Protein AF-0000000079835915 (afdb_homodimer)

Nearest PDB structures (foldseek):
  8irj-assembly1_A  TM=8.184E-01  e=3.534E-25  Homo sapiens
  8d1b-assembly1_A  TM=7.798E-01  e=4.880E-22  Homo sapiens
  7ewl-assembly1_B  TM=8.636E-01  e=2.100E-20  Homo sapiens
  7ewp-assembly1_A  TM=7.573E-01  e=5.481E-16  Homo sapiens
  3lic-assembly1_A  TM=5.101E-01  e=2.286E-05  Shewanella oneidensis

Organism: NCBI:txid1841481

Sequence (710 aa):
MLLQTGLVLGSNYGYVEWSDNDRDDKNPPVFSTQNINREPPHHPTYYSLPSTERTVVAHKIEEDLPRVVTAFLHTGDSSALRQVNCSRRYELSSLRGGLHVASHYSLHSILDTVAHATNFLNMILQANRSREQTLRRDIHWYHALVQSILEGDPKIHRAVVTFHADAPTPGPHVFLQATRTEKEVVLQDLSSTVHRHLGSRGPESDWFNEFRDGRRPHSHRRVPEARGTKSGSYLLDKNQIKWSAPYLECEHGAFVPYWLLTLSAGFYGLKRNSAPEFGVVRVDVNLQDVDIDQCSSSGWFAGTHRCNLTSMECTPIVGHGFVLDKYKCQCRRGFYHPRRVALNGFKSAHLVSSCMLLQTGLVLGSNYGYVEWSDNDRDDKNPPVFSTQNINREPPHHPTYYSLPSTERTVVAHKIEEDLPRVVTAFLHTGDSSALRQVNCSRRYELSSLRGGLHVASHYSLHSILDTVAHATNFLNMILQANRSREQTLRRDIHWYHALVQSILEGDPKIHRAVVTFHADAPTPGPHVFLQATRTEKEVVLQDLSSTVHRHLGSRGPESDWFNEFRDGRRPHSHRRVPEARGTKSGSYLLDKNQIKWSAPYLECEHGAFVPYWLLTLSAGFYGLKRNSAPEFGVVRVDVNLQDVDIDQCSSSGWFAGTHRCNLTSMECTPIVGHGFVLDKYKCQCRRGFYHPRRVALNGFKSAHLVSSC

Secondary structure (DSSP, 8-state):
--------------------------------------------------HHHHHHHHHHHHHTS-HHHHHHHHH--THHHHT---SS-EE-GGGTT-S-----GGGHHHHHHHHHHHHHHHHHHHH-SS-TTHHHHTHHHHHHHHHHHHHT-TTEEEEEEEEE---SSSS-SEEEEEEE-SS-EEEEE-HHHHTTTTTS-SGGGHHHHHHHHSPPPP-------SSS---------GGG-EEPPPEEEEETTEEEEEEEEEEEEEEE---SSS---EEEEEEEEE-TTSPP-TTSSSSTTTT-----TTTEEEEEPPSS-S-S--EEEEEPTT---SS------SSSS------/--------------------------------------------------HHHHHHHHHHHHHTS-HHHHHHHHH--THHHHT-B-SS-EE-GGGTT-S-----GGGHHHHHHHHHHHHHHHHHHHH-SS-TTHHHHTHHHHHHHHHHHHHT-TTEEEEEEEEE---SSSS-SEEEEEEE-SS-EEEEE-HHHHTTTTTS-SGGGHHHHHHHHSPPPP-------SSS---------GGG-EEPPPEEEEETTEEEEEEEEEEEEEEE---SSS---EEEEEEEEE-TTSPP-TTSSSSTTTT-----TTTEEEEEPPSS-S-S--EEEEEPTT---SS-------SSS------

Structure (mmCIF, N/CA/C/O backbone):
data_AF-0000000079835915-model_v1
#
loop_
_entity.id
_entity.type
_entity.pdbx_description
1 polymer 'GPR158/179 extracellular domain-containing protein'
#
loop_
_atom_site.group_PDB
_atom_site.id
_atom_site.type_symbol
_atom_site.label_atom_id
_atom_site.label_alt_id
_atom_site.label_comp_id
_atom_site.label_asym_id
_atom_site.label_entity_id
_atom_site.label_seq_id
_atom_site.pdbx_PDB_ins_code
_atom_site.Cartn_x
_atom_site.Cartn_y
_atom_site.Cartn_z
_atom_site.occupancy
_atom_site.B_iso_or_equiv
_atom_site.auth_seq_id
_atom_site.auth_comp_id
_atom_site.auth_asym_id
_atom_site.auth_atom_id
_atom_site.pdbx_PDB_model_num
ATOM 1 N N . MET A 1 1 ? 13.766 69.688 29.484 1 23.39 1 MET A N 1
ATOM 2 C CA . MET A 1 1 ? 12.453 69.125 29.234 1 23.39 1 MET A CA 1
ATOM 3 C C . MET A 1 1 ? 12.539 67.562 29.328 1 23.39 1 MET A C 1
ATOM 5 O O . MET A 1 1 ? 13.086 66.938 28.438 1 23.39 1 MET A O 1
ATOM 9 N N . LEU A 1 2 ? 12.539 66.938 30.562 1 24.38 2 LEU A N 1
ATOM 10 C CA . LEU A 1 2 ? 12.961 65.812 31.438 1 24.38 2 LEU A CA 1
ATOM 11 C C . LEU A 1 2 ? 12 64.625 31.328 1 24.38 2 LEU A C 1
ATOM 13 O O . LEU A 1 2 ? 10.844 64.75 31.75 1 24.38 2 LEU A O 1
ATOM 17 N N . LEU A 1 3 ? 12.031 63.844 30.062 1 24.62 3 LEU A N 1
ATOM 18 C CA . LEU A 1 3 ? 11.148 62.844 29.484 1 24.62 3 LEU A CA 1
ATOM 19 C C . LEU A 1 3 ? 11.008 61.656 30.406 1 24.62 3 LEU A C 1
ATOM 21 O O . LEU A 1 3 ? 11.992 60.969 30.703 1 24.62 3 LEU A O 1
ATOM 25 N N . GLN A 1 4 ? 10.016 61.5 31.391 1 21.55 4 GLN A N 1
ATOM 26 C CA . GLN A 1 4 ? 9.766 60.781 32.625 1 21.55 4 GLN A CA 1
ATOM 27 C C . GLN A 1 4 ? 9.438 59.312 32.344 1 21.55 4 GLN A C 1
ATOM 29 O O . GLN A 1 4 ? 8.688 59 31.438 1 21.55 4 GLN A O 1
ATOM 34 N N . THR A 1 5 ? 10.133 58.156 32.938 1 22.08 5 THR A N 1
ATOM 35 C CA . THR A 1 5 ? 10.562 56.75 32.969 1 22.08 5 THR A CA 1
ATOM 36 C C . THR A 1 5 ? 9.453 55.844 33.5 1 22.08 5 THR A C 1
ATOM 38 O O . THR A 1 5 ? 9.703 54.969 34.312 1 22.08 5 THR A O 1
ATOM 41 N N . GLY A 1 6 ? 8.094 55.875 33.031 1 22.17 6 GLY A N 1
ATOM 42 C CA . GLY A 1 6 ? 7.043 55.344 33.906 1 22.17 6 GLY A CA 1
ATOM 43 C C . GLY A 1 6 ? 7.094 53.844 34.062 1 22.17 6 GLY A C 1
ATOM 44 O O . GLY A 1 6 ? 7.367 53.125 33.094 1 22.17 6 GLY A O 1
ATOM 45 N N . LEU A 1 7 ? 7.184 53.125 35.281 1 20.83 7 LEU A N 1
ATOM 46 C CA . LEU A 1 7 ? 7.508 51.906 36 1 20.83 7 LEU A CA 1
ATOM 47 C C . LEU A 1 7 ? 6.387 50.875 35.875 1 20.83 7 LEU A C 1
ATOM 49 O O . LEU A 1 7 ? 5.301 51.062 36.438 1 20.83 7 LEU A O 1
ATOM 53 N N . VAL A 1 8 ? 6.059 50.156 34.656 1 20.22 8 VAL A N 1
ATOM 54 C CA . VAL A 1 8 ? 4.879 49.344 34.438 1 20.22 8 VAL A CA 1
ATOM 55 C C . VAL A 1 8 ? 4.992 48.062 35.25 1 20.22 8 VAL A C 1
ATOM 57 O O . VAL A 1 8 ? 5.941 47.281 35.062 1 20.22 8 VAL A O 1
ATOM 60 N N . LEU A 1 9 ? 4.375 47.688 36.438 1 19.44 9 LEU A N 1
ATOM 61 C CA . LEU A 1 9 ? 4.328 46.719 37.562 1 19.44 9 LEU A CA 1
ATOM 62 C C . LEU A 1 9 ? 3.713 45.406 37.094 1 19.44 9 LEU A C 1
ATOM 64 O O . LEU A 1 9 ? 2.598 45.375 36.562 1 19.44 9 LEU A O 1
ATOM 68 N N . GLY A 1 10 ? 4.477 44.125 36.75 1 20.03 10 GLY A N 1
ATOM 69 C CA . GLY A 1 10 ? 4.477 42.781 36.25 1 20.03 10 GLY A CA 1
ATOM 70 C C . GLY A 1 10 ? 3.807 41.781 37.156 1 20.03 10 GLY A C 1
ATOM 71 O O . GLY A 1 10 ? 4.402 41.344 38.156 1 20.03 10 GLY A O 1
ATOM 72 N N . SER A 1 11 ? 2.488 41.719 37.531 1 18.8 11 SER A N 1
ATOM 73 C CA . SER A 1 11 ? 1.875 41.094 38.688 1 18.8 11 SER A CA 1
ATOM 74 C C . SER A 1 11 ? 1.94 39.562 38.562 1 18.8 11 SER A C 1
ATOM 76 O O . SER A 1 11 ? 2.139 39.031 37.469 1 18.8 11 SER A O 1
ATOM 78 N N . ASN A 1 12 ? 1.434 38.562 39.594 1 18.11 12 ASN A N 1
ATOM 79 C CA . ASN A 1 12 ? 1.701 37.5 40.562 1 18.11 12 ASN A CA 1
ATOM 80 C C . ASN A 1 12 ? 1.075 36.188 40.156 1 18.11 12 ASN A C 1
ATOM 82 O O . ASN A 1 12 ? 0.957 35.25 40.969 1 18.11 12 ASN A O 1
ATOM 86 N N . TYR A 1 13 ? 0.706 35.656 38.938 1 18.62 13 TYR A N 1
ATOM 87 C CA . TYR A 1 13 ? -0.354 34.656 38.844 1 18.62 13 TYR A CA 1
ATOM 88 C C . TYR A 1 13 ? 0.086 33.312 39.469 1 18.62 13 TYR A C 1
ATOM 90 O O . TYR A 1 13 ? 1.25 32.938 39.344 1 18.62 13 TYR A O 1
ATOM 98 N N . GLY A 1 14 ? -0.75 32.469 40.375 1 17.84 14 GLY A N 1
ATOM 99 C CA . GLY A 1 14 ? -0.799 31.547 41.469 1 17.84 14 GLY A CA 1
ATOM 100 C C . GLY A 1 14 ? -0.434 30.125 41.094 1 17.84 14 GLY A C 1
ATOM 101 O O . GLY A 1 14 ? -0.749 29.688 39.969 1 17.84 14 GLY A O 1
ATOM 102 N N . TYR A 1 15 ? 0.631 29.359 41.625 1 19.16 15 TYR A N 1
ATOM 103 C CA . TYR A 1 15 ? 1.459 28.172 41.594 1 19.16 15 TYR A CA 1
ATOM 104 C C . TYR A 1 15 ? 0.707 26.969 42.156 1 19.16 15 TYR A C 1
ATOM 106 O O . TYR A 1 15 ? 0.376 26.953 43.344 1 19.16 15 TYR A O 1
ATOM 114 N N . VAL A 1 16 ? -0.407 26.375 41.5 1 19.86 16 VAL A N 1
ATOM 115 C CA . VAL A 1 16 ? -1.247 25.375 42.125 1 19.86 16 VAL A CA 1
ATOM 116 C C . VAL A 1 16 ? -0.402 24.156 42.5 1 19.86 16 VAL A C 1
ATOM 118 O O . VAL A 1 16 ? 0.3 23.594 41.656 1 19.86 16 VAL A O 1
ATOM 121 N N . GLU A 1 17 ? -0.07 23.828 43.781 1 18.44 17 GLU A N 1
ATOM 122 C CA . GLU A 1 17 ? 0.764 22.906 44.531 1 18.44 17 GLU A CA 1
ATOM 123 C C . GLU A 1 17 ? 0.188 21.5 44.5 1 18.44 17 GLU A C 1
ATOM 125 O O . GLU A 1 17 ? -1.003 21.297 44.75 1 18.44 17 GLU A O 1
ATOM 130 N N . TRP A 1 18 ? 0.779 20.5 43.75 1 19.47 18 TRP A N 1
ATOM 131 C CA . TRP A 1 18 ? 0.555 19.078 43.562 1 19.47 18 TRP A CA 1
ATOM 132 C C . TRP A 1 18 ? 0.689 18.312 44.844 1 19.47 18 TRP A C 1
ATOM 134 O O . TRP A 1 18 ? 1.748 18.328 45.5 1 19.47 18 TRP A O 1
ATOM 144 N N . SER A 1 19 ? -0.382 18.328 45.688 1 17.06 19 SER A N 1
ATOM 145 C CA . SER A 1 19 ? -0.37 17.766 47.031 1 17.06 19 SER A CA 1
ATOM 146 C C . SER A 1 19 ? -0.079 16.266 47 1 17.06 19 SER A C 1
ATOM 148 O O . SER A 1 19 ? -0.471 15.57 46.062 1 17.06 19 SER A O 1
ATOM 150 N N . ASP A 1 20 ? 0.742 15.602 47.938 1 18.66 20 ASP A N 1
ATOM 151 C CA . ASP A 1 20 ? 1.607 14.484 48.312 1 18.66 20 ASP A CA 1
ATOM 152 C C . ASP A 1 20 ? 0.789 13.289 48.781 1 18.66 20 ASP A C 1
ATOM 154 O O . ASP A 1 20 ? 1.305 12.172 48.875 1 18.66 20 ASP A O 1
ATOM 158 N N . ASN A 1 21 ? -0.423 13.414 49.406 1 17.16 21 ASN A N 1
ATOM 159 C CA . ASN A 1 21 ? -0.441 12.734 50.688 1 17.16 21 ASN A CA 1
ATOM 160 C C . ASN A 1 21 ? -0.595 11.227 50.531 1 17.16 21 ASN A C 1
ATOM 162 O O . ASN A 1 21 ? 0.166 10.453 51.125 1 17.16 21 ASN A O 1
ATOM 166 N N . ASP A 1 22 ? -1.885 10.555 50.531 1 18.75 22 ASP A N 1
ATOM 167 C CA . ASP A 1 22 ? -2.395 9.695 51.594 1 18.75 22 ASP A CA 1
ATOM 168 C C . ASP A 1 22 ? -2.07 8.227 51.312 1 18.75 22 ASP A C 1
ATOM 170 O O . ASP A 1 22 ? -2.121 7.777 50.188 1 18.75 22 ASP A O 1
ATOM 174 N N . ARG A 1 23 ? -1.667 7.301 52.312 1 18.73 23 ARG A N 1
ATOM 175 C CA . ARG A 1 23 ? -0.901 6.125 52.719 1 18.73 23 ARG A CA 1
ATOM 176 C C . ARG A 1 23 ? -1.723 4.852 52.531 1 18.73 23 ARG A C 1
ATOM 178 O O . ARG A 1 23 ? -1.178 3.746 52.562 1 18.73 23 ARG A O 1
ATOM 185 N N . ASP A 1 24 ? -3.094 4.922 52.531 1 19.14 24 ASP A N 1
ATOM 186 C CA . ASP A 1 24 ? -3.633 3.859 53.375 1 19.14 24 ASP A CA 1
ATOM 187 C C . ASP A 1 24 ? -3.416 2.49 52.719 1 19.14 24 ASP A C 1
ATOM 189 O O . ASP A 1 24 ? -3.264 2.383 51.5 1 19.14 24 ASP A O 1
ATOM 193 N N . ASP A 1 25 ? -3.488 1.352 53.531 1 20.34 25 ASP A N 1
ATOM 194 C CA . ASP A 1 25 ? -2.949 0.037 53.875 1 20.34 25 ASP A CA 1
ATOM 195 C C . ASP A 1 25 ? -3.668 -1.064 53.094 1 20.34 25 ASP A C 1
ATOM 197 O O . ASP A 1 25 ? -3.213 -2.211 53.062 1 20.34 25 ASP A O 1
ATOM 201 N N . LYS A 1 26 ? -4.93 -0.818 52.562 1 20.22 26 LYS A N 1
ATOM 202 C CA . LYS A 1 26 ? -5.836 -1.909 52.906 1 20.22 26 LYS A CA 1
ATOM 203 C C . LYS A 1 26 ? -5.488 -3.178 52.156 1 20.22 26 LYS A C 1
ATOM 205 O O . LYS A 1 26 ? -4.945 -3.109 51.031 1 20.22 26 LYS A O 1
ATOM 210 N N . ASN A 1 27 ? -5.672 -4.355 52.781 1 23.36 27 ASN A N 1
ATOM 211 C CA . ASN A 1 27 ? -5.305 -5.77 52.75 1 23.36 27 ASN A CA 1
ATOM 212 C C . ASN A 1 27 ? -5.902 -6.488 51.562 1 23.36 27 ASN A C 1
ATOM 214 O O . ASN A 1 27 ? -7.102 -6.383 51.281 1 23.36 27 ASN A O 1
ATOM 218 N N . PRO A 1 28 ? -5.098 -6.723 50.469 1 22.31 28 PRO A N 1
ATOM 219 C CA . PRO A 1 28 ? -5.609 -7.23 49.188 1 22.31 28 PRO A CA 1
ATOM 220 C C . PRO A 1 28 ? -6.203 -8.633 49.312 1 22.31 28 PRO A C 1
ATOM 222 O O . PRO A 1 28 ? -5.52 -9.562 49.75 1 22.31 28 PRO A O 1
ATOM 225 N N . PRO A 1 29 ? -7.562 -8.617 49.688 1 21.88 29 PRO A N 1
ATOM 226 C CA . PRO A 1 29 ? -8.008 -9.977 50 1 21.88 29 PRO A CA 1
ATOM 227 C C . PRO A 1 29 ? -7.703 -10.969 48.875 1 21.88 29 PRO A C 1
ATOM 229 O O . PRO A 1 29 ? -7.48 -10.555 47.75 1 21.88 29 PRO A O 1
ATOM 232 N N . VAL A 1 30 ? -7.602 -12.258 49.219 1 22.97 30 VAL A N 1
ATOM 233 C CA . VAL A 1 30 ? -7.082 -13.547 48.781 1 22.97 30 VAL A CA 1
ATOM 234 C C . VAL A 1 30 ? -7.953 -14.094 47.656 1 22.97 30 VAL A C 1
ATOM 236 O O . VAL A 1 30 ? -9.117 -14.445 47.875 1 22.97 30 VAL A O 1
ATOM 239 N N . PHE A 1 31 ? -8.086 -13.242 46.5 1 19.72 31 PHE A N 1
ATOM 240 C CA . PHE A 1 31 ? -9.094 -13.703 45.562 1 19.72 31 PHE A CA 1
ATOM 241 C C . PHE A 1 31 ? -8.805 -15.125 45.094 1 19.72 31 PHE A C 1
ATOM 243 O O . PHE A 1 31 ? -7.664 -15.469 44.781 1 19.72 31 PHE A O 1
ATOM 250 N N . SER A 1 32 ? -9.688 -15.992 45.531 1 20.95 32 SER A N 1
ATOM 251 C CA . SER A 1 32 ? -9.867 -17.422 45.344 1 20.95 32 SER A CA 1
ATOM 252 C C . SER A 1 32 ? -9.812 -17.797 43.875 1 20.95 32 SER A C 1
ATOM 254 O O . SER A 1 32 ? -10.047 -16.953 43 1 20.95 32 SER A O 1
ATOM 256 N N . THR A 1 33 ? -9.344 -19.031 43.531 1 21.7 33 THR A N 1
ATOM 257 C CA . THR A 1 33 ? -8.789 -19.797 42.406 1 21.7 33 THR A CA 1
ATOM 258 C C . THR A 1 33 ? -9.828 -20 41.312 1 21.7 33 THR A C 1
ATOM 260 O O . THR A 1 33 ? -9.625 -20.812 40.406 1 21.7 33 THR A O 1
ATOM 263 N N . GLN A 1 34 ? -10.898 -19.047 41.25 1 20.83 34 GLN A N 1
ATOM 264 C CA . GLN A 1 34 ? -11.992 -19.688 40.5 1 20.83 34 GLN A CA 1
ATOM 265 C C . GLN A 1 34 ? -11.539 -20.156 39.125 1 20.83 34 GLN A C 1
ATOM 267 O O . GLN A 1 34 ? -10.555 -19.641 38.594 1 20.83 34 GLN A O 1
ATOM 272 N N . ASN A 1 35 ? -12.352 -21.141 38.594 1 22 35 ASN A N 1
ATOM 273 C CA . ASN A 1 35 ? -12.5 -22.094 37.5 1 22 35 ASN A CA 1
ATOM 274 C C . ASN A 1 35 ? -12.5 -21.391 36.125 1 22 35 ASN A C 1
ATOM 276 O O . ASN A 1 35 ? -13.242 -20.438 35.906 1 22 35 ASN A O 1
ATOM 280 N N . ILE A 1 36 ? -11.422 -21.438 35.281 1 25.72 36 ILE A N 1
ATOM 281 C CA . ILE A 1 36 ? -10.883 -20.703 34.156 1 25.72 36 ILE A CA 1
ATOM 282 C C . ILE A 1 36 ? -11.836 -20.828 32.969 1 25.72 36 ILE A C 1
ATOM 284 O O . ILE A 1 36 ? -11.844 -21.859 32.281 1 25.72 36 ILE A O 1
ATOM 288 N N . ASN A 1 37 ? -13.219 -20.672 33.219 1 23.97 37 ASN A N 1
ATOM 289 C CA . ASN A 1 37 ? -14.07 -20.844 32.031 1 23.97 37 ASN A CA 1
ATOM 290 C C . ASN A 1 37 ? -13.602 -19.969 30.875 1 23.97 37 ASN A C 1
ATOM 292 O O . ASN A 1 37 ? -13.367 -18.766 31.062 1 23.97 37 ASN A O 1
ATOM 296 N N . ARG A 1 38 ? -13.039 -20.562 29.859 1 27.27 38 ARG A N 1
ATOM 297 C CA . ARG A 1 38 ? -12.43 -20 28.656 1 27.27 38 ARG A CA 1
ATOM 298 C C . ARG A 1 38 ? -13.344 -18.969 28 1 27.27 38 ARG A C 1
ATOM 300 O O . ARG A 1 38 ? -14.359 -19.328 27.391 1 27.27 38 ARG A O 1
ATOM 307 N N . GLU A 1 39 ? -13.617 -17.844 28.719 1 27.11 39 GLU A N 1
ATOM 308 C CA . GLU A 1 39 ? -14.547 -16.875 28.156 1 27.11 39 GLU A CA 1
ATOM 309 C C . GLU A 1 39 ? -14.094 -16.391 26.781 1 27.11 39 GLU A C 1
ATOM 311 O O . GLU A 1 39 ? -12.898 -16.219 26.547 1 27.11 39 GLU A O 1
ATOM 316 N N . PRO A 1 40 ? -14.961 -16.562 25.75 1 30.88 40 PRO A N 1
ATOM 317 C CA . PRO A 1 40 ? -14.734 -16.203 24.344 1 30.88 40 PRO A CA 1
ATOM 318 C C . PRO A 1 40 ? -14.117 -14.828 24.188 1 30.88 40 PRO A C 1
ATOM 320 O O . PRO A 1 40 ? -14.281 -13.961 25.047 1 30.88 40 PRO A O 1
ATOM 323 N N . PRO A 1 41 ? -12.992 -14.742 23.484 1 30.75 41 PRO A N 1
ATOM 324 C CA . PRO A 1 41 ? -12.25 -13.484 23.391 1 30.75 41 PRO A CA 1
ATOM 325 C C . PRO A 1 41 ? -13.156 -12.273 23.172 1 30.75 41 PRO A C 1
ATOM 327 O O . PRO A 1 41 ? -14.023 -12.305 22.297 1 30.75 41 PRO A O 1
ATOM 330 N N . HIS A 1 42 ? -13.594 -11.625 24.234 1 27.61 42 HIS A N 1
ATOM 331 C CA . HIS A 1 42 ? -14.406 -10.414 24.266 1 27.61 42 HIS A CA 1
ATOM 332 C C . HIS A 1 42 ? -13.852 -9.367 23.297 1 27.61 42 HIS A C 1
ATOM 334 O O . HIS A 1 42 ? -12.672 -9.016 23.359 1 27.61 42 HIS A O 1
ATOM 340 N N . HIS A 1 43 ? -14.258 -9.406 22.031 1 29.12 43 HIS A N 1
ATOM 341 C CA . HIS A 1 43 ? -14.055 -8.242 21.172 1 29.12 43 HIS A CA 1
ATOM 342 C C . HIS A 1 43 ? -14.211 -6.945 21.953 1 29.12 43 HIS A C 1
ATOM 344 O O . HIS A 1 43 ? -15.164 -6.797 22.734 1 29.12 43 HIS A O 1
ATOM 350 N N . PRO A 1 44 ? -13.172 -6.355 22.328 1 31.58 44 PRO A N 1
ATOM 351 C CA . PRO A 1 44 ? -13.422 -5.152 23.125 1 31.58 44 PRO A CA 1
ATOM 352 C C . PRO A 1 44 ? -14.664 -4.391 22.656 1 31.58 44 PRO A C 1
ATOM 354 O O . PRO A 1 44 ? -14.883 -4.238 21.453 1 31.58 44 PRO A O 1
ATOM 357 N N . THR A 1 45 ? -15.781 -4.586 23.328 1 31.48 45 THR A N 1
ATOM 358 C CA . THR A 1 45 ? -16.953 -3.723 23.25 1 31.48 45 THR A CA 1
ATOM 359 C C . THR A 1 45 ? -16.547 -2.254 23.188 1 31.48 45 THR A C 1
ATOM 361 O O . THR A 1 45 ? -16.047 -1.706 24.172 1 31.48 45 THR A O 1
ATOM 364 N N . TYR A 1 46 ? -15.961 -1.883 22.078 1 32.34 46 TYR A N 1
ATOM 365 C CA . TYR A 1 46 ? -15.844 -0.436 21.938 1 32.34 46 TYR A CA 1
ATOM 366 C C . TYR A 1 46 ? -17.109 0.263 22.422 1 32.34 46 TYR A C 1
ATOM 368 O O . TYR A 1 46 ? -18.203 -0.064 21.984 1 32.34 46 TYR A O 1
ATOM 376 N N . TYR A 1 47 ? -17.172 0.544 23.688 1 33.41 47 TYR A N 1
ATOM 377 C CA . TYR A 1 47 ? -18.234 1.382 24.234 1 33.41 47 TYR A CA 1
ATOM 378 C C . TYR A 1 47 ? -18.516 2.578 23.328 1 33.41 47 TYR A C 1
ATOM 380 O O . TYR A 1 47 ? -17.688 3.492 23.234 1 33.41 47 TYR A O 1
ATOM 388 N N . SER A 1 48 ? -19.203 2.34 22.219 1 39.5 48 SER A N 1
ATOM 389 C CA . SER A 1 48 ? -19.75 3.463 21.453 1 39.5 48 SER A CA 1
ATOM 390 C C . SER A 1 48 ? -20.438 4.469 22.375 1 39.5 48 SER A C 1
ATOM 392 O O . SER A 1 48 ? -21.344 4.105 23.125 1 39.5 48 SER A O 1
ATOM 394 N N . LEU A 1 49 ? -19.844 5.473 22.781 1 44.28 49 LEU A N 1
ATOM 395 C CA . LEU A 1 49 ? -20.562 6.516 23.5 1 44.28 49 LEU A CA 1
ATOM 396 C C . LEU A 1 49 ? -21.938 6.773 22.875 1 44.28 49 LEU A C 1
ATOM 398 O O . LEU A 1 49 ? -22.094 6.645 21.656 1 44.28 49 LEU A O 1
ATOM 402 N N . PRO A 1 50 ? -22.984 6.859 23.656 1 46.06 50 PRO A N 1
ATOM 403 C CA . PRO A 1 50 ? -24.328 7.176 23.172 1 46.06 50 PRO A CA 1
ATOM 404 C C . PRO A 1 50 ? -24.344 8.391 22.234 1 46.06 50 PRO A C 1
ATOM 406 O O . PRO A 1 50 ? -23.484 9.258 22.328 1 46.06 50 PRO A O 1
ATOM 409 N N . SER A 1 51 ? -25.141 8.344 21.172 1 47.66 51 SER A N 1
ATOM 410 C CA . SER A 1 51 ? -25.328 9.359 20.156 1 47.66 51 SER A CA 1
ATOM 411 C C . SER A 1 51 ? -25.375 10.758 20.766 1 47.66 51 SER A C 1
ATOM 413 O O . SER A 1 51 ? -24.828 11.703 20.203 1 47.66 51 SER A O 1
ATOM 415 N N . THR A 1 52 ? -26.016 10.828 21.859 1 47.97 52 THR A N 1
ATOM 416 C CA . THR A 1 52 ? -26.172 12.117 22.516 1 47.97 52 THR A CA 1
ATOM 417 C C . THR A 1 52 ? -24.797 12.672 22.938 1 47.97 52 THR A C 1
ATOM 419 O O . THR A 1 52 ? -24.547 13.867 22.797 1 47.97 52 THR A O 1
ATOM 422 N N . GLU A 1 53 ? -24.094 11.844 23.391 1 50.5 53 GLU A N 1
ATOM 423 C CA . GLU A 1 53 ? -22.797 12.289 23.891 1 50.5 53 GLU A CA 1
ATOM 424 C C . GLU A 1 53 ? -21.859 12.641 22.734 1 50.5 53 GLU A C 1
ATOM 426 O O . GLU A 1 53 ? -21.078 13.586 22.828 1 50.5 53 GLU A O 1
ATOM 431 N N . ARG A 1 54 ? -22.031 12.047 21.672 1 52.66 54 ARG A N 1
ATOM 432 C CA . ARG A 1 54 ? -21.156 12.32 20.531 1 52.66 54 ARG A CA 1
ATOM 433 C C . ARG A 1 54 ? -21.531 13.648 19.875 1 52.66 54 ARG A C 1
ATOM 435 O O . ARG A 1 54 ? -20.641 14.375 19.422 1 52.66 54 ARG A O 1
ATOM 442 N N . THR A 1 55 ? -22.859 13.938 19.781 1 51.66 55 THR A N 1
ATOM 443 C CA . THR A 1 55 ? -23.281 15.266 19.328 1 51.66 55 THR A CA 1
ATOM 444 C C . THR A 1 55 ? -22.656 16.359 20.188 1 51.66 55 THR A C 1
ATOM 446 O O . THR A 1 55 ? -22.266 17.406 19.688 1 51.66 55 THR A O 1
ATOM 449 N N . VAL A 1 56 ? -22.547 16.094 21.391 1 51.09 56 VAL A N 1
ATOM 450 C CA . VAL A 1 56 ? -21.922 17.016 22.312 1 51.09 56 VAL A CA 1
ATOM 451 C C . VAL A 1 56 ? -20.438 17.172 21.984 1 51.09 56 VAL A C 1
ATOM 453 O O . VAL A 1 56 ? -19.891 18.281 22.016 1 51.09 56 VAL A O 1
ATOM 456 N N . VAL A 1 57 ? -19.891 16.125 21.516 1 54.22 57 VAL A N 1
ATOM 457 C CA . VAL A 1 57 ? -18.469 16.188 21.172 1 54.22 57 VAL A CA 1
ATOM 458 C C . VAL A 1 57 ? -18.266 17.047 19.938 1 54.22 57 VAL A C 1
ATOM 460 O O . VAL A 1 57 ? -17.344 17.859 19.875 1 54.22 57 VAL A O 1
ATOM 463 N N . ALA A 1 58 ? -19.219 16.922 19 1 58.25 58 ALA A N 1
ATOM 464 C CA . ALA A 1 58 ? -19.109 17.766 17.812 1 58.25 58 ALA A CA 1
ATOM 465 C C . ALA A 1 58 ? -19.234 19.234 18.172 1 58.25 58 ALA A C 1
ATOM 467 O O . ALA A 1 58 ? -18.469 20.078 17.672 1 58.25 58 ALA A O 1
ATOM 468 N N . HIS A 1 59 ? -20.266 19.469 19 1 59.12 59 HIS A N 1
ATOM 469 C CA . HIS A 1 59 ? -20.438 20.844 19.438 1 59.12 59 HIS A CA 1
ATOM 470 C C . HIS A 1 59 ? -19.203 21.344 20.172 1 59.12 59 HIS A C 1
ATOM 472 O O . HIS A 1 59 ? -18.781 22.484 19.984 1 59.12 59 HIS A O 1
ATOM 478 N N . LYS A 1 60 ? -18.672 20.531 20.906 1 58.41 60 LYS A N 1
ATOM 479 C CA . LYS A 1 60 ? -17.484 20.906 21.672 1 58.41 60 LYS A CA 1
ATOM 480 C C . LYS A 1 60 ? -16.297 21.141 20.75 1 58.41 60 LYS A C 1
ATOM 482 O O . LYS A 1 60 ? -15.508 22.062 20.969 1 58.41 60 LYS A O 1
ATOM 487 N N . ILE A 1 61 ? -16.219 20.359 19.734 1 61.75 61 ILE A N 1
ATOM 488 C CA . ILE A 1 61 ? -15.117 20.531 18.797 1 61.75 61 ILE A CA 1
ATOM 489 C C . ILE A 1 61 ? -15.18 21.922 18.172 1 61.75 61 ILE A C 1
ATOM 491 O O . ILE A 1 61 ? -14.164 22.609 18.047 1 61.75 61 ILE A O 1
ATOM 495 N N . GLU A 1 62 ? -16.406 22.297 17.938 1 66.88 62 GLU A N 1
ATOM 496 C CA . GLU A 1 62 ? -16.578 23.547 17.219 1 66.88 62 GLU A CA 1
ATOM 497 C C . GLU A 1 62 ? -16.5 24.75 18.156 1 66.88 62 GLU A C 1
ATOM 499 O O . GLU A 1 62 ? -16.078 25.844 17.734 1 66.88 62 GLU A O 1
ATOM 504 N N . GLU A 1 63 ? -16.938 24.578 19.359 1 64.31 63 GLU A N 1
ATOM 505 C CA . GLU A 1 63 ? -16.969 25.703 20.281 1 64.31 63 GLU A CA 1
ATOM 506 C C . GLU A 1 63 ? -15.57 26.25 20.562 1 64.31 63 GLU A C 1
ATOM 508 O O . GLU A 1 63 ? -15.383 27.453 20.703 1 64.31 63 GLU A O 1
ATOM 513 N N . ASP A 1 64 ? -14.586 25.438 20.484 1 68.31 64 ASP A N 1
ATOM 514 C CA . ASP A 1 64 ? -13.242 25.859 20.859 1 68.31 64 ASP A CA 1
ATOM 515 C C . ASP A 1 64 ? -12.422 26.234 19.625 1 68.31 64 ASP A C 1
ATOM 517 O O . ASP A 1 64 ? -11.273 26.672 19.734 1 68.31 64 ASP A O 1
ATOM 521 N N . LEU A 1 65 ? -13.18 26.312 18.5 1 79.62 65 LEU A N 1
ATOM 522 C CA . LEU A 1 65 ? -12.438 26.594 17.281 1 79.62 65 LEU A CA 1
ATOM 523 C C . LEU A 1 65 ? -12.578 28.047 16.875 1 79.62 65 LEU A C 1
ATOM 525 O O . LEU A 1 65 ? -13.641 28.656 17.047 1 79.62 65 LEU A O 1
ATOM 529 N N . PRO A 1 66 ? -11.406 28.656 16.438 1 84.88 66 PRO A N 1
ATOM 530 C CA . PRO A 1 66 ? -11.562 29.969 15.82 1 84.88 66 PRO A CA 1
ATOM 531 C C . PRO A 1 66 ? -12.617 29.984 14.719 1 84.88 66 PRO A C 1
ATOM 533 O O . PRO A 1 66 ? -12.789 28.984 14.016 1 84.88 66 PRO A O 1
ATOM 536 N N . ARG A 1 67 ? -13.281 31.094 14.609 1 86.62 67 ARG A N 1
ATOM 537 C CA . ARG A 1 67 ? -14.391 31.234 13.68 1 86.62 67 ARG A CA 1
ATOM 538 C C . ARG A 1 67 ? -13.961 30.891 12.25 1 86.62 67 ARG A C 1
ATOM 540 O O . ARG A 1 67 ? -14.703 30.25 11.508 1 86.62 67 ARG A O 1
ATOM 547 N N . VAL A 1 68 ? -12.797 31.359 11.875 1 87.75 68 VAL A N 1
ATOM 548 C CA . VAL A 1 68 ? -12.305 31.156 10.516 1 87.75 68 VAL A CA 1
ATOM 549 C C . VAL A 1 68 ? -12.086 29.672 10.25 1 87.75 68 VAL A C 1
ATOM 551 O O . VAL A 1 68 ? -12.383 29.172 9.164 1 87.75 68 VAL A O 1
ATOM 554 N N . VAL A 1 69 ? -11.625 28.938 11.172 1 89.38 69 VAL A N 1
ATOM 555 C CA . VAL A 1 69 ? -11.367 27.516 11.055 1 89.38 69 VAL A CA 1
ATOM 556 C C . VAL A 1 69 ? -12.688 26.75 10.984 1 89.38 69 VAL A C 1
ATOM 558 O O . VAL A 1 69 ? -12.844 25.828 10.172 1 89.38 69 VAL A O 1
ATOM 561 N N . THR A 1 70 ? -13.609 27.203 11.828 1 89.69 70 THR A N 1
ATOM 562 C CA . THR A 1 70 ? -14.938 26.594 11.828 1 89.69 70 THR A CA 1
ATOM 563 C C . THR A 1 70 ? -15.609 26.766 10.461 1 89.69 70 THR A C 1
ATOM 565 O O . THR A 1 70 ? -16.172 25.828 9.922 1 89.69 70 THR A O 1
ATOM 568 N N . ALA A 1 71 ? -15.492 27.984 9.977 1 91.94 71 ALA A N 1
ATOM 569 C CA . ALA A 1 71 ? -16.078 28.266 8.664 1 91.94 71 ALA A CA 1
ATOM 570 C C . ALA A 1 71 ? -15.469 27.375 7.59 1 91.94 71 ALA A C 1
ATOM 572 O O . ALA A 1 71 ? -16.188 26.812 6.758 1 91.94 71 ALA A O 1
ATOM 573 N N . PHE A 1 72 ? -14.195 27.281 7.617 1 94.62 72 PHE A N 1
ATOM 574 C CA . PHE A 1 72 ? -13.516 26.438 6.629 1 94.62 72 PHE A CA 1
ATOM 575 C C . PHE A 1 72 ? -13.938 24.984 6.773 1 94.62 72 PHE A C 1
ATOM 577 O O . PHE A 1 72 ? -14.133 24.281 5.773 1 94.62 72 PHE A O 1
ATOM 584 N N . LEU A 1 73 ? -14.102 24.484 7.938 1 93.12 73 LEU A N 1
ATOM 585 C CA . LEU A 1 73 ? -14.484 23.109 8.211 1 93.12 73 LEU A CA 1
ATOM 586 C C . LEU A 1 73 ? -15.898 22.828 7.715 1 93.12 73 LEU A C 1
ATOM 588 O O . LEU A 1 73 ? -16.203 21.703 7.285 1 93.12 73 LEU A O 1
ATOM 592 N N . HIS A 1 74 ? -16.766 23.781 7.672 1 92.88 74 HIS A N 1
ATOM 593 C CA . HIS A 1 74 ? -18.156 23.594 7.305 1 92.88 74 HIS A CA 1
ATOM 594 C C . HIS A 1 74 ? -18.375 23.844 5.812 1 92.88 74 HIS A C 1
ATOM 596 O O . HIS A 1 74 ? -19.281 23.266 5.211 1 92.88 74 HIS A O 1
ATOM 602 N N . THR A 1 75 ? -17.531 24.672 5.242 1 93.25 75 THR A N 1
ATOM 603 C CA . THR A 1 75 ? -17.812 25.078 3.871 1 93.25 75 THR A CA 1
ATOM 604 C C . THR A 1 75 ? -16.766 24.516 2.912 1 93.25 75 THR A C 1
ATOM 606 O O . THR A 1 75 ? -17.047 24.312 1.728 1 93.25 75 THR A O 1
ATOM 609 N N . GLY A 1 76 ? -15.586 24.344 3.379 1 94.06 76 GLY A N 1
ATOM 610 C CA . GLY A 1 76 ? -14.484 23.953 2.512 1 94.06 76 GLY A CA 1
ATOM 611 C C . GLY A 1 76 ? -13.992 25.094 1.638 1 94.06 76 GLY A C 1
ATOM 612 O O . GLY A 1 76 ? -13.141 24.891 0.769 1 94.06 76 GLY A O 1
ATOM 613 N N . ASP A 1 77 ? -14.484 26.234 1.878 1 92.69 77 ASP A N 1
ATOM 614 C CA . ASP A 1 77 ? -14.141 27.406 1.08 1 92.69 77 ASP A CA 1
ATOM 615 C C . ASP A 1 77 ? -12.828 28.031 1.559 1 92.69 77 ASP A C 1
ATOM 617 O O . ASP A 1 77 ? -12.766 28.578 2.662 1 92.69 77 ASP A O 1
ATOM 621 N N . SER A 1 78 ? -11.891 28.094 0.675 1 92.69 78 SER A N 1
ATOM 622 C CA . SER A 1 78 ? -10.555 28.578 1.019 1 92.69 78 SER A CA 1
ATOM 623 C C . SER A 1 78 ? -10.57 30.062 1.337 1 92.69 78 SER A C 1
ATOM 625 O O . SER A 1 78 ? -9.672 30.562 2.021 1 92.69 78 SER A O 1
ATOM 627 N N . SER A 1 79 ? -11.492 30.766 0.839 1 92.19 79 SER A N 1
ATOM 628 C CA . SER A 1 79 ? -11.578 32.188 1.087 1 92.19 79 SER A CA 1
ATOM 629 C C . SER A 1 79 ? -11.727 32.5 2.576 1 92.19 79 SER A C 1
ATOM 631 O O . SER A 1 79 ? -11.336 33.562 3.041 1 92.19 79 SER A O 1
ATOM 633 N N . ALA A 1 80 ? -12.289 31.531 3.311 1 89.81 80 ALA A N 1
ATOM 634 C CA . ALA A 1 80 ? -12.453 31.688 4.754 1 89.81 80 ALA A CA 1
ATOM 635 C C . ALA A 1 80 ? -11.102 31.828 5.449 1 89.81 80 ALA A C 1
ATOM 637 O O . ALA A 1 80 ? -10.992 32.5 6.469 1 89.81 80 ALA A O 1
ATOM 638 N N . LEU A 1 81 ? -10.047 31.266 4.875 1 91.81 81 LEU A N 1
ATOM 639 C CA . LEU A 1 81 ? -8.734 31.25 5.508 1 91.81 81 LEU A CA 1
ATOM 640 C C . LEU A 1 81 ? -7.875 32.406 5.016 1 91.81 81 LEU A C 1
ATOM 642 O O . LEU A 1 81 ? -6.914 32.812 5.676 1 91.81 81 LEU A O 1
ATOM 646 N N . ARG A 1 82 ? -8.156 32.938 3.863 1 86.94 82 ARG A N 1
ATOM 647 C CA . ARG A 1 82 ? -7.34 33.969 3.234 1 86.94 82 ARG A CA 1
ATOM 648 C C . ARG A 1 82 ? -7.398 35.25 4.027 1 86.94 82 ARG A C 1
ATOM 650 O O . ARG A 1 82 ? -6.492 36.094 3.934 1 86.94 82 ARG A O 1
ATOM 657 N N . GLN A 1 83 ? -8.391 35.406 4.848 1 79.62 83 GLN A N 1
ATOM 658 C CA . GLN A 1 83 ? -8.617 36.688 5.52 1 79.62 83 GLN A CA 1
ATOM 659 C C . GLN A 1 83 ? -7.895 36.75 6.863 1 79.62 83 GLN A C 1
ATOM 661 O O . GLN A 1 83 ? -7.953 37.75 7.566 1 79.62 83 GLN A O 1
ATOM 666 N N . VAL A 1 84 ? -7.16 35.656 7.184 1 86.44 84 VAL A N 1
ATOM 667 C CA . VAL A 1 84 ? -6.582 35.625 8.523 1 86.44 84 VAL A CA 1
ATOM 668 C C . VAL A 1 84 ? -5.082 35.344 8.43 1 86.44 84 VAL A C 1
ATOM 670 O O . VAL A 1 84 ? -4.633 34.656 7.531 1 86.44 84 VAL A O 1
ATOM 673 N N . ASN A 1 85 ? -4.324 36 9.273 1 88.94 85 ASN A N 1
ATOM 674 C CA . ASN A 1 85 ? -2.895 35.75 9.398 1 88.94 85 ASN A CA 1
ATOM 675 C C . ASN A 1 85 ? -2.621 34.688 10.477 1 88.94 85 ASN A C 1
ATOM 677 O O . ASN A 1 85 ? -3.418 34.531 11.406 1 88.94 85 ASN A O 1
ATOM 681 N N . CYS A 1 86 ? -1.556 33.906 10.227 1 90.69 86 CYS A N 1
ATOM 682 C CA . CYS A 1 86 ? -1.205 32.906 11.203 1 90.69 86 CYS A CA 1
ATOM 683 C C . CYS A 1 86 ? 0.277 32.969 11.555 1 90.69 86 CYS A C 1
ATOM 685 O O . CYS A 1 86 ? 1.073 33.531 10.805 1 90.69 86 CYS A O 1
ATOM 687 N N . SER A 1 87 ? 0.647 32.5 12.805 1 89.12 87 SER A N 1
ATOM 688 C CA . SER A 1 87 ? 2.037 32.438 13.234 1 89.12 87 SER A CA 1
ATOM 689 C C . SER A 1 87 ? 2.482 30.969 13.383 1 89.12 87 SER A C 1
ATOM 691 O O . SER A 1 87 ? 3.682 30.688 13.383 1 89.12 87 SER A O 1
ATOM 693 N N . ARG A 1 88 ? 1.533 30.094 13.57 1 88.88 88 ARG A N 1
ATOM 694 C CA . ARG A 1 88 ? 1.802 28.672 13.703 1 88.88 88 ARG A CA 1
ATOM 695 C C . ARG A 1 88 ? 0.655 27.844 13.133 1 88.88 88 ARG A C 1
ATOM 697 O O . ARG A 1 88 ? -0.404 28.391 12.805 1 88.88 88 ARG A O 1
ATOM 704 N N . ARG A 1 89 ? 0.862 26.625 13.008 1 91.06 89 ARG A N 1
ATOM 705 C CA . ARG A 1 89 ? -0.185 25.75 12.492 1 91.06 89 ARG A CA 1
ATOM 706 C C . ARG A 1 89 ? -1.347 25.656 13.477 1 91.06 89 ARG A C 1
ATOM 708 O O . ARG A 1 89 ? -1.18 25.906 14.672 1 91.06 89 ARG A O 1
ATOM 715 N N . TYR A 1 90 ? -2.477 25.375 12.984 1 91.31 90 TYR A N 1
ATOM 716 C CA . TYR A 1 90 ? -3.645 25.141 13.828 1 91.31 90 TYR A CA 1
ATOM 717 C C . TYR A 1 90 ? -4.055 23.672 13.797 1 91.31 90 TYR A C 1
ATOM 719 O O . TYR A 1 90 ? -4.328 23.109 12.734 1 91.31 90 TYR A O 1
ATOM 727 N N . GLU A 1 91 ? -4.055 23.016 14.938 1 91.44 91 GLU A N 1
ATOM 728 C CA . GLU A 1 91 ? -4.398 21.594 15.039 1 91.44 91 GLU A CA 1
ATOM 729 C C . GLU A 1 91 ? -5.734 21.406 15.75 1 91.44 91 GLU A C 1
ATOM 731 O O . GLU A 1 91 ? -6.031 22.094 16.734 1 91.44 91 GLU A O 1
ATOM 736 N N . LEU A 1 92 ? -6.535 20.531 15.141 1 89.25 92 LEU A N 1
ATOM 737 C CA . LEU A 1 92 ? -7.75 20.125 15.844 1 89.25 92 LEU A CA 1
ATOM 738 C C . LEU A 1 92 ? -7.426 19.188 16.984 1 89.25 92 LEU A C 1
ATOM 740 O O . LEU A 1 92 ? -7.762 18 16.938 1 89.25 92 LEU A O 1
ATOM 744 N N . SER A 1 93 ? -6.953 19.719 18.016 1 85.31 93 SER A N 1
ATOM 745 C CA . SER A 1 93 ? -6.355 18.953 19.109 1 85.31 93 SER A CA 1
ATOM 746 C C . SER A 1 93 ? -7.387 18.078 19.797 1 85.31 93 SER A C 1
ATOM 748 O O . SER A 1 93 ? -7.035 17.047 20.391 1 85.31 93 SER A O 1
ATOM 750 N N . SER A 1 94 ? -8.664 18.438 19.75 1 81.25 94 SER A N 1
ATOM 751 C CA . SER A 1 94 ? -9.719 17.656 20.375 1 81.25 94 SER A CA 1
ATOM 752 C C . SER A 1 94 ? -9.875 16.297 19.703 1 81.25 94 SER A C 1
ATOM 754 O O . SER A 1 94 ? -10.5 15.398 20.266 1 81.25 94 SER A O 1
ATOM 756 N N . LEU A 1 95 ? -9.312 16.234 18.562 1 82.69 95 LEU A N 1
ATOM 757 C CA . LEU A 1 95 ? -9.461 15 17.812 1 82.69 95 LEU A CA 1
ATOM 758 C C . LEU A 1 95 ? -8.266 14.078 18.031 1 82.69 95 LEU A C 1
ATOM 760 O O . LEU A 1 95 ? -8.188 13 17.453 1 82.69 95 LEU A O 1
ATOM 764 N N . ARG A 1 96 ? -7.426 14.539 18.969 1 78.06 96 ARG A N 1
ATOM 765 C CA . ARG A 1 96 ? -6.27 13.688 19.25 1 78.06 96 ARG A CA 1
ATOM 766 C C . ARG A 1 96 ? -6.703 12.375 19.891 1 78.06 96 ARG A C 1
ATOM 768 O O . ARG A 1 96 ? -7.57 12.352 20.766 1 78.06 96 ARG A O 1
ATOM 775 N N . GLY A 1 97 ? -6.066 11.375 19.656 1 66.25 97 GLY A N 1
ATOM 776 C CA . GLY A 1 97 ? -6.352 10.086 20.266 1 66.25 97 GLY A CA 1
ATOM 777 C C . GLY A 1 97 ? -7.637 9.461 19.75 1 66.25 97 GLY A C 1
ATOM 778 O O . GLY A 1 97 ? -8.008 8.367 20.188 1 66.25 97 GLY A O 1
ATOM 779 N N . GLY A 1 98 ? -8.609 10.383 19.422 1 57.16 98 GLY A N 1
ATOM 780 C CA . GLY A 1 98 ? -9.852 9.805 18.938 1 57.16 98 GLY A CA 1
ATOM 781 C C . GLY A 1 98 ? -9.656 8.586 18.062 1 57.16 98 GLY A C 1
ATOM 782 O O . GLY A 1 98 ? -8.555 8.359 17.547 1 57.16 98 GLY A O 1
ATOM 783 N N . LEU A 1 99 ? -10.609 7.586 18.547 1 53.34 99 LEU A N 1
ATOM 784 C CA . LEU A 1 99 ? -10.594 6.277 17.906 1 53.34 99 LEU A CA 1
ATOM 785 C C . LEU A 1 99 ? -10.133 6.395 16.453 1 53.34 99 LEU A C 1
ATOM 787 O O . LEU A 1 99 ? -10.539 7.309 15.742 1 53.34 99 LEU A O 1
ATOM 791 N N . HIS A 1 100 ? -8.938 6.02 16.344 1 50.94 100 HIS A N 1
ATOM 792 C CA . HIS A 1 100 ? -8.219 5.914 15.078 1 50.94 100 HIS A CA 1
ATOM 793 C C . HIS A 1 100 ? -9.18 5.828 13.906 1 50.94 100 HIS A C 1
ATOM 795 O O . HIS A 1 100 ? -10.305 5.348 14.047 1 50.94 100 HIS A O 1
ATOM 801 N N . VAL A 1 101 ? -9.031 6.891 13.086 1 48.81 101 VAL A N 1
ATOM 802 C CA . VAL A 1 101 ? -9.516 7 11.711 1 48.81 101 VAL A CA 1
ATOM 803 C C . VAL A 1 101 ? -9.914 5.621 11.188 1 48.81 101 VAL A C 1
ATOM 805 O O . VAL A 1 101 ? -9.078 4.711 11.125 1 48.81 101 VAL A O 1
ATOM 808 N N . ALA A 1 102 ? -10.93 5.039 11.758 1 47.38 102 ALA A N 1
ATOM 809 C CA . ALA A 1 102 ? -11.5 3.998 10.906 1 47.38 102 ALA A CA 1
ATOM 810 C C . ALA A 1 102 ? -10.906 4.043 9.5 1 47.38 102 ALA A C 1
ATOM 812 O O . ALA A 1 102 ? -10.773 5.117 8.914 1 47.38 102 ALA A O 1
ATOM 813 N N . SER A 1 103 ? -9.867 3.473 9.461 1 52.25 103 SER A N 1
ATOM 814 C CA . SER A 1 103 ? -9.133 3.252 8.219 1 52.25 103 SER A CA 1
ATOM 815 C C . SER A 1 103 ? -10.023 3.479 7.004 1 52.25 103 SER A C 1
ATOM 817 O O . SER A 1 103 ? -10.852 2.629 6.668 1 52.25 103 SER A O 1
ATOM 819 N N . HIS A 1 104 ? -10.547 4.809 6.969 1 60.94 104 HIS A N 1
ATOM 820 C CA . HIS A 1 104 ? -11.141 5.164 5.684 1 60.94 104 HIS A CA 1
ATOM 821 C C . HIS A 1 104 ? -10.406 4.496 4.531 1 60.94 104 HIS A C 1
ATOM 823 O O . HIS A 1 104 ? -9.172 4.496 4.492 1 60.94 104 HIS A O 1
ATOM 829 N N . TYR A 1 105 ? -11.07 3.74 3.914 1 74 105 TYR A N 1
ATOM 830 C CA . TYR A 1 105 ? -10.578 3.049 2.729 1 74 105 TYR A CA 1
ATOM 831 C C . TYR A 1 105 ? -9.656 3.953 1.915 1 74 105 TYR A C 1
ATOM 833 O O . TYR A 1 105 ? -8.695 3.482 1.304 1 74 105 TYR A O 1
ATOM 841 N N . SER A 1 106 ? -9.867 5.344 2.314 1 82.5 106 SER A N 1
ATOM 842 C CA . SER A 1 106 ? -9.141 6.309 1.496 1 82.5 106 SER A CA 1
ATOM 843 C C . SER A 1 106 ? -7.68 6.414 1.928 1 82.5 106 SER A C 1
ATOM 845 O O . SER A 1 106 ? -6.844 6.934 1.187 1 82.5 106 SER A O 1
ATOM 847 N N . LEU A 1 107 ? -7.379 5.957 3.119 1 89.56 107 LEU A N 1
ATOM 848 C CA . LEU A 1 107 ? -6.023 6.129 3.623 1 89.56 107 LEU A CA 1
ATOM 849 C C . LEU A 1 107 ? -5.273 4.801 3.625 1 89.56 107 LEU A C 1
ATOM 851 O O . LEU A 1 107 ? -4.094 4.746 3.984 1 89.56 107 LEU A O 1
ATOM 855 N N . HIS A 1 108 ? -5.898 3.756 3.205 1 87.94 108 HIS A N 1
ATOM 856 C CA . HIS A 1 108 ? -5.305 2.424 3.273 1 87.94 108 HIS A CA 1
ATOM 857 C C . HIS A 1 108 ? -4.004 2.359 2.479 1 87.94 108 HIS A C 1
ATOM 859 O O . HIS A 1 108 ? -3.006 1.817 2.959 1 87.94 108 HIS A O 1
ATOM 865 N N . SER A 1 109 ? -4.07 2.891 1.296 1 90.81 109 SER A N 1
ATOM 866 C CA . SER A 1 109 ? -2.889 2.852 0.44 1 90.81 109 SER A CA 1
ATOM 867 C C . SER A 1 109 ? -1.711 3.568 1.091 1 90.81 109 SER A C 1
ATOM 869 O O . SER A 1 109 ? -0.569 3.115 0.992 1 90.81 109 SER A O 1
ATOM 871 N N . ILE A 1 110 ? -2.006 4.648 1.741 1 94.31 110 ILE A N 1
ATOM 872 C CA . ILE A 1 110 ? -0.969 5.449 2.385 1 94.31 110 ILE A CA 1
ATOM 873 C C . ILE A 1 110 ? -0.407 4.695 3.588 1 94.31 110 ILE A C 1
ATOM 875 O O . ILE A 1 110 ? 0.81 4.645 3.781 1 94.31 110 ILE A O 1
ATOM 879 N N . LEU A 1 111 ? -1.292 4.117 4.371 1 92.81 111 LEU A N 1
ATOM 880 C CA . LEU A 1 111 ? -0.855 3.336 5.523 1 92.81 111 LEU A CA 1
ATOM 881 C C . LEU A 1 111 ? 0.025 2.17 5.09 1 92.81 111 LEU A C 1
ATOM 883 O O . LEU A 1 111 ? 1.038 1.879 5.73 1 92.81 111 LEU A O 1
ATOM 887 N N . ASP A 1 112 ? -0.365 1.562 4.016 1 91.56 112 ASP A N 1
ATOM 888 C CA . ASP A 1 112 ? 0.438 0.472 3.469 1 91.56 112 ASP A CA 1
ATOM 889 C C . ASP A 1 112 ? 1.822 0.965 3.053 1 91.56 112 ASP A C 1
ATOM 891 O O . ASP A 1 112 ? 2.828 0.306 3.32 1 91.56 112 ASP A O 1
ATOM 895 N N . THR A 1 113 ? 1.863 2.082 2.377 1 95.12 113 THR A N 1
ATOM 896 C CA . THR A 1 113 ? 3.123 2.664 1.924 1 95.12 113 THR A CA 1
ATOM 897 C C . THR A 1 113 ? 4.031 2.975 3.109 1 95.12 113 THR A C 1
ATOM 899 O O . THR A 1 113 ? 5.219 2.637 3.094 1 95.12 113 THR A O 1
ATOM 902 N N . VAL A 1 114 ? 3.484 3.584 4.133 1 96.25 114 VAL A N 1
ATOM 903 C CA . VAL A 1 114 ? 4.25 3.938 5.32 1 96.25 114 VAL A CA 1
ATOM 904 C C . VAL A 1 114 ? 4.766 2.672 6 1 96.25 114 VAL A C 1
ATOM 906 O O . VAL A 1 114 ? 5.938 2.598 6.383 1 96.25 114 VAL A O 1
ATOM 909 N N . ALA A 1 115 ? 3.928 1.705 6.141 1 94.56 115 ALA A N 1
ATOM 910 C CA . ALA A 1 115 ? 4.316 0.45 6.777 1 94.56 115 ALA A CA 1
ATOM 911 C C . ALA A 1 115 ? 5.434 -0.237 6 1 94.56 115 ALA A C 1
ATOM 913 O O . ALA A 1 115 ? 6.422 -0.688 6.586 1 94.56 115 ALA A O 1
ATOM 914 N N . HIS A 1 116 ? 5.25 -0.305 4.719 1 95 116 HIS A N 1
ATOM 915 C CA . HIS A 1 116 ? 6.25 -0.951 3.875 1 95 116 HIS A CA 1
ATOM 916 C C . HIS A 1 116 ? 7.594 -0.236 3.965 1 95 116 HIS A C 1
ATOM 918 O O . HIS A 1 116 ? 8.633 -0.875 4.148 1 95 116 HIS A O 1
ATOM 924 N N . ALA A 1 117 ? 7.59 1.038 3.779 1 97.12 117 ALA A N 1
ATOM 925 C CA . ALA A 1 117 ? 8.82 1.818 3.84 1 97.12 117 ALA A CA 1
ATOM 926 C C . ALA A 1 117 ? 9.5 1.663 5.195 1 97.12 117 ALA A C 1
ATOM 928 O O . ALA A 1 117 ? 10.727 1.504 5.27 1 97.12 117 ALA A O 1
ATOM 929 N N . THR A 1 118 ? 8.727 1.725 6.262 1 96.31 118 THR A N 1
ATOM 930 C CA . THR A 1 118 ? 9.273 1.617 7.613 1 96.31 118 THR A CA 1
ATOM 931 C C . THR A 1 118 ? 9.891 0.241 7.836 1 96.31 118 THR A C 1
ATOM 933 O O . THR A 1 118 ? 10.984 0.13 8.391 1 96.31 118 THR A O 1
ATOM 936 N N . ASN A 1 119 ? 9.234 -0.793 7.453 1 93.94 119 ASN A N 1
ATOM 937 C CA . ASN A 1 119 ? 9.758 -2.145 7.625 1 93.94 119 ASN A CA 1
ATOM 938 C C . ASN A 1 119 ? 11 -2.379 6.77 1 93.94 119 ASN A C 1
ATOM 940 O O . ASN A 1 119 ? 11.93 -3.078 7.188 1 93.94 119 ASN A O 1
ATOM 944 N N . PHE A 1 120 ? 10.969 -1.845 5.598 1 95.5 120 PHE A N 1
ATOM 945 C CA . PHE A 1 120 ? 12.18 -1.868 4.777 1 95.5 120 PHE A CA 1
ATOM 946 C C . PHE A 1 120 ? 13.359 -1.272 5.531 1 95.5 120 PHE A C 1
ATOM 948 O O . PHE A 1 120 ? 14.43 -1.876 5.594 1 95.5 120 PHE A O 1
ATOM 955 N N . LEU A 1 121 ? 13.156 -0.101 6.07 1 94.12 121 LEU A N 1
ATOM 956 C CA . LEU A 1 121 ? 14.211 0.588 6.805 1 94.12 121 LEU A CA 1
ATOM 957 C C . LEU A 1 121 ? 14.586 -0.18 8.07 1 94.12 121 LEU A C 1
ATOM 959 O O . LEU A 1 121 ? 15.75 -0.183 8.477 1 94.12 121 LEU A O 1
ATOM 963 N N . ASN A 1 122 ? 13.602 -0.79 8.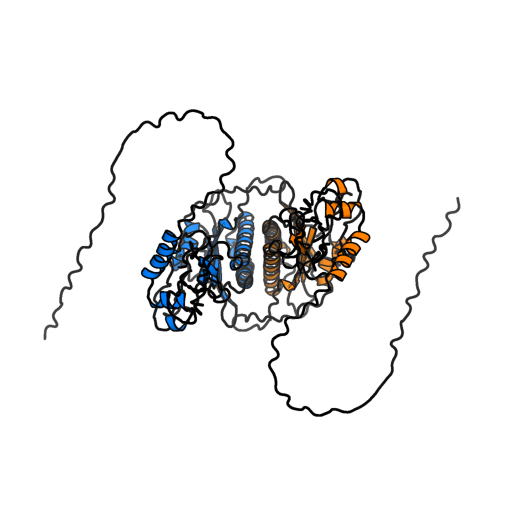75 1 91.38 122 ASN A N 1
ATOM 964 C CA . ASN A 1 122 ? 13.898 -1.666 9.875 1 91.38 122 ASN A CA 1
ATOM 965 C C . ASN A 1 122 ? 14.883 -2.764 9.484 1 91.38 122 ASN A C 1
ATOM 967 O O . ASN A 1 122 ? 15.867 -3.008 10.195 1 91.38 122 ASN A O 1
ATOM 971 N N . MET A 1 123 ? 14.617 -3.354 8.422 1 88.62 123 MET A N 1
ATOM 972 C CA . MET A 1 123 ? 15.461 -4.453 7.961 1 88.62 123 MET A CA 1
ATOM 973 C C . MET A 1 123 ? 16.875 -3.965 7.645 1 88.62 123 MET A C 1
ATOM 975 O O . MET A 1 123 ? 17.844 -4.645 7.949 1 88.62 123 MET A O 1
ATOM 979 N N . ILE A 1 124 ? 16.953 -2.807 7.008 1 88.88 124 ILE A N 1
ATOM 980 C CA . ILE A 1 124 ? 18.25 -2.229 6.66 1 88.88 124 ILE A CA 1
ATOM 981 C C . ILE A 1 124 ? 19.031 -1.912 7.934 1 88.88 124 ILE A C 1
ATOM 983 O O . ILE A 1 124 ? 20.219 -2.262 8.047 1 88.88 124 ILE A O 1
ATOM 987 N N . LEU A 1 125 ? 18.359 -1.256 8.812 1 85.5 125 LEU A N 1
ATOM 988 C CA . LEU A 1 125 ? 19.031 -0.794 10.023 1 85.5 125 LEU A CA 1
ATOM 989 C C . LEU A 1 125 ? 19.391 -1.969 10.922 1 85.5 125 LEU A C 1
ATOM 991 O O . LEU A 1 125 ? 20.422 -1.936 11.617 1 85.5 125 LEU A O 1
ATOM 995 N N . GLN A 1 126 ? 18.641 -2.939 10.914 1 83.56 126 GLN A N 1
ATOM 996 C CA . GLN A 1 126 ? 18.875 -4.078 11.797 1 83.56 126 GLN A CA 1
ATOM 997 C C . GLN A 1 126 ? 19.906 -5.035 11.211 1 83.56 126 GLN A C 1
ATOM 999 O O . GLN A 1 126 ? 20.516 -5.812 11.938 1 83.56 126 GLN A O 1
ATOM 1004 N N . ALA A 1 127 ? 19.969 -5.094 9.891 1 75.88 127 ALA A N 1
ATOM 1005 C CA . ALA A 1 127 ? 20.969 -5.93 9.25 1 75.88 127 ALA A CA 1
ATOM 1006 C C . ALA A 1 127 ? 22.375 -5.328 9.414 1 75.88 127 ALA A C 1
ATOM 1008 O O . ALA A 1 127 ? 23.375 -6.047 9.391 1 75.88 127 ALA A O 1
ATOM 1009 N N . ASN A 1 128 ? 22.547 -3.908 9.227 1 62.75 128 ASN A N 1
ATOM 1010 C CA . ASN A 1 128 ? 23.828 -3.24 9.148 1 62.75 128 ASN A CA 1
ATOM 1011 C C . ASN A 1 128 ? 24.469 -3.09 10.523 1 62.75 128 ASN A C 1
ATOM 1013 O O . ASN A 1 128 ? 23.875 -2.512 11.43 1 62.75 128 ASN A O 1
ATOM 1017 N N . ARG A 1 129 ? 25.391 -3.871 10.867 1 55.34 129 ARG A N 1
ATOM 1018 C CA . ARG A 1 129 ? 26.188 -3.738 12.078 1 55.34 129 ARG A CA 1
ATOM 1019 C C . ARG A 1 129 ? 26.906 -2.393 12.109 1 55.34 129 ARG A C 1
ATOM 1021 O O . ARG A 1 129 ? 27 -1.755 13.164 1 55.34 129 ARG A O 1
ATOM 1028 N N . SER A 1 130 ? 27.891 -1.854 11.25 1 50.22 130 SER A N 1
ATOM 1029 C CA . SER A 1 130 ? 28.812 -0.74 11.445 1 50.22 130 SER A CA 1
ATOM 1030 C C . SER A 1 130 ? 28.344 0.497 10.68 1 50.22 130 SER A C 1
ATOM 1032 O O . SER A 1 130 ? 28.625 0.641 9.492 1 50.22 130 SER A O 1
ATOM 1034 N N . ARG A 1 131 ? 27.328 1.311 11.023 1 50.53 131 ARG A N 1
ATOM 1035 C CA . ARG A 1 131 ? 26.484 2.158 10.188 1 50.53 131 ARG A CA 1
ATOM 1036 C C . ARG A 1 131 ? 27.094 3.547 10.031 1 50.53 131 ARG A C 1
ATOM 1038 O O . ARG A 1 131 ? 26.609 4.344 9.219 1 50.53 131 ARG A O 1
ATOM 1045 N N . GLU A 1 132 ? 27.766 4.227 10.922 1 50.47 132 GLU A N 1
ATOM 1046 C CA . GLU A 1 132 ? 28.047 5.645 10.719 1 50.47 132 GLU A CA 1
ATOM 1047 C C . GLU A 1 132 ? 28.547 5.906 9.305 1 50.47 132 GLU A C 1
ATOM 1049 O O . GLU A 1 132 ? 28.125 6.859 8.648 1 50.47 132 GLU A O 1
ATOM 1054 N N . GLN A 1 133 ? 29.562 5.242 8.844 1 52.25 133 GLN A N 1
ATOM 1055 C CA . GLN A 1 133 ? 30.25 5.484 7.574 1 52.25 133 GLN A CA 1
ATOM 1056 C C . GLN A 1 133 ? 29.328 5.188 6.391 1 52.25 133 GLN A C 1
ATOM 1058 O O . GLN A 1 133 ? 29.484 5.766 5.312 1 52.25 133 GLN A O 1
ATOM 1063 N N . THR A 1 134 ? 28 4.75 6.645 1 62.28 134 THR A N 1
ATOM 1064 C CA . THR A 1 134 ? 27.234 4.145 5.555 1 62.28 134 THR A CA 1
ATOM 1065 C C . THR A 1 134 ? 26.094 5.055 5.129 1 62.28 134 THR A C 1
ATOM 1067 O O . THR A 1 134 ? 25.688 5.047 3.965 1 62.28 134 THR A O 1
ATOM 1070 N N . LEU A 1 135 ? 25.844 6.203 5.891 1 72.75 135 LEU A N 1
ATOM 1071 C CA . LEU A 1 135 ? 24.672 6.992 5.531 1 72.75 135 LEU A CA 1
ATOM 1072 C C . LEU A 1 135 ? 24.953 7.875 4.324 1 72.75 135 LEU A C 1
ATOM 1074 O O . LEU A 1 135 ? 24.125 8 3.426 1 72.75 135 LEU A O 1
ATOM 1078 N N . ARG A 1 136 ? 26.125 8.469 4.332 1 73.19 136 ARG A N 1
ATOM 1079 C CA . ARG A 1 136 ? 26.469 9.328 3.205 1 73.19 136 ARG A CA 1
ATOM 1080 C C . ARG A 1 136 ? 26.594 8.523 1.916 1 73.19 136 ARG A C 1
ATOM 1082 O O . ARG A 1 136 ? 26.172 8.977 0.853 1 73.19 136 ARG A O 1
ATOM 1089 N N . ARG A 1 137 ? 27.109 7.41 2.15 1 76.75 137 ARG A N 1
ATOM 1090 C CA . ARG A 1 137 ? 27.297 6.555 0.983 1 76.75 137 ARG A CA 1
ATOM 1091 C C . ARG A 1 137 ? 25.953 6.094 0.421 1 76.75 137 ARG A C 1
ATOM 1093 O O . ARG A 1 137 ? 25.797 5.973 -0.794 1 76.75 137 ARG A O 1
ATOM 1100 N N . ASP A 1 138 ? 25.047 6.012 1.354 1 83.5 138 ASP A N 1
ATOM 1101 C CA . ASP A 1 138 ? 23.781 5.41 0.95 1 83.5 138 ASP A CA 1
ATOM 1102 C C . ASP A 1 138 ? 22.672 6.469 0.828 1 83.5 138 ASP A C 1
ATOM 1104 O O . ASP A 1 138 ? 21.484 6.141 0.79 1 83.5 138 ASP A O 1
ATOM 1108 N N . ILE A 1 139 ? 23.047 7.727 0.698 1 84.88 139 ILE A N 1
ATOM 1109 C CA . ILE A 1 139 ? 22.078 8.828 0.751 1 84.88 139 ILE A CA 1
ATOM 1110 C C . ILE A 1 139 ? 21.156 8.758 -0.457 1 84.88 139 ILE A C 1
ATOM 1112 O O . ILE A 1 139 ? 19.984 9.148 -0.372 1 84.88 139 ILE A O 1
ATOM 1116 N N . HIS A 1 140 ? 21.641 8.281 -1.6 1 85.94 140 HIS A N 1
ATOM 1117 C CA . HIS A 1 140 ? 20.828 8.219 -2.803 1 85.94 140 HIS A CA 1
ATOM 1118 C C . HIS A 1 140 ? 19.672 7.227 -2.635 1 85.94 140 HIS A C 1
ATOM 1120 O O . HIS A 1 140 ? 18.594 7.422 -3.201 1 85.94 140 HIS A O 1
ATOM 1126 N N . TRP A 1 141 ? 19.922 6.102 -1.852 1 90.5 141 TRP A N 1
ATOM 1127 C CA . TRP A 1 141 ? 18.859 5.145 -1.552 1 90.5 141 TRP A CA 1
ATOM 1128 C C . TRP A 1 141 ? 17.734 5.797 -0.742 1 90.5 141 TRP A C 1
ATOM 1130 O O . TRP A 1 141 ? 16.562 5.598 -1.025 1 90.5 141 TRP A O 1
ATOM 1140 N N . TYR A 1 142 ? 18.141 6.625 0.189 1 92.56 142 TYR A N 1
ATOM 1141 C CA . TYR A 1 142 ? 17.172 7.277 1.053 1 92.56 142 TYR A CA 1
ATOM 1142 C C . TYR A 1 142 ? 16.391 8.344 0.292 1 92.56 142 TYR A C 1
ATOM 1144 O O . TYR A 1 142 ? 15.195 8.531 0.509 1 92.56 142 TYR A O 1
ATOM 1152 N N . HIS A 1 143 ? 17.062 9.055 -0.598 1 92 143 HIS A N 1
ATOM 1153 C CA . HIS A 1 143 ? 16.375 10.023 -1.455 1 92 143 HIS A CA 1
ATOM 1154 C C . HIS A 1 143 ? 15.32 9.336 -2.318 1 92 143 HIS A C 1
ATOM 1156 O O . HIS A 1 143 ? 14.188 9.82 -2.416 1 92 143 HIS A O 1
ATOM 1162 N N . ALA A 1 144 ? 15.688 8.227 -2.912 1 93 144 ALA A N 1
ATOM 1163 C CA . ALA A 1 144 ? 14.75 7.477 -3.738 1 93 144 ALA A CA 1
ATOM 1164 C C . ALA A 1 144 ? 13.562 6.984 -2.908 1 93 144 ALA A C 1
ATOM 1166 O O . ALA A 1 144 ? 12.422 6.984 -3.379 1 93 144 ALA A O 1
ATOM 1167 N N . LEU A 1 145 ? 13.891 6.566 -1.701 1 95.75 145 LEU A N 1
ATOM 1168 C CA . LEU A 1 145 ? 12.836 6.059 -0.832 1 95.75 145 LEU A CA 1
ATOM 1169 C C . LEU A 1 145 ? 11.836 7.156 -0.493 1 95.75 145 LEU A C 1
ATOM 1171 O O . LEU A 1 145 ? 10.625 6.953 -0.612 1 95.75 145 LEU A O 1
ATOM 1175 N N . VAL A 1 146 ? 12.289 8.297 -0.093 1 96.94 146 VAL A N 1
ATOM 1176 C CA . VAL A 1 146 ? 11.398 9.391 0.292 1 96.94 146 VAL A CA 1
ATOM 1177 C C . VAL A 1 146 ? 10.562 9.82 -0.908 1 96.94 146 VAL A C 1
ATOM 1179 O O . VAL A 1 146 ? 9.359 10.07 -0.775 1 96.94 146 VAL A O 1
ATOM 1182 N N . GLN A 1 147 ? 11.164 9.898 -2.012 1 94.88 147 GLN A N 1
ATOM 1183 C CA . GLN A 1 147 ? 10.438 10.258 -3.225 1 94.88 147 GLN A CA 1
ATOM 1184 C C . GLN A 1 147 ? 9.391 9.203 -3.568 1 94.88 147 GLN A C 1
ATOM 1186 O O . GLN A 1 147 ? 8.266 9.539 -3.959 1 94.88 147 GLN A O 1
ATOM 1191 N N . SER A 1 148 ? 9.766 7.957 -3.461 1 95 148 SER A N 1
ATOM 1192 C CA . SER A 1 148 ? 8.828 6.883 -3.781 1 95 148 SER A CA 1
ATOM 1193 C C . SER A 1 148 ? 7.637 6.883 -2.832 1 95 148 SER A C 1
ATOM 1195 O O . SER A 1 148 ? 6.516 6.566 -3.232 1 95 148 SER A O 1
ATOM 1197 N N . ILE A 1 149 ? 7.895 7.172 -1.56 1 97.25 149 ILE A N 1
ATOM 1198 C CA . ILE A 1 149 ? 6.801 7.285 -0.602 1 97.25 149 ILE A CA 1
ATOM 1199 C C . ILE A 1 149 ? 5.82 8.359 -1.061 1 97.25 149 ILE A C 1
ATOM 1201 O O . ILE A 1 149 ? 4.609 8.133 -1.109 1 97.25 149 ILE A O 1
ATOM 1205 N N . LEU A 1 150 ? 6.348 9.5 -1.455 1 96.94 150 LEU A N 1
ATOM 1206 C CA . LEU A 1 150 ? 5.516 10.625 -1.87 1 96.94 150 LEU A CA 1
ATOM 1207 C C . LEU A 1 150 ? 4.695 10.266 -3.104 1 96.94 150 LEU A C 1
ATOM 1209 O O . LEU A 1 150 ? 3.506 10.586 -3.178 1 96.94 150 LEU A O 1
ATOM 1213 N N . GLU A 1 151 ? 5.262 9.594 -3.965 1 92.94 151 GLU A N 1
ATOM 1214 C CA . GLU A 1 151 ? 4.613 9.258 -5.23 1 92.94 151 GLU A CA 1
ATOM 1215 C C . GLU A 1 151 ? 3.643 8.094 -5.066 1 92.94 151 GLU A C 1
ATOM 1217 O O . GLU A 1 151 ? 2.893 7.766 -5.988 1 92.94 151 GLU A O 1
ATOM 1222 N N . GLY A 1 152 ? 3.668 7.445 -3.912 1 91.25 152 GLY A N 1
ATOM 1223 C CA . GLY A 1 152 ? 2.855 6.266 -3.668 1 91.25 152 GLY A CA 1
ATOM 1224 C C . GLY A 1 152 ? 1.367 6.555 -3.664 1 91.25 152 GLY A C 1
ATOM 1225 O O . GLY A 1 152 ? 0.555 5.66 -3.922 1 91.25 152 GLY A O 1
ATOM 1226 N N . ASP A 1 153 ? 1.018 7.707 -3.34 1 92.94 153 ASP A N 1
ATOM 1227 C CA . ASP A 1 153 ? -0.372 8.148 -3.297 1 92.94 153 ASP A CA 1
ATOM 1228 C C . ASP A 1 153 ? -0.477 9.656 -3.541 1 92.94 153 ASP A C 1
ATOM 1230 O O . ASP A 1 153 ? 0.26 10.438 -2.941 1 92.94 153 ASP A O 1
ATOM 1234 N N . PRO A 1 154 ? -1.38 10.039 -4.375 1 92.5 154 PRO A N 1
ATOM 1235 C CA . PRO A 1 154 ? -1.49 11.461 -4.699 1 92.5 154 PRO A CA 1
ATOM 1236 C C . PRO A 1 154 ? -1.898 12.312 -3.498 1 92.5 154 PRO A C 1
ATOM 1238 O O . PRO A 1 154 ? -1.709 13.531 -3.508 1 92.5 154 PRO A O 1
ATOM 1241 N N . LYS A 1 155 ? -2.422 11.719 -2.473 1 95 155 LYS A N 1
ATOM 1242 C CA . LYS A 1 155 ? -2.848 12.469 -1.295 1 95 155 LYS A CA 1
ATOM 1243 C C . LYS A 1 155 ? -1.658 12.812 -0.4 1 95 155 LYS A C 1
ATOM 1245 O O . LYS A 1 155 ? -1.774 13.633 0.512 1 95 155 LYS A O 1
ATOM 1250 N N . ILE A 1 156 ? -0.559 12.188 -0.604 1 96.94 156 ILE A N 1
ATOM 1251 C CA . ILE A 1 156 ? 0.606 12.492 0.219 1 96.94 156 ILE A CA 1
ATOM 1252 C C . ILE A 1 156 ? 1.205 13.836 -0.212 1 96.94 156 ILE A C 1
ATOM 1254 O O . ILE A 1 156 ? 1.682 13.969 -1.341 1 96.94 156 ILE A O 1
ATOM 1258 N N . HIS A 1 157 ? 1.137 14.734 0.653 1 97.56 157 HIS A N 1
ATOM 1259 C CA . HIS A 1 157 ? 1.641 16.078 0.399 1 97.56 157 HIS A CA 1
ATOM 1260 C C . HIS A 1 157 ? 3.133 16.172 0.699 1 97.56 157 HIS A C 1
ATOM 1262 O O . HIS A 1 157 ? 3.861 16.906 0.019 1 97.56 157 HIS A O 1
ATOM 1268 N N . ARG A 1 158 ? 3.561 15.508 1.688 1 98.06 158 ARG A N 1
ATOM 1269 C CA . ARG A 1 158 ? 4.945 15.562 2.145 1 98.06 158 ARG A CA 1
ATOM 1270 C C . ARG A 1 158 ? 5.387 14.211 2.711 1 98.06 158 ARG A C 1
ATOM 1272 O O . ARG A 1 158 ? 4.605 13.531 3.375 1 98.06 158 ARG A O 1
ATOM 1279 N N . ALA A 1 159 ? 6.539 13.805 2.408 1 98.5 159 ALA A N 1
ATOM 1280 C CA . ALA A 1 159 ? 7.164 12.609 2.961 1 98.5 159 ALA A CA 1
ATOM 1281 C C . ALA A 1 159 ? 8.531 12.93 3.568 1 98.5 159 ALA A C 1
ATOM 1283 O O . ALA A 1 159 ? 9.305 13.688 2.99 1 98.5 159 ALA A O 1
ATOM 1284 N N . VAL A 1 160 ? 8.805 12.391 4.762 1 97.38 160 VAL A N 1
ATOM 1285 C CA . VAL A 1 160 ? 10.039 12.664 5.477 1 97.38 160 VAL A CA 1
ATOM 1286 C C . VAL A 1 160 ? 10.641 11.359 5.996 1 97.38 160 VAL A C 1
ATOM 1288 O O . VAL A 1 160 ? 9.922 10.484 6.477 1 97.38 160 VAL A O 1
ATOM 1291 N N . VAL A 1 161 ? 11.922 11.188 5.852 1 96.12 161 VAL A N 1
ATOM 1292 C CA . VAL A 1 161 ? 12.688 10.141 6.52 1 96.12 161 VAL A CA 1
ATOM 1293 C C . VAL A 1 161 ? 13.805 10.758 7.348 1 96.12 161 VAL A C 1
ATOM 1295 O O . VAL A 1 161 ? 14.586 11.57 6.836 1 96.12 161 VAL A O 1
ATOM 1298 N N . THR A 1 162 ? 13.844 10.43 8.617 1 93 162 THR A N 1
ATOM 1299 C CA . THR A 1 162 ? 14.875 10.977 9.492 1 93 162 THR A CA 1
ATOM 1300 C C . THR A 1 162 ? 15.625 9.852 10.219 1 93 162 THR A C 1
ATOM 1302 O O . THR A 1 162 ? 15.047 8.797 10.492 1 93 162 THR A O 1
ATOM 1305 N N . PHE A 1 163 ? 16.875 10.094 10.5 1 88.75 163 PHE A N 1
ATOM 1306 C CA . PHE A 1 163 ? 17.719 9.195 11.266 1 88.75 163 PHE A CA 1
ATOM 1307 C C . PHE A 1 163 ? 18.281 9.898 12.5 1 88.75 163 PHE A C 1
ATOM 1309 O O . PHE A 1 163 ? 18.688 11.062 12.43 1 88.75 163 PHE A O 1
ATOM 1316 N N . HIS A 1 164 ? 18.219 9.156 13.555 1 81.62 164 HIS A N 1
ATOM 1317 C CA . HIS A 1 164 ? 18.797 9.68 14.789 1 81.62 164 HIS A CA 1
ATOM 1318 C C . HIS A 1 164 ? 19.797 8.695 15.391 1 81.62 164 HIS A C 1
ATOM 1320 O O . HIS A 1 164 ? 19.453 7.539 15.641 1 81.62 164 HIS A O 1
ATOM 1326 N N . ALA A 1 165 ? 21.078 9.102 15.352 1 69.31 165 ALA A N 1
ATOM 1327 C CA . ALA A 1 165 ? 22.125 8.312 16 1 69.31 165 ALA A CA 1
ATOM 1328 C C . ALA A 1 165 ? 22.516 8.93 17.344 1 69.31 165 ALA A C 1
ATOM 1330 O O . ALA A 1 165 ? 22.359 10.141 17.547 1 69.31 165 ALA A O 1
ATOM 1331 N N . ASP A 1 166 ? 22.531 8.25 18.438 1 60.56 166 ASP A N 1
ATOM 1332 C CA . ASP A 1 166 ? 22.859 8.719 19.797 1 60.56 166 ASP A CA 1
ATOM 1333 C C . ASP A 1 166 ? 24.078 9.625 19.781 1 60.56 166 ASP A C 1
ATOM 1335 O O . ASP A 1 166 ? 25.203 9.156 19.969 1 60.56 166 ASP A O 1
ATOM 1339 N N . ALA A 1 167 ? 24.156 10.516 18.812 1 54.88 167 ALA A N 1
ATOM 1340 C CA . ALA A 1 167 ? 25.25 11.453 19.062 1 54.88 167 ALA A CA 1
ATOM 1341 C C . ALA A 1 167 ? 24.812 12.578 19.984 1 54.88 167 ALA A C 1
ATOM 1343 O O . ALA A 1 167 ? 23.609 12.828 20.141 1 54.88 167 ALA A O 1
ATOM 1344 N N . PRO A 1 168 ? 25.75 13.062 20.891 1 52.62 168 PRO A N 1
ATOM 1345 C CA . PRO A 1 168 ? 25.484 14.109 21.875 1 52.62 168 PRO A CA 1
ATOM 1346 C C . PRO A 1 168 ? 24.578 15.211 21.344 1 52.62 168 PRO A C 1
ATOM 1348 O O . PRO A 1 168 ? 24.156 16.094 22.094 1 52.62 168 PRO A O 1
ATOM 1351 N N . THR A 1 169 ? 24.484 15.414 20.078 1 51 169 THR A N 1
ATOM 1352 C CA . THR A 1 169 ? 23.688 16.531 19.594 1 51 169 THR A CA 1
ATOM 1353 C C . THR A 1 169 ? 22.203 16.156 19.516 1 51 169 THR A C 1
ATOM 1355 O O . THR A 1 169 ? 21.859 15.062 19.047 1 51 169 THR A O 1
ATOM 1358 N N . PRO A 1 170 ? 21.469 17.078 20.125 1 51.22 170 PRO A N 1
ATOM 1359 C CA . PRO A 1 170 ? 20.016 16.938 20.141 1 51.22 170 PRO A CA 1
ATOM 1360 C C . PRO A 1 170 ? 19.391 17.078 18.75 1 51.22 170 PRO A C 1
ATOM 1362 O O . PRO A 1 170 ? 19.656 18.062 18.047 1 51.22 170 PRO A O 1
ATOM 1365 N N . GLY A 1 171 ? 19.047 15.977 17.953 1 52.66 171 GLY A N 1
ATOM 1366 C CA . GLY A 1 171 ? 18.359 16.016 16.672 1 52.66 171 GLY A CA 1
ATOM 1367 C C . GLY A 1 171 ? 18.812 14.922 15.719 1 52.66 171 GLY A C 1
ATOM 1368 O O . GLY A 1 171 ? 19.844 14.273 15.953 1 52.66 171 GLY A O 1
ATOM 1369 N N . PRO A 1 172 ? 17.922 14.797 14.625 1 55.34 172 PRO A N 1
ATOM 1370 C CA . PRO A 1 172 ? 18.266 13.766 13.648 1 55.34 172 PRO A CA 1
ATOM 1371 C C . PRO A 1 172 ? 19.531 14.086 12.867 1 55.34 172 PRO A C 1
ATOM 1373 O O . PRO A 1 172 ? 19.797 15.25 12.57 1 55.34 172 PRO A O 1
ATOM 1376 N N . HIS A 1 173 ? 20.328 13.242 12.617 1 73.38 173 HIS A N 1
ATOM 1377 C CA . HIS A 1 173 ? 21.547 13.375 11.812 1 73.38 173 HIS A CA 1
ATOM 1378 C C . HIS A 1 173 ? 21.219 13.5 10.336 1 73.38 173 HIS A C 1
ATOM 1380 O O . HIS A 1 173 ? 21.891 14.234 9.602 1 73.38 173 HIS A O 1
ATOM 1386 N N . VAL A 1 174 ? 20 13.008 10.023 1 86.12 174 VAL A N 1
ATOM 1387 C CA . VAL A 1 174 ? 19.562 13.078 8.633 1 86.12 174 VAL A CA 1
ATOM 1388 C C . VAL A 1 174 ? 18.078 13.414 8.578 1 86.12 174 VAL A C 1
ATOM 1390 O O . VAL A 1 174 ? 17.281 12.844 9.328 1 86.12 174 VAL A O 1
ATOM 1393 N N . PHE A 1 175 ? 17.75 14.422 7.828 1 92.62 175 PHE A N 1
ATOM 1394 C CA . PHE A 1 175 ? 16.359 14.82 7.594 1 92.62 175 PHE A CA 1
ATOM 1395 C C . PHE A 1 175 ? 16.109 15.047 6.105 1 92.62 175 PHE A C 1
ATOM 1397 O O . PHE A 1 175 ? 16.422 16.109 5.574 1 92.62 175 PHE A O 1
ATOM 1404 N N . LEU A 1 176 ? 15.562 14.031 5.48 1 95.06 176 LEU A N 1
ATOM 1405 C CA . LEU A 1 176 ? 15.227 14.117 4.062 1 95.06 176 LEU A CA 1
ATOM 1406 C C . LEU A 1 176 ? 13.727 14.312 3.869 1 95.06 176 LEU A C 1
ATOM 1408 O O . LEU A 1 176 ? 12.922 13.641 4.512 1 95.06 176 LEU A O 1
ATOM 1412 N N . GLN A 1 177 ? 13.414 15.266 2.975 1 96.56 177 GLN A N 1
ATOM 1413 C CA . GLN A 1 177 ? 12.008 15.617 2.795 1 96.56 177 GLN A CA 1
ATOM 1414 C C . GLN A 1 177 ? 11.656 15.75 1.315 1 96.56 177 GLN A C 1
ATOM 1416 O O . GLN A 1 177 ? 12.43 16.328 0.538 1 96.56 177 GLN A O 1
ATOM 1421 N N . ALA A 1 178 ? 10.602 15.133 0.928 1 97.12 178 ALA A N 1
ATOM 1422 C CA . ALA A 1 178 ? 9.984 15.352 -0.375 1 97.12 178 ALA A CA 1
ATOM 1423 C C . ALA A 1 178 ? 8.633 16.047 -0.225 1 97.12 178 ALA A C 1
ATOM 1425 O O . ALA A 1 178 ? 7.812 15.648 0.607 1 97.12 178 ALA A O 1
ATOM 1426 N N . THR A 1 179 ? 8.344 17.094 -0.999 1 96.44 179 THR A N 1
ATOM 1427 C CA . THR A 1 179 ? 7.098 17.844 -0.937 1 96.44 179 THR A CA 1
ATOM 1428 C C . THR A 1 179 ? 6.465 17.953 -2.32 1 96.44 179 THR A C 1
ATOM 1430 O O . THR A 1 179 ? 7.16 18.203 -3.309 1 96.44 179 THR A O 1
ATOM 1433 N N . ARG A 1 180 ? 5.23 17.719 -2.275 1 95.06 180 ARG A N 1
ATOM 1434 C CA . ARG A 1 180 ? 4.473 17.844 -3.514 1 95.06 180 ARG A CA 1
ATOM 1435 C C . ARG A 1 180 ? 4.027 19.297 -3.729 1 95.06 180 ARG A C 1
ATOM 1437 O O . ARG A 1 180 ? 3.316 19.859 -2.896 1 95.06 180 ARG A O 1
ATOM 1444 N N . THR A 1 181 ? 4.441 19.891 -4.773 1 89.81 181 THR A N 1
ATOM 1445 C CA . THR A 1 181 ? 3.99 21.203 -5.18 1 89.81 181 THR A CA 1
ATOM 1446 C C . THR A 1 181 ? 3.092 21.125 -6.41 1 89.81 181 THR A C 1
ATOM 1448 O O . THR A 1 181 ? 2.828 20.031 -6.918 1 89.81 181 THR A O 1
ATOM 1451 N N . GLU A 1 182 ? 2.471 22.25 -6.789 1 83.69 182 GLU A N 1
ATOM 1452 C CA . GLU A 1 182 ? 1.599 22.266 -7.961 1 83.69 182 GLU A CA 1
ATOM 1453 C C . GLU A 1 182 ? 2.355 21.859 -9.227 1 83.69 182 GLU A C 1
ATOM 1455 O O . GLU A 1 182 ? 1.791 21.219 -10.109 1 83.69 182 GLU A O 1
ATOM 1460 N N . LYS A 1 183 ? 3.578 22.078 -9.211 1 79.75 183 LYS A N 1
ATOM 1461 C CA . LYS A 1 183 ? 4.336 21.906 -10.445 1 79.75 183 LYS A CA 1
ATOM 1462 C C . LYS A 1 183 ? 5.148 20.625 -10.422 1 79.75 183 LYS A C 1
ATOM 1464 O O . LYS A 1 183 ? 5.242 19.922 -11.438 1 79.75 183 LYS A O 1
ATOM 1469 N N . GLU A 1 184 ? 5.773 20.328 -9.242 1 86.19 184 GLU A N 1
ATOM 1470 C CA . GLU A 1 184 ? 6.699 19.203 -9.195 1 86.19 184 GLU A CA 1
ATOM 1471 C C . GLU A 1 184 ? 6.898 18.719 -7.762 1 86.19 184 GLU A C 1
ATOM 1473 O O . GLU A 1 184 ? 6.34 19.281 -6.82 1 86.19 184 GLU A O 1
ATOM 1478 N N . VAL A 1 185 ? 7.566 17.594 -7.719 1 89.81 185 VAL A N 1
ATOM 1479 C CA . VAL A 1 185 ? 8.016 17.094 -6.426 1 89.81 185 VAL A CA 1
ATOM 1480 C C . VAL A 1 185 ? 9.383 17.688 -6.09 1 89.81 185 VAL A C 1
ATOM 1482 O O . VAL A 1 185 ? 10.305 17.641 -6.914 1 89.81 185 VAL A O 1
ATOM 1485 N N . VAL A 1 186 ? 9.531 18.266 -4.926 1 93.44 186 VAL A N 1
ATOM 1486 C CA . VAL A 1 186 ? 10.773 18.891 -4.492 1 93.44 186 VAL A CA 1
ATOM 1487 C C . VAL A 1 186 ? 11.43 18.031 -3.402 1 93.44 186 VAL A C 1
ATOM 1489 O O . VAL A 1 186 ? 10.812 17.781 -2.363 1 93.44 186 VAL A O 1
ATOM 1492 N N . LEU A 1 187 ? 12.617 17.594 -3.727 1 93.06 187 LEU A N 1
ATOM 1493 C CA . LEU A 1 187 ? 13.398 16.828 -2.75 1 93.06 187 LEU A CA 1
ATOM 1494 C C . LEU A 1 187 ? 14.398 17.734 -2.035 1 93.06 187 LEU A C 1
ATOM 1496 O O . LEU A 1 187 ? 15.156 18.469 -2.682 1 93.06 187 LEU A O 1
ATOM 1500 N N . GLN A 1 188 ? 14.414 17.703 -0.68 1 93.75 188 GLN A N 1
ATOM 1501 C CA . GLN A 1 188 ? 15.289 18.562 0.112 1 93.75 188 GLN A CA 1
ATOM 1502 C C . GLN A 1 188 ? 15.992 17.781 1.214 1 93.75 188 GLN A C 1
ATOM 1504 O O . GLN A 1 188 ? 15.398 16.875 1.819 1 93.75 188 GLN A O 1
ATOM 1509 N N . ASP A 1 189 ? 17.219 18.062 1.403 1 90.81 189 ASP A N 1
ATOM 1510 C CA . ASP A 1 189 ? 17.969 17.609 2.58 1 90.81 189 ASP A CA 1
ATOM 1511 C C . ASP A 1 189 ? 18 18.703 3.646 1 90.81 189 ASP A C 1
ATOM 1513 O O . ASP A 1 189 ? 18.75 19.672 3.516 1 90.81 189 ASP A O 1
ATOM 1517 N N . LEU A 1 190 ? 17.25 18.531 4.652 1 91.44 190 LEU A N 1
ATOM 1518 C CA . LEU A 1 190 ? 17.109 19.562 5.676 1 91.44 190 LEU A CA 1
ATOM 1519 C C . LEU A 1 190 ? 17.875 19.188 6.941 1 91.44 190 LEU A C 1
ATOM 1521 O O . LEU A 1 190 ? 17.547 19.656 8.031 1 91.44 190 LEU A O 1
ATOM 1525 N N . SER A 1 191 ? 18.828 18.375 6.887 1 85.94 191 SER A N 1
ATOM 1526 C CA . SER A 1 191 ? 19.594 17.859 8.023 1 85.94 191 SER A CA 1
ATOM 1527 C C . SER A 1 191 ? 20.25 18.984 8.812 1 85.94 191 SER A C 1
ATOM 1529 O O . SER A 1 191 ? 20.266 18.969 10.047 1 85.94 191 SER A O 1
ATOM 1531 N N . SER A 1 192 ? 20.703 19.984 8.164 1 82.56 192 SER A N 1
ATOM 1532 C CA . SER A 1 192 ? 21.422 21.078 8.828 1 82.56 192 SER A CA 1
ATOM 1533 C C . SER A 1 192 ? 20.453 22.094 9.43 1 82.56 192 SER A C 1
ATOM 1535 O O . SER A 1 192 ? 20.781 22.75 10.422 1 82.56 192 SER A O 1
ATOM 1537 N N . THR A 1 193 ? 19.281 22.172 8.922 1 80.56 193 THR A N 1
ATOM 1538 C CA . THR A 1 193 ? 18.328 23.219 9.328 1 80.56 193 THR A CA 1
ATOM 1539 C C . THR A 1 193 ? 17.469 22.734 10.484 1 80.56 193 THR A C 1
ATOM 1541 O O . THR A 1 193 ? 17.078 23.531 11.359 1 80.56 193 THR A O 1
ATOM 1544 N N . VAL A 1 194 ? 17.203 21.5 10.5 1 77.38 194 VAL A N 1
ATOM 1545 C CA . VAL A 1 194 ? 16.156 21 11.398 1 77.38 194 VAL A CA 1
ATOM 1546 C C . VAL A 1 194 ? 16.766 20.641 12.75 1 77.38 194 VAL A C 1
ATOM 1548 O O . VAL A 1 194 ? 16.047 20.484 13.742 1 77.38 194 VAL A O 1
ATOM 1551 N N . HIS A 1 195 ? 17.984 20.516 12.867 1 64.06 195 HIS A N 1
ATOM 1552 C CA . HIS A 1 195 ? 18.609 20.109 14.117 1 64.06 195 HIS A CA 1
ATOM 1553 C C . HIS A 1 195 ? 18.125 20.953 15.281 1 64.06 195 HIS A C 1
ATOM 1555 O O . HIS A 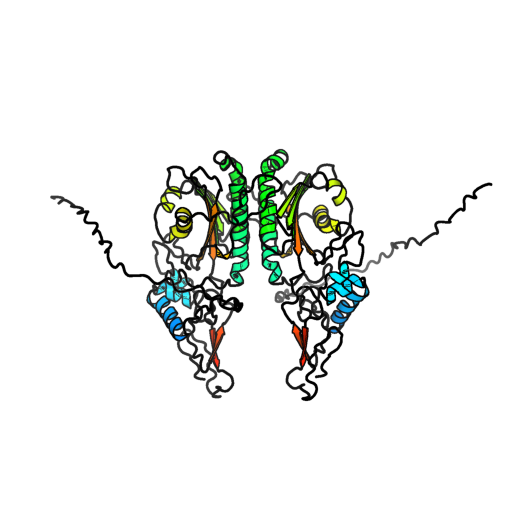1 195 ? 17.875 20.438 16.375 1 64.06 195 HIS A O 1
ATOM 1561 N N . ARG A 1 196 ? 17.859 22.156 15.102 1 60.62 196 ARG A N 1
ATOM 1562 C CA . ARG A 1 196 ? 17.484 23.031 16.203 1 60.62 196 ARG A CA 1
ATOM 1563 C C . ARG A 1 196 ? 15.992 22.953 16.5 1 60.62 196 ARG A C 1
ATOM 1565 O O . ARG A 1 196 ? 15.57 23.109 17.641 1 60.62 196 ARG A O 1
ATOM 1572 N N . HIS A 1 197 ? 15.195 22.547 15.57 1 64.44 197 HIS A N 1
ATOM 1573 C CA . HIS A 1 197 ? 13.75 22.641 15.695 1 64.44 197 HIS A CA 1
ATOM 1574 C C . HIS A 1 197 ? 13.164 21.406 16.359 1 64.44 197 HIS A C 1
ATOM 1576 O O . HIS A 1 197 ? 12.219 21.5 17.141 1 64.44 197 HIS A O 1
ATOM 1582 N N . LEU A 1 198 ? 13.734 20.266 16.156 1 67.94 198 LEU A N 1
ATOM 1583 C CA . LEU A 1 198 ? 13.156 19.031 16.672 1 67.94 198 LEU A CA 1
ATOM 1584 C C . LEU A 1 198 ? 13.539 18.828 18.141 1 67.94 198 LEU A C 1
ATOM 1586 O O . LEU A 1 198 ? 13 17.953 18.812 1 67.94 198 LEU A O 1
ATOM 1590 N N . GLY A 1 199 ? 14.367 19.781 18.594 1 64.31 199 GLY A N 1
ATOM 1591 C CA . GLY A 1 199 ? 14.719 19.75 20 1 64.31 199 GLY A CA 1
ATOM 1592 C C . GLY A 1 199 ? 13.664 20.391 20.891 1 64.31 199 GLY A C 1
ATOM 1593 O O . GLY A 1 199 ? 13.578 20.078 22.078 1 64.31 199 GLY A O 1
ATOM 1594 N N . SER A 1 200 ? 12.781 21.219 20.266 1 68.81 200 SER A N 1
ATOM 1595 C CA . SER A 1 200 ? 11.734 21.875 21.047 1 68.81 200 SER A CA 1
ATOM 1596 C C . SER A 1 200 ? 10.477 21.016 21.109 1 68.81 200 SER A C 1
ATOM 1598 O O . SER A 1 200 ? 10.086 20.406 20.109 1 68.81 200 SER A O 1
ATOM 1600 N N . ARG A 1 201 ? 10 20.797 22.328 1 75.69 201 ARG A N 1
ATOM 1601 C CA . ARG A 1 201 ? 8.82 19.953 22.516 1 75.69 201 ARG A CA 1
ATOM 1602 C C . ARG A 1 201 ? 7.539 20.719 22.219 1 75.69 201 ARG A C 1
ATOM 1604 O O . ARG A 1 201 ? 7.375 21.859 22.672 1 75.69 201 ARG A O 1
ATOM 1611 N N . GLY A 1 202 ? 6.734 20.281 21.281 1 77.69 202 GLY A N 1
ATOM 1612 C CA . GLY A 1 202 ? 5.434 20.797 20.875 1 77.69 202 GLY A CA 1
ATOM 1613 C C . GLY A 1 202 ? 4.668 19.859 19.969 1 77.69 202 GLY A C 1
ATOM 1614 O O . GLY A 1 202 ? 5.176 18.797 19.594 1 77.69 202 GLY A O 1
ATOM 1615 N N . PRO A 1 203 ? 3.471 20.172 19.734 1 78.5 203 PRO A N 1
ATOM 1616 C CA . PRO A 1 203 ? 2.652 19.312 18.875 1 78.5 203 PRO A CA 1
ATOM 1617 C C . PRO A 1 203 ? 3.283 19.078 17.5 1 78.5 203 PRO A C 1
ATOM 1619 O O . PRO A 1 203 ? 3.076 18.016 16.891 1 78.5 203 PRO A O 1
ATOM 1622 N N . GLU A 1 204 ? 4.105 20.047 17.141 1 84.69 204 GLU A N 1
ATOM 1623 C CA . GLU A 1 204 ? 4.715 19.953 15.82 1 84.69 204 GLU A CA 1
ATOM 1624 C C . GLU A 1 204 ? 5.867 18.953 15.805 1 84.69 204 GLU A C 1
ATOM 1626 O O . GLU A 1 204 ? 6.297 18.516 14.734 1 84.69 204 GLU A O 1
ATOM 1631 N N . SER A 1 205 ? 6.371 18.625 16.969 1 87.31 205 SER A N 1
ATOM 1632 C CA . SER A 1 205 ? 7.516 17.719 17.031 1 87.31 205 SER A CA 1
ATOM 1633 C C . SER A 1 205 ? 7.121 16.375 17.641 1 87.31 205 SER A C 1
ATOM 1635 O O . SER A 1 205 ? 7.961 15.492 17.797 1 87.31 205 SER A O 1
ATOM 1637 N N . ASP A 1 206 ? 5.848 16.234 17.906 1 88.62 206 ASP A N 1
ATOM 1638 C CA . ASP A 1 206 ? 5.367 15.016 18.562 1 88.62 206 ASP A CA 1
ATOM 1639 C C . ASP A 1 206 ? 5.617 13.781 17.703 1 88.62 206 ASP A C 1
ATOM 1641 O O . ASP A 1 206 ? 5.891 12.703 18.219 1 88.62 206 ASP A O 1
ATOM 1645 N N . TRP A 1 207 ? 5.5 14.016 16.484 1 91.94 207 TRP A N 1
ATOM 1646 C CA . TRP A 1 207 ? 5.68 12.906 15.547 1 91.94 207 TRP A CA 1
ATOM 1647 C C . TRP A 1 207 ? 7.062 12.281 15.711 1 91.94 207 TRP A C 1
ATOM 1649 O O . TRP A 1 207 ? 7.25 11.094 15.414 1 91.94 207 TRP A O 1
ATOM 1659 N N . PHE A 1 208 ? 8.016 12.992 16.156 1 90.12 208 PHE A N 1
ATOM 1660 C CA . PHE A 1 208 ? 9.391 12.539 16.328 1 90.12 208 PHE A CA 1
ATOM 1661 C C . PHE A 1 208 ? 9.664 12.172 17.781 1 90.12 208 PHE A C 1
ATOM 1663 O O . PHE A 1 208 ? 10.195 11.094 18.062 1 90.12 208 PHE A O 1
ATOM 1670 N N . ASN A 1 209 ? 9.242 12.969 18.656 1 87.06 209 ASN A N 1
ATOM 1671 C CA . ASN A 1 209 ? 9.555 12.828 20.078 1 87.06 209 ASN A CA 1
ATOM 1672 C C . ASN A 1 209 ? 8.906 11.578 20.672 1 87.06 209 ASN A C 1
ATOM 1674 O O . ASN A 1 209 ? 9.445 10.984 21.609 1 87.06 209 ASN A O 1
ATOM 1678 N N . GLU A 1 210 ? 7.789 11.297 20.141 1 86 210 GLU A N 1
ATOM 1679 C CA . GLU A 1 210 ? 7.117 10.102 20.641 1 86 210 GLU A CA 1
ATOM 1680 C C . GLU A 1 210 ? 7.996 8.859 20.484 1 86 210 GLU A C 1
ATOM 1682 O O . GLU A 1 210 ? 7.98 7.969 21.328 1 86 210 GLU A O 1
ATOM 1687 N N . PHE A 1 211 ? 8.758 8.812 19.453 1 87.44 211 PHE A N 1
ATOM 1688 C CA . PHE A 1 211 ? 9.609 7.66 19.188 1 87.44 211 PHE A CA 1
ATOM 1689 C C . PHE A 1 211 ? 10.961 7.816 19.875 1 87.44 211 PHE A C 1
ATOM 1691 O O . PHE A 1 211 ? 11.586 6.824 20.266 1 87.44 211 PHE A O 1
ATOM 1698 N N . ARG A 1 212 ? 11.383 8.984 19.984 1 82.75 212 ARG A N 1
ATOM 1699 C CA . ARG A 1 212 ? 12.641 9.258 20.672 1 82.75 212 ARG A CA 1
ATOM 1700 C C . ARG A 1 212 ? 12.539 8.883 22.156 1 82.75 212 ARG A C 1
ATOM 1702 O O . ARG A 1 212 ? 13.461 8.273 22.703 1 82.75 212 ARG A O 1
ATOM 1709 N N . ASP A 1 213 ? 11.422 9.219 22.688 1 80.25 213 ASP A N 1
ATOM 1710 C CA . ASP A 1 213 ? 11.258 9.047 24.125 1 80.25 213 ASP A CA 1
ATOM 1711 C C . ASP A 1 213 ? 10.633 7.691 24.453 1 80.25 213 ASP A C 1
ATOM 1713 O O . ASP A 1 213 ? 10.656 7.258 25.609 1 80.25 213 ASP A O 1
ATOM 1717 N N . GLY A 1 214 ? 9.977 7.117 23.484 1 75.38 214 GLY A N 1
ATOM 1718 C CA . GLY A 1 214 ? 9.266 5.879 23.734 1 75.38 214 GLY A CA 1
ATOM 1719 C C . GLY A 1 214 ? 10.18 4.684 23.906 1 75.38 214 GLY A C 1
ATOM 1720 O O . GLY A 1 214 ? 11.352 4.738 23.531 1 75.38 214 GLY A O 1
ATOM 1721 N N . ARG A 1 215 ? 9.508 3.658 24.656 1 62.53 215 ARG A N 1
ATOM 1722 C CA . ARG A 1 215 ? 10.227 2.396 24.812 1 62.53 215 ARG A CA 1
ATOM 1723 C C . ARG A 1 215 ? 10.406 1.693 23.469 1 62.53 215 ARG A C 1
ATOM 1725 O O . ARG A 1 215 ? 9.5 1.69 22.641 1 62.53 215 ARG A O 1
ATOM 1732 N N . ARG A 1 216 ? 11.516 1.271 23.219 1 64.5 216 ARG A N 1
ATOM 1733 C CA . ARG A 1 216 ? 11.82 0.53 22 1 64.5 216 ARG A CA 1
ATOM 1734 C C . ARG A 1 216 ? 11.055 -0.787 21.953 1 64.5 216 ARG A C 1
ATOM 1736 O O . ARG A 1 216 ? 10.875 -1.446 22.969 1 64.5 216 ARG A O 1
ATOM 1743 N N . PRO A 1 217 ? 10.32 -0.893 20.797 1 61.84 217 PRO A N 1
ATOM 1744 C CA . PRO A 1 217 ? 9.578 -2.154 20.703 1 61.84 217 PRO A CA 1
ATOM 1745 C C . PRO A 1 217 ? 10.469 -3.377 20.922 1 61.84 217 PRO A C 1
ATOM 1747 O O . PRO A 1 217 ? 11.648 -3.354 20.578 1 61.84 217 PRO A O 1
ATOM 1750 N N . HIS A 1 218 ? 10.141 -4.156 21.953 1 54.22 218 HIS A N 1
ATOM 1751 C CA . HIS A 1 218 ? 10.805 -5.438 22.156 1 54.22 218 HIS A CA 1
ATOM 1752 C C . HIS A 1 218 ? 10.664 -6.328 20.938 1 54.22 218 HIS A C 1
ATOM 1754 O O . HIS A 1 218 ? 9.672 -6.246 20.203 1 54.22 218 HIS A O 1
ATOM 1760 N N . SER A 1 219 ? 11.719 -6.766 20.391 1 52.69 219 SER A N 1
ATOM 1761 C CA . SER A 1 219 ? 11.945 -7.676 19.281 1 52.69 219 SER A CA 1
ATOM 1762 C C . SER A 1 219 ? 10.945 -8.828 19.297 1 52.69 219 SER A C 1
ATOM 1764 O O . SER A 1 219 ? 10.898 -9.602 20.25 1 52.69 219 SER A O 1
ATOM 1766 N N . HIS A 1 220 ? 9.688 -8.75 19.297 1 45 220 HIS A N 1
ATOM 1767 C CA . HIS A 1 220 ? 8.984 -10.023 19.422 1 45 220 HIS A CA 1
ATOM 1768 C C . HIS A 1 220 ? 9.094 -10.828 18.125 1 45 220 HIS A C 1
ATOM 1770 O O . HIS A 1 220 ? 8.875 -12.047 18.125 1 45 220 HIS A O 1
ATOM 1776 N N . ARG A 1 221 ? 8.664 -10.297 16.953 1 48.97 221 ARG A N 1
ATOM 1777 C CA . ARG A 1 221 ? 8.383 -11.273 15.906 1 48.97 221 ARG A CA 1
ATOM 1778 C C . ARG A 1 221 ? 9.68 -11.883 15.367 1 48.97 221 ARG A C 1
ATOM 1780 O O . ARG A 1 221 ? 10.539 -11.164 14.852 1 48.97 221 ARG A O 1
ATOM 1787 N N . ARG A 1 222 ? 9.945 -13.086 15.758 1 42.88 222 ARG A N 1
ATOM 1788 C CA . ARG A 1 222 ? 11.039 -13.969 15.344 1 42.88 222 ARG A CA 1
ATOM 1789 C C . ARG A 1 222 ? 10.992 -14.227 13.844 1 42.88 222 ARG A C 1
ATOM 1791 O O . ARG A 1 222 ? 10.07 -14.875 13.344 1 42.88 222 ARG A O 1
ATOM 1798 N N . VAL A 1 223 ? 11.281 -13.43 12.969 1 43 223 VAL A N 1
ATOM 1799 C CA . VAL A 1 223 ? 11.562 -14.039 11.672 1 43 223 VAL A CA 1
ATOM 1800 C C . VAL A 1 223 ? 12.672 -15.078 11.82 1 43 223 VAL A C 1
ATOM 1802 O O . VAL A 1 223 ? 13.781 -14.742 12.25 1 43 223 VAL A O 1
ATOM 1805 N N . PRO A 1 224 ? 12.375 -16.312 11.922 1 36.19 224 PRO A N 1
ATOM 1806 C CA . PRO A 1 224 ? 13.43 -17.312 12.07 1 36.19 224 PRO A CA 1
ATOM 1807 C C . PRO A 1 224 ? 14.539 -17.156 11.039 1 36.19 224 PRO A C 1
ATOM 1809 O O . PRO A 1 224 ? 14.273 -17.094 9.836 1 36.19 224 PRO A O 1
ATOM 1812 N N . GLU A 1 225 ? 15.547 -16.422 11.188 1 38.94 225 GLU A N 1
ATOM 1813 C CA . GLU A 1 225 ? 16.719 -16.5 10.312 1 38.94 225 GLU A CA 1
ATOM 1814 C C . GLU A 1 225 ? 16.953 -17.922 9.852 1 38.94 225 GLU A C 1
ATOM 1816 O O . GLU A 1 225 ? 16.562 -18.875 10.523 1 38.94 225 GLU A O 1
ATOM 1821 N N . ALA A 1 226 ? 17.641 -18.203 8.641 1 36.12 226 ALA A N 1
ATOM 1822 C CA . ALA A 1 226 ? 18.375 -19.453 8.453 1 36.12 226 ALA A CA 1
ATOM 1823 C C . ALA A 1 226 ? 18.984 -19.938 9.766 1 36.12 226 ALA A C 1
ATOM 1825 O O . ALA A 1 226 ? 19.062 -19.172 10.734 1 36.12 226 ALA A O 1
ATOM 1826 N N . ARG A 1 227 ? 20.078 -20.828 9.867 1 36.47 227 ARG A N 1
ATOM 1827 C CA . ARG A 1 227 ? 20.688 -21.562 10.977 1 36.47 227 ARG A CA 1
ATOM 1828 C C . ARG A 1 227 ? 20.859 -20.656 12.195 1 36.47 227 ARG A C 1
ATOM 1830 O O . ARG A 1 227 ? 20.562 -21.062 13.32 1 36.47 227 ARG A O 1
ATOM 1837 N N . GLY A 1 228 ? 22.016 -19.859 12.406 1 34.47 228 GLY A N 1
ATOM 1838 C CA . GLY A 1 228 ? 22.609 -19.438 13.664 1 34.47 228 GLY A CA 1
ATOM 1839 C C . GLY A 1 228 ? 21.875 -18.297 14.32 1 34.47 228 GLY A C 1
ATOM 1840 O O . GLY A 1 228 ? 21.688 -18.281 15.539 1 34.47 228 GLY A O 1
ATOM 1841 N N . THR A 1 229 ? 22.062 -16.922 13.922 1 36.56 229 THR A N 1
ATOM 1842 C CA . THR A 1 229 ? 21.812 -15.859 14.891 1 36.56 229 THR A CA 1
ATOM 1843 C C . THR A 1 229 ? 20.312 -15.633 15.062 1 36.56 229 THR A C 1
ATOM 1845 O O . THR A 1 229 ? 19.609 -15.359 14.094 1 36.56 229 THR A O 1
ATOM 1848 N N . LYS A 1 230 ? 19.609 -16.016 16.109 1 40.41 230 LYS A N 1
ATOM 1849 C CA . LYS A 1 230 ? 18.391 -15.844 16.906 1 40.41 230 LYS A CA 1
ATOM 1850 C C . LYS A 1 230 ? 17.844 -14.43 16.781 1 40.41 230 LYS A C 1
ATOM 1852 O O . LYS A 1 230 ? 17.031 -13.992 17.594 1 40.41 230 LYS A O 1
ATOM 1857 N N . SER A 1 231 ? 18.5 -13.297 16.312 1 46.97 231 SER A N 1
ATOM 1858 C CA . SER A 1 231 ? 18.062 -11.969 16.75 1 46.97 231 SER A CA 1
ATOM 1859 C C . SER A 1 231 ? 16.719 -11.602 16.125 1 46.97 231 SER A C 1
ATOM 1861 O O . SER A 1 231 ? 16.562 -11.664 14.898 1 46.97 231 SER A O 1
ATOM 1863 N N . GLY A 1 232 ? 15.633 -11.727 16.781 1 57.06 232 GLY A N 1
ATOM 1864 C CA . GLY A 1 232 ? 14.25 -11.344 16.531 1 57.06 232 GLY A CA 1
ATOM 1865 C C . GLY A 1 232 ? 14.117 -10 15.852 1 57.06 232 GLY A C 1
ATOM 1866 O O . GLY A 1 232 ? 14.766 -9.031 16.234 1 57.06 232 GLY A O 1
ATOM 1867 N N . SER A 1 233 ? 13.914 -9.938 14.477 1 72 233 SER A N 1
ATOM 1868 C CA . SER A 1 233 ? 13.742 -8.672 13.766 1 72 233 SER A CA 1
ATOM 1869 C C . SER A 1 233 ? 12.398 -8.039 14.086 1 72 233 SER A C 1
ATOM 1871 O O . SER A 1 233 ? 11.422 -8.734 14.359 1 72 233 SER A O 1
ATOM 1873 N N . TYR A 1 234 ? 12.438 -6.801 14.508 1 81.75 234 TYR A N 1
ATOM 1874 C CA . TYR A 1 234 ? 11.234 -6.004 14.719 1 81.75 234 TYR A CA 1
ATOM 1875 C C . TYR A 1 234 ? 10.641 -5.555 13.383 1 81.75 234 TYR A C 1
ATOM 1877 O O . TYR A 1 234 ? 11.352 -5.039 12.523 1 81.75 234 TYR A O 1
ATOM 1885 N N . LEU A 1 235 ? 9.359 -5.914 13.18 1 88.44 235 LEU A N 1
ATOM 1886 C CA . LEU A 1 235 ? 8.602 -5.375 12.055 1 88.44 235 LEU A CA 1
ATOM 1887 C C . LEU A 1 235 ? 7.383 -4.602 12.539 1 88.44 235 LEU A C 1
ATOM 1889 O O . LEU A 1 235 ? 6.684 -5.043 13.453 1 88.44 235 LEU A O 1
ATOM 1893 N N . LEU A 1 236 ? 7.195 -3.484 12 1 91.12 236 LEU A N 1
ATOM 1894 C CA . LEU A 1 236 ? 6.082 -2.604 12.336 1 91.12 236 LEU A CA 1
ATOM 1895 C C . LEU A 1 236 ? 4.758 -3.189 11.852 1 91.12 236 LEU A C 1
ATOM 1897 O O . LEU A 1 236 ? 4.672 -3.693 10.734 1 91.12 236 LEU A O 1
ATOM 1901 N N . ASP A 1 237 ? 3.791 -3.115 12.766 1 88.31 237 ASP A N 1
ATOM 1902 C CA . ASP A 1 237 ? 2.404 -3.322 12.367 1 88.31 237 ASP A CA 1
ATOM 1903 C C . ASP A 1 237 ? 1.716 -1.993 12.062 1 88.31 237 ASP A C 1
ATOM 1905 O O . ASP A 1 237 ? 1.989 -0.983 12.711 1 88.31 237 ASP A O 1
ATOM 1909 N N . LYS A 1 238 ? 0.784 -2.053 11.133 1 87.69 238 LYS A N 1
ATOM 1910 C CA . LYS A 1 238 ? 0.109 -0.839 10.68 1 87.69 238 LYS A CA 1
ATOM 1911 C C . LYS A 1 238 ? -0.557 -0.115 11.844 1 87.69 238 LYS A C 1
ATOM 1913 O O . LYS A 1 238 ? -0.653 1.114 11.844 1 87.69 238 LYS A O 1
ATOM 1918 N N . ASN A 1 239 ? -1.011 -0.888 12.891 1 85.12 239 ASN A N 1
ATOM 1919 C CA . ASN A 1 239 ? -1.693 -0.284 14.023 1 85.12 239 ASN A CA 1
ATOM 1920 C C . ASN A 1 239 ? -0.729 0.517 14.898 1 85.12 239 ASN A C 1
ATOM 1922 O O . ASN A 1 239 ? -1.158 1.275 15.766 1 85.12 239 ASN A O 1
ATOM 1926 N N . GLN A 1 240 ? 0.559 0.38 14.648 1 89.44 240 GLN A N 1
ATOM 1927 C CA . GLN A 1 240 ? 1.567 1.09 15.43 1 89.44 240 GLN A CA 1
ATOM 1928 C C . GLN A 1 240 ? 1.9 2.439 14.797 1 89.44 240 GLN A C 1
ATOM 1930 O O . GLN A 1 240 ? 2.668 3.221 15.359 1 89.44 240 GLN A O 1
ATOM 1935 N N . ILE A 1 241 ? 1.38 2.662 13.617 1 92.44 241 ILE A N 1
ATOM 1936 C CA . ILE A 1 241 ? 1.57 3.965 12.992 1 92.44 241 ILE A CA 1
ATOM 1937 C C . ILE A 1 241 ? 0.86 5.039 13.812 1 92.44 241 ILE A C 1
ATOM 1939 O O . ILE A 1 241 ? -0.309 4.883 14.172 1 92.44 241 ILE A O 1
ATOM 1943 N N . LYS A 1 242 ? 1.518 6.078 14.117 1 92 242 LYS A N 1
ATOM 1944 C CA . LYS A 1 242 ? 0.956 7.16 14.922 1 92 242 LYS A CA 1
ATOM 1945 C C . LYS A 1 242 ? 0.264 8.195 14.039 1 92 242 LYS A C 1
ATOM 1947 O O . LYS A 1 242 ? 0.761 8.531 12.961 1 92 242 LYS A O 1
ATOM 1952 N N . TRP A 1 243 ? -0.811 8.68 14.555 1 90.88 243 TRP A N 1
ATOM 1953 C CA . TRP A 1 243 ? -1.621 9.664 13.844 1 90.88 243 TRP A CA 1
ATOM 1954 C C . TRP A 1 243 ? -1.662 10.984 14.594 1 90.88 243 TRP A C 1
ATOM 1956 O O . TRP A 1 243 ? -1.907 11.008 15.805 1 90.88 243 TRP A O 1
ATOM 1966 N N . SER A 1 244 ? -1.449 12.031 13.93 1 91.88 244 SER A N 1
ATOM 1967 C CA . SER A 1 244 ? -1.739 13.344 14.508 1 91.88 244 SER A CA 1
ATOM 1968 C C . SER A 1 244 ? -3.217 13.695 14.367 1 91.88 244 SER A C 1
ATOM 1970 O O . SER A 1 244 ? -3.977 12.961 13.727 1 91.88 244 SER A O 1
ATOM 1972 N N . ALA A 1 245 ? -3.572 14.742 14.992 1 90.19 245 ALA A N 1
ATOM 1973 C CA . ALA A 1 245 ? -4.855 15.359 14.656 1 90.19 245 ALA A CA 1
ATOM 1974 C C . ALA A 1 245 ? -4.762 16.141 13.352 1 90.19 245 ALA A C 1
ATOM 1976 O O . ALA A 1 245 ? -3.676 16.562 12.945 1 90.19 245 ALA A O 1
ATOM 1977 N N . PRO A 1 246 ? -5.945 16.25 12.688 1 92.06 246 PRO A N 1
ATOM 1978 C CA . PRO A 1 246 ? -5.906 17.109 11.508 1 92.06 246 PRO A CA 1
ATOM 1979 C C . PRO A 1 246 ? -5.449 18.531 11.828 1 92.06 246 PRO A C 1
ATOM 1981 O O . PRO A 1 246 ? -5.762 19.062 12.898 1 92.06 246 PRO A O 1
ATOM 1984 N N . TYR A 1 247 ? -4.734 19.156 10.93 1 94.31 247 TYR A N 1
ATOM 1985 C CA . TYR A 1 247 ? -4.215 20.5 11.203 1 94.31 247 TYR A CA 1
ATOM 1986 C C . TYR A 1 247 ? -4.133 21.328 9.93 1 94.31 247 TYR A C 1
ATOM 1988 O O . TYR A 1 247 ? -4.148 20.781 8.828 1 94.31 247 TYR A O 1
ATOM 1996 N N . LEU A 1 248 ? -4.137 22.625 10.078 1 95.31 248 LEU A N 1
ATOM 1997 C CA . LEU A 1 248 ? -3.854 23.594 9.031 1 95.31 248 LEU A CA 1
ATOM 1998 C C . LEU A 1 248 ? -2.43 24.125 9.148 1 95.31 248 LEU A C 1
ATOM 2000 O O . LEU A 1 248 ? -2.039 24.641 10.203 1 95.31 248 LEU A O 1
ATOM 2004 N N . GLU A 1 249 ? -1.716 23.938 8.062 1 94.81 249 GLU A N 1
ATOM 2005 C CA . GLU A 1 249 ? -0.337 24.422 8.07 1 94.81 249 GLU A CA 1
ATOM 2006 C C . GLU A 1 249 ? -0.279 25.938 7.867 1 94.81 249 GLU A C 1
ATOM 2008 O O . GLU A 1 249 ? -1.104 26.5 7.148 1 94.81 249 GLU A O 1
ATOM 2013 N N . CYS A 1 250 ? 0.67 26.578 8.539 1 92.81 250 CYS A N 1
ATOM 2014 C CA . CYS A 1 250 ? 0.923 28 8.375 1 92.81 250 CYS A CA 1
ATOM 2015 C C . CYS A 1 250 ? 2.207 28.234 7.59 1 92.81 250 CYS A C 1
ATOM 2017 O O . CYS A 1 250 ? 3.285 27.828 8.016 1 92.81 250 CYS A O 1
ATOM 2019 N N . GLU A 1 251 ? 2.143 28.797 6.438 1 90.38 251 GLU A N 1
ATOM 2020 C CA . GLU A 1 251 ? 3.289 29.141 5.598 1 90.38 251 GLU A CA 1
ATOM 2021 C C . GLU A 1 251 ? 3.303 30.625 5.25 1 90.38 251 GLU A C 1
ATOM 2023 O O . GLU A 1 251 ? 2.33 31.141 4.703 1 90.38 251 GLU A O 1
ATOM 2028 N N . HIS A 1 252 ? 4.387 31.25 5.574 1 91.25 252 HIS A N 1
ATOM 2029 C CA . HIS A 1 252 ? 4.582 32.656 5.277 1 91.25 252 HIS A CA 1
ATOM 2030 C C . HIS A 1 252 ? 3.432 33.5 5.828 1 91.25 252 HIS A C 1
ATOM 2032 O O . HIS A 1 252 ? 2.906 34.375 5.129 1 91.25 252 HIS A O 1
ATOM 2038 N N . GLY A 1 253 ? 2.898 33.094 6.918 1 91.31 253 GLY A N 1
ATOM 2039 C CA . GLY A 1 253 ? 1.915 33.906 7.637 1 91.31 253 GLY A CA 1
ATOM 2040 C C . GLY A 1 253 ? 0.488 33.594 7.215 1 91.31 253 GLY A C 1
ATOM 2041 O O . GLY A 1 253 ? -0.449 34.25 7.672 1 91.31 253 GLY A O 1
ATOM 2042 N N . ALA A 1 254 ? 0.376 32.656 6.309 1 91.75 254 ALA A N 1
ATOM 2043 C CA . ALA A 1 254 ? -0.963 32.312 5.84 1 91.75 254 ALA A CA 1
ATOM 2044 C C . ALA A 1 254 ? -1.214 30.812 5.953 1 91.75 254 ALA A C 1
ATOM 2046 O O . ALA A 1 254 ? -0.292 30.016 5.793 1 91.75 254 ALA A O 1
ATOM 2047 N N . PHE A 1 255 ? -2.473 30.516 6.258 1 93.69 255 PHE A N 1
ATOM 2048 C CA . PHE A 1 255 ? -2.826 29.094 6.309 1 93.69 255 PHE A CA 1
ATOM 2049 C C . PHE A 1 255 ? -2.895 28.516 4.906 1 93.69 255 PHE A C 1
ATOM 2051 O O . PHE A 1 255 ? -3.396 29.156 3.98 1 93.69 255 PHE A O 1
ATOM 2058 N N . VAL A 1 256 ? -2.332 27.344 4.793 1 93.19 256 VAL A N 1
ATOM 2059 C CA . VAL A 1 256 ? -2.516 26.594 3.559 1 93.19 256 VAL A CA 1
ATOM 2060 C C . VAL A 1 256 ? -3.928 26.016 3.51 1 93.19 256 VAL A C 1
ATOM 2062 O O . VAL A 1 256 ? -4.387 25.406 4.477 1 93.19 256 VAL A O 1
ATOM 2065 N N . PRO A 1 257 ? -4.664 26.219 2.406 1 93.62 257 PRO A N 1
ATOM 2066 C CA . PRO A 1 257 ? -6.105 25.969 2.379 1 93.62 257 PRO A CA 1
ATOM 2067 C C . PRO A 1 257 ? -6.449 24.484 2.201 1 93.62 257 PRO A C 1
ATOM 2069 O O . PRO A 1 257 ? -7.262 24.141 1.345 1 93.62 257 PRO A O 1
ATOM 2072 N N . TYR A 1 258 ? -5.891 23.625 2.936 1 95.44 258 TYR A N 1
ATOM 2073 C CA . TYR A 1 258 ? -6.312 22.234 3.041 1 95.44 258 TYR A CA 1
ATOM 2074 C C . TYR A 1 258 ? -5.883 21.641 4.375 1 95.44 258 TYR A C 1
ATOM 2076 O O . TYR A 1 258 ? -4.891 22.062 4.969 1 95.44 258 TYR A O 1
ATOM 2084 N N . TRP A 1 259 ? -6.695 20.703 4.848 1 95.06 259 TRP A N 1
ATOM 2085 C CA . TRP A 1 259 ? -6.402 20.016 6.098 1 95.06 259 TRP A CA 1
ATOM 2086 C C . TRP A 1 259 ? -5.332 18.938 5.887 1 95.06 259 TRP A C 1
ATOM 2088 O O . TRP A 1 259 ? -5.359 18.219 4.891 1 95.06 259 TRP A O 1
ATOM 2098 N N . LEU A 1 260 ? -4.395 18.859 6.801 1 96.25 260 LEU A N 1
ATOM 2099 C CA . LEU A 1 260 ? -3.328 17.875 6.734 1 96.25 260 LEU A CA 1
ATOM 2100 C C . LEU A 1 260 ? -3.391 16.922 7.93 1 96.25 260 LEU A C 1
ATOM 2102 O O . LEU A 1 260 ? -3.906 17.297 8.984 1 96.25 260 LEU A O 1
ATOM 2106 N N . LEU A 1 261 ? -2.973 15.766 7.727 1 94.44 261 LEU A N 1
ATOM 2107 C CA . LEU A 1 261 ? -2.785 14.734 8.742 1 94.44 261 LEU A CA 1
ATOM 2108 C C . LEU A 1 261 ? -1.368 14.18 8.688 1 94.44 261 LEU A C 1
ATOM 2110 O O . LEU A 1 261 ? -0.867 13.836 7.617 1 94.44 261 LEU A O 1
ATOM 2114 N N . THR A 1 262 ? -0.726 14.125 9.797 1 95.62 262 THR A N 1
ATOM 2115 C CA . THR A 1 262 ? 0.604 13.531 9.852 1 95.62 262 THR A CA 1
ATOM 2116 C C . THR A 1 262 ? 0.531 12.086 10.344 1 95.62 262 THR A C 1
ATOM 2118 O O . THR A 1 262 ? -0.108 11.805 11.359 1 95.62 262 THR A O 1
ATOM 2121 N N . LEU A 1 263 ? 1.081 11.219 9.602 1 94.75 263 LEU A N 1
ATOM 2122 C CA . LEU A 1 263 ? 1.33 9.836 10.008 1 94.75 263 LEU A CA 1
ATOM 2123 C C . LEU A 1 263 ? 2.82 9.602 10.227 1 94.75 263 LEU A C 1
ATOM 2125 O O . LEU A 1 263 ? 3.65 10.07 9.445 1 94.75 263 LEU A O 1
ATOM 2129 N N . SER A 1 264 ? 3.17 8.945 11.312 1 96.19 264 SER A N 1
ATOM 2130 C CA . SER A 1 264 ? 4.582 8.695 11.586 1 96.19 264 SER A CA 1
ATOM 2131 C C . SER A 1 264 ? 4.797 7.297 12.148 1 96.19 264 SER A C 1
ATOM 2133 O O . SER A 1 264 ? 3.928 6.762 12.844 1 96.19 264 SER A O 1
ATOM 2135 N N . ALA A 1 265 ? 5.867 6.695 11.82 1 95.81 265 ALA A N 1
ATOM 2136 C CA . ALA A 1 265 ? 6.258 5.359 12.273 1 95.81 265 ALA A CA 1
ATOM 2137 C C . ALA A 1 265 ? 7.762 5.289 12.531 1 95.81 265 ALA A C 1
ATOM 2139 O O . ALA A 1 265 ? 8.555 5.832 11.766 1 95.81 265 ALA A O 1
ATOM 2140 N N . GLY A 1 266 ? 8.062 4.59 13.656 1 93.31 266 GLY A N 1
ATOM 2141 C CA . GLY A 1 266 ? 9.469 4.48 14.031 1 93.31 266 GLY A CA 1
ATOM 2142 C C . GLY A 1 266 ? 10.117 3.201 13.531 1 93.31 266 GLY A C 1
ATOM 2143 O O . GLY A 1 266 ? 9.453 2.17 13.406 1 93.31 266 GLY A O 1
ATOM 2144 N N . PHE A 1 267 ? 11.398 3.25 13.164 1 92.12 267 PHE A N 1
ATOM 2145 C CA . PHE A 1 267 ? 12.227 2.084 12.875 1 92.12 267 PHE A CA 1
ATOM 2146 C C . PHE A 1 267 ? 13.508 2.115 13.688 1 92.12 267 PHE A C 1
ATOM 2148 O O . PHE A 1 267 ? 13.992 3.188 14.055 1 92.12 267 PHE A O 1
ATOM 2155 N N . TYR A 1 268 ? 14.008 0.908 13.992 1 86.12 268 TYR A N 1
ATOM 2156 C CA . TYR A 1 268 ? 15.016 0.817 15.039 1 86.12 268 TYR A CA 1
ATOM 2157 C C . TYR A 1 268 ? 16.141 -0.144 14.641 1 86.12 268 TYR A C 1
ATOM 2159 O O . TYR A 1 268 ? 15.891 -1.144 13.961 1 86.12 268 TYR A O 1
ATOM 2167 N N . GLY A 1 269 ? 17.375 0.211 15.07 1 80.5 269 GLY A N 1
ATOM 2168 C CA . GLY A 1 269 ? 18.469 -0.737 15.008 1 80.5 269 GLY A CA 1
ATOM 2169 C C . GLY A 1 269 ? 18.547 -1.644 16.219 1 80.5 269 GLY A C 1
ATOM 2170 O O . GLY A 1 269 ? 17.969 -1.35 17.266 1 80.5 269 GLY A O 1
ATOM 2171 N N . LEU A 1 270 ? 19.062 -2.975 16.125 1 62.62 270 LEU A N 1
ATOM 2172 C CA . LEU A 1 270 ? 19.078 -3.934 17.219 1 62.62 270 LEU A CA 1
ATOM 2173 C C . LEU A 1 270 ? 20.375 -3.822 18.016 1 62.62 270 LEU A C 1
ATOM 2175 O O . LEU A 1 270 ? 20.594 -4.59 18.953 1 62.62 270 LEU A O 1
ATOM 2179 N N . LYS A 1 271 ? 21.188 -2.801 17.797 1 59.72 271 LYS A N 1
ATOM 2180 C CA . LYS A 1 271 ? 22.438 -2.898 18.547 1 59.72 271 LYS A CA 1
ATOM 2181 C C . LYS A 1 271 ? 22.203 -2.836 20.047 1 59.72 271 LYS A C 1
ATOM 2183 O O . LYS A 1 271 ? 21.516 -1.927 20.531 1 59.72 271 LYS A O 1
ATOM 2188 N N . ARG A 1 272 ? 22.359 -3.979 20.719 1 52.38 272 ARG A N 1
ATOM 2189 C CA . ARG A 1 272 ? 22.156 -4.219 22.141 1 52.38 272 ARG A CA 1
ATOM 2190 C C . ARG A 1 272 ? 22.906 -3.186 22.984 1 52.38 272 ARG A C 1
ATOM 2192 O O . ARG A 1 272 ? 22.438 -2.773 24.031 1 52.38 272 ARG A O 1
ATOM 2199 N N . ASN A 1 273 ? 24.188 -2.902 22.641 1 49.78 273 ASN A N 1
ATOM 2200 C CA . ASN A 1 273 ? 25.031 -2.242 23.625 1 49.78 273 ASN A CA 1
ATOM 2201 C C . ASN A 1 273 ? 25.141 -0.743 23.359 1 49.78 273 ASN A C 1
ATOM 2203 O O . ASN A 1 273 ? 25.906 -0.043 24.031 1 49.78 273 ASN A O 1
ATOM 2207 N N . SER A 1 274 ? 24.641 -0.244 22.375 1 52.06 274 SER A N 1
ATOM 2208 C CA . SER A 1 274 ? 24.875 1.171 22.109 1 52.06 274 SER A CA 1
ATOM 2209 C C . SER A 1 274 ? 23.547 1.931 21.969 1 52.06 274 SER A C 1
ATOM 2211 O O . SER A 1 274 ? 22.484 1.321 21.891 1 52.06 274 SER A O 1
ATOM 2213 N N . ALA A 1 275 ? 23.75 3.244 22.203 1 54.88 275 ALA A N 1
ATOM 2214 C CA . ALA A 1 275 ? 22.594 4.129 22.078 1 54.88 275 ALA A CA 1
ATOM 2215 C C . ALA A 1 275 ? 21.75 3.766 20.859 1 54.88 275 ALA A C 1
ATOM 2217 O O . ALA A 1 275 ? 22.297 3.6 19.75 1 54.88 275 ALA A O 1
ATOM 2218 N N . PRO A 1 276 ? 20.516 3.371 21.031 1 61.5 276 PRO A N 1
ATOM 2219 C CA . PRO A 1 276 ? 19.656 2.758 20.016 1 61.5 276 PRO A CA 1
ATOM 2220 C C . PRO A 1 276 ? 19.453 3.656 18.797 1 61.5 276 PRO A C 1
ATOM 2222 O O . PRO A 1 276 ? 19.172 4.848 18.938 1 61.5 276 PRO A O 1
ATOM 2225 N N . GLU A 1 277 ? 20.062 3.42 17.672 1 77.81 277 GLU A N 1
ATOM 2226 C CA . GLU A 1 277 ? 19.781 4.078 16.406 1 77.81 277 GLU A CA 1
ATOM 2227 C C . GLU A 1 277 ? 18.328 3.889 15.992 1 77.81 277 GLU A C 1
ATOM 2229 O O . GLU A 1 277 ? 17.812 2.771 16.016 1 77.81 277 GLU A O 1
ATOM 2234 N N . PHE A 1 278 ? 17.672 5.102 16 1 86.06 278 PHE A N 1
ATOM 2235 C CA . PHE A 1 278 ? 16.328 4.98 15.484 1 86.06 278 PHE A CA 1
ATOM 2236 C C . PHE A 1 278 ? 16.047 6.031 14.414 1 86.06 278 PHE A C 1
ATOM 2238 O O . PHE A 1 278 ? 16.875 6.926 14.195 1 86.06 278 PHE A O 1
ATOM 2245 N N . GLY A 1 279 ? 15.086 5.859 13.68 1 91.81 279 GLY A N 1
ATOM 2246 C CA . GLY A 1 279 ? 14.57 6.816 12.711 1 91.81 279 GLY A CA 1
ATOM 2247 C C . GLY A 1 279 ? 13.055 6.832 12.633 1 91.81 279 GLY A C 1
ATOM 2248 O O . GLY A 1 279 ? 12.391 6.051 13.312 1 91.81 279 GLY A O 1
ATOM 2249 N N . VAL A 1 280 ? 12.602 7.844 11.93 1 95 280 VAL A N 1
ATOM 2250 C CA . VAL A 1 280 ? 11.156 7.988 11.812 1 95 280 VAL A CA 1
ATOM 2251 C C . VAL A 1 280 ? 10.781 8.242 10.359 1 95 280 VAL A C 1
ATOM 2253 O O . VAL A 1 280 ? 11.438 9.023 9.664 1 95 280 VAL A O 1
ATOM 2256 N N . VAL A 1 281 ? 9.805 7.5 9.891 1 97.75 281 VAL A N 1
ATOM 2257 C CA . VAL A 1 281 ? 9.125 7.828 8.641 1 97.75 281 VAL A CA 1
ATOM 2258 C C . VAL A 1 281 ? 7.891 8.68 8.93 1 97.75 281 VAL A C 1
ATOM 2260 O O . VAL A 1 281 ? 7.066 8.32 9.773 1 97.75 281 VAL A O 1
ATOM 2263 N N . ARG A 1 282 ? 7.777 9.812 8.266 1 97.81 282 ARG A N 1
ATOM 2264 C CA . ARG A 1 282 ? 6.641 10.711 8.43 1 97.81 282 ARG A CA 1
ATOM 2265 C C . ARG A 1 282 ? 6.004 11.039 7.082 1 97.81 282 ARG A C 1
ATOM 2267 O O . ARG A 1 282 ? 6.707 11.305 6.105 1 97.81 282 ARG A O 1
ATOM 2274 N N . VAL A 1 283 ? 4.695 10.977 7.031 1 98.19 283 VAL A N 1
ATOM 2275 C CA . VAL A 1 283 ? 3.969 11.445 5.855 1 98.19 283 VAL A CA 1
ATOM 2276 C C . VAL A 1 283 ? 2.863 12.406 6.273 1 98.19 283 VAL A C 1
ATOM 2278 O O . VAL A 1 283 ? 2.178 12.18 7.273 1 98.19 283 VAL A O 1
ATOM 2281 N N . ASP A 1 284 ? 2.766 13.484 5.559 1 97.5 284 ASP A N 1
ATOM 2282 C CA . ASP A 1 284 ? 1.63 14.391 5.695 1 97.5 284 ASP A CA 1
ATOM 2283 C C . ASP A 1 284 ? 0.612 14.172 4.578 1 97.5 284 ASP A C 1
ATOM 2285 O O . ASP A 1 284 ? 0.948 14.266 3.398 1 97.5 284 ASP A O 1
ATOM 2289 N N . VAL A 1 285 ? -0.537 13.93 4.996 1 96.5 285 VAL A N 1
ATOM 2290 C CA . VAL A 1 285 ? -1.594 13.562 4.062 1 96.5 285 VAL A CA 1
ATOM 2291 C C . VAL A 1 285 ? -2.562 14.727 3.887 1 96.5 285 VAL A C 1
ATOM 2293 O O . VAL A 1 285 ? -3.025 15.312 4.867 1 96.5 285 VAL A O 1
ATOM 2296 N N . ASN A 1 286 ? -2.859 15.078 2.645 1 96.38 286 ASN A N 1
ATOM 2297 C CA . ASN A 1 286 ? -3.893 16.062 2.33 1 96.38 286 ASN A CA 1
ATOM 2298 C C . ASN A 1 286 ? -5.289 15.461 2.453 1 96.38 286 ASN A C 1
ATOM 2300 O O . ASN A 1 286 ? -5.68 14.609 1.651 1 96.38 286 ASN A O 1
ATOM 2304 N N . LEU A 1 287 ? -6.059 15.93 3.395 1 94.25 287 LEU A N 1
ATOM 2305 C CA . LEU A 1 287 ? -7.367 15.359 3.709 1 94.25 287 LEU A CA 1
ATOM 2306 C C . LEU A 1 287 ? -8.477 16.109 2.967 1 94.25 287 LEU A C 1
ATOM 2308 O O . LEU A 1 287 ? -9.641 15.719 3.039 1 94.25 287 LEU A O 1
ATOM 2312 N N . GLN A 1 288 ? -8.148 17.047 2.225 1 94 288 GLN A N 1
ATOM 2313 C CA . GLN A 1 288 ? -9.18 17.969 1.763 1 94 288 GLN A CA 1
ATOM 2314 C C . GLN A 1 288 ? -10.219 17.234 0.905 1 94 288 GLN A C 1
ATOM 2316 O O . GLN A 1 288 ? -11.398 17.594 0.918 1 94 288 GLN A O 1
ATOM 2321 N N . ASP A 1 289 ? -9.836 16.281 0.196 1 91.94 289 ASP A N 1
ATOM 2322 C CA . ASP A 1 289 ? -10.766 15.57 -0.67 1 91.94 289 ASP A CA 1
ATOM 2323 C C . ASP A 1 289 ? -11.234 14.273 -0.017 1 91.94 289 ASP A C 1
ATOM 2325 O O . ASP A 1 289 ? -11.867 13.438 -0.668 1 91.94 289 ASP A O 1
ATOM 2329 N N . VAL A 1 290 ? -10.93 14.062 1.204 1 91.88 290 VAL A N 1
ATOM 2330 C CA . VAL A 1 290 ? -11.398 12.914 1.961 1 91.88 290 VAL A CA 1
ATOM 2331 C C . VAL A 1 290 ? -12.688 13.266 2.695 1 91.88 290 VAL A C 1
ATOM 2333 O O . VAL A 1 290 ? -12.688 14.109 3.596 1 91.88 290 VAL A O 1
ATOM 2336 N N . ASP A 1 291 ? -13.719 12.578 2.393 1 91.5 291 ASP A N 1
ATOM 2337 C CA . ASP A 1 291 ? -15.031 12.898 2.941 1 91.5 291 ASP A CA 1
ATOM 2338 C C . ASP A 1 291 ? -15.07 12.656 4.449 1 91.5 291 ASP A C 1
ATOM 2340 O O . ASP A 1 291 ? -14.531 11.664 4.938 1 91.5 291 ASP A O 1
ATOM 2344 N N . ILE A 1 292 ? -15.719 13.547 5.102 1 89.69 292 ILE A N 1
ATOM 2345 C CA . ILE A 1 292 ? -16.094 13.32 6.496 1 89.69 292 ILE A CA 1
ATOM 2346 C C . ILE A 1 292 ? -17.438 12.602 6.559 1 89.69 292 ILE A C 1
ATOM 2348 O O . ILE A 1 292 ? -18.406 13.031 5.93 1 89.69 292 ILE A O 1
ATOM 2352 N N . ASP A 1 293 ? -17.469 11.523 7.246 1 89.12 293 ASP A N 1
ATOM 2353 C CA . ASP A 1 293 ? -18.734 10.812 7.441 1 89.12 293 ASP A CA 1
ATOM 2354 C C . ASP A 1 293 ? -19.219 10.945 8.883 1 89.12 293 ASP A C 1
ATOM 2356 O O . ASP A 1 293 ? -18.812 10.18 9.758 1 89.12 293 ASP A O 1
ATOM 2360 N N . GLN A 1 294 ? -20.078 11.797 9.047 1 90.31 294 GLN A N 1
ATOM 2361 C CA . GLN A 1 294 ? -20.594 12.055 10.383 1 90.31 294 GLN A CA 1
ATOM 2362 C C . GLN A 1 294 ? -21.625 10.992 10.781 1 90.31 294 GLN A C 1
ATOM 2364 O O . GLN A 1 294 ? -22.016 10.906 11.953 1 90.31 294 GLN A O 1
ATOM 2369 N N . CYS A 1 295 ? -22.031 10.164 9.844 1 91.19 295 CYS A N 1
ATOM 2370 C CA . CYS A 1 295 ? -23.031 9.141 10.109 1 91.19 295 CYS A CA 1
ATOM 2371 C C . CYS A 1 295 ? -22.391 7.824 10.516 1 91.19 295 CYS A C 1
ATOM 2373 O O . CYS A 1 295 ? -23.078 6.887 10.914 1 91.19 295 CYS A O 1
ATOM 2375 N N . SER A 1 296 ? -21.125 7.789 10.359 1 86.19 296 SER A N 1
ATOM 2376 C CA . SER A 1 296 ? -20.406 6.562 10.672 1 86.19 296 SER A CA 1
ATOM 2377 C C . SER A 1 296 ? -20.297 6.344 12.172 1 86.19 296 SER A C 1
ATOM 2379 O O . SER A 1 296 ? -20.594 7.242 12.961 1 86.19 296 SER A O 1
ATOM 2381 N N . SER A 1 297 ? -19.906 5.047 12.523 1 81.5 297 SER A N 1
ATOM 2382 C CA . SER A 1 297 ? -19.703 4.715 13.93 1 81.5 297 SER A CA 1
ATOM 2383 C C . SER A 1 297 ? -18.219 4.793 14.297 1 81.5 297 SER A C 1
ATOM 2385 O O . SER A 1 297 ? -17.859 4.66 15.461 1 81.5 297 SER A O 1
ATOM 2387 N N . SER A 1 298 ? -17.422 5.09 13.328 1 77.69 298 SER A N 1
ATOM 2388 C CA . SER A 1 298 ? -15.992 5.16 13.586 1 77.69 298 SER A CA 1
ATOM 2389 C C . SER A 1 298 ? -15.367 6.363 12.891 1 77.69 298 SER A C 1
ATOM 2391 O O . SER A 1 298 ? -15.945 6.91 11.945 1 77.69 298 SER A O 1
ATOM 2393 N N . GLY A 1 299 ? -14.258 6.789 13.523 1 79 299 GLY A N 1
ATOM 2394 C CA . GLY A 1 299 ? -13.555 7.926 12.953 1 79 299 GLY A CA 1
ATOM 2395 C C . GLY A 1 299 ? -13.633 9.172 13.82 1 79 299 GLY A C 1
ATOM 2396 O O . GLY A 1 299 ? -14.367 9.195 14.805 1 79 299 GLY A O 1
ATOM 2397 N N . TRP A 1 300 ? -13.031 10.266 13.375 1 80.12 300 TRP A N 1
ATOM 2398 C CA . TRP A 1 300 ? -12.883 11.492 14.156 1 80.12 300 TRP A CA 1
ATOM 2399 C C . TRP A 1 300 ? -14.227 12.164 14.383 1 80.12 300 TRP A C 1
ATOM 2401 O O . TRP A 1 300 ? -14.492 12.688 15.469 1 80.12 300 TRP A O 1
ATOM 2411 N N . PHE A 1 301 ? -15.109 12.102 13.359 1 84.56 301 PHE A N 1
ATOM 2412 C CA . PHE A 1 301 ? -16.359 12.852 13.43 1 84.56 301 PHE A CA 1
ATOM 2413 C C . PHE A 1 301 ? -17.562 11.914 13.492 1 84.56 301 PHE A C 1
ATOM 2415 O O . PHE A 1 301 ? -18.688 12.312 13.195 1 84.56 301 PHE A O 1
ATOM 2422 N N . ALA A 1 302 ? -17.234 10.711 13.875 1 84.5 302 ALA A N 1
ATOM 2423 C CA . ALA A 1 302 ? -18.281 9.703 13.914 1 84.5 302 ALA A CA 1
ATOM 2424 C C . ALA A 1 302 ? -19.391 10.102 14.883 1 84.5 302 ALA A C 1
ATOM 2426 O O . ALA A 1 302 ? -19.125 10.492 16.016 1 84.5 302 ALA A O 1
ATOM 2427 N N . GLY A 1 303 ? -20.625 10.031 14.359 1 84.56 303 GLY A N 1
ATOM 2428 C CA . GLY A 1 303 ? -21.781 10.227 15.219 1 84.56 303 GLY A CA 1
ATOM 2429 C C . GLY A 1 303 ? -22.031 11.68 15.562 1 84.56 303 GLY A C 1
ATOM 2430 O O . GLY A 1 303 ? -22.766 11.992 16.5 1 84.56 303 GLY A O 1
ATOM 2431 N N . THR A 1 304 ? -21.438 12.578 14.898 1 87.19 304 THR A N 1
ATOM 2432 C CA . THR A 1 304 ? -21.594 13.992 15.242 1 87.19 304 THR A CA 1
ATOM 2433 C C . THR A 1 304 ? -22.75 14.617 14.469 1 87.19 304 THR A C 1
ATOM 2435 O O . THR A 1 304 ? -22.969 15.828 14.547 1 87.19 304 THR A O 1
ATOM 2438 N N . HIS A 1 305 ? -23.406 13.773 13.711 1 89.62 305 HIS A N 1
ATOM 2439 C CA . HIS A 1 305 ? -24.578 14.258 13.008 1 89.62 305 HIS A CA 1
ATOM 2440 C C . HIS A 1 305 ? -25.672 14.688 13.992 1 89.62 305 HIS A C 1
ATOM 2442 O O . HIS A 1 305 ? -25.594 14.367 15.18 1 89.62 305 HIS A O 1
ATOM 2448 N N . ARG A 1 306 ? -26.703 15.414 13.445 1 88.62 306 ARG A N 1
ATOM 2449 C CA . ARG A 1 306 ? -27.734 15.961 14.305 1 88.62 306 ARG A CA 1
ATOM 2450 C C . ARG A 1 306 ? -29.094 15.336 13.992 1 88.62 306 ARG A C 1
ATOM 2452 O O . ARG A 1 306 ? -30.141 15.93 14.266 1 88.62 306 ARG A O 1
ATOM 2459 N N . CYS A 1 307 ? -29.078 14.164 13.344 1 89.5 307 CYS A N 1
ATOM 2460 C CA . CYS A 1 307 ? -30.312 13.469 13.016 1 89.5 307 CYS A CA 1
ATOM 2461 C C . CYS A 1 307 ? -30.938 12.859 14.266 1 89.5 307 CYS A C 1
ATOM 2463 O O . CYS A 1 307 ? -30.234 12.391 15.156 1 89.5 307 CYS A O 1
ATOM 2465 N N . ASN A 1 308 ? -32.281 12.859 14.359 1 87.44 308 ASN A N 1
ATOM 2466 C CA . ASN A 1 308 ? -33 12.109 15.391 1 87.44 308 ASN A CA 1
ATOM 2467 C C . ASN A 1 308 ? -33.094 10.633 15.039 1 87.44 308 ASN 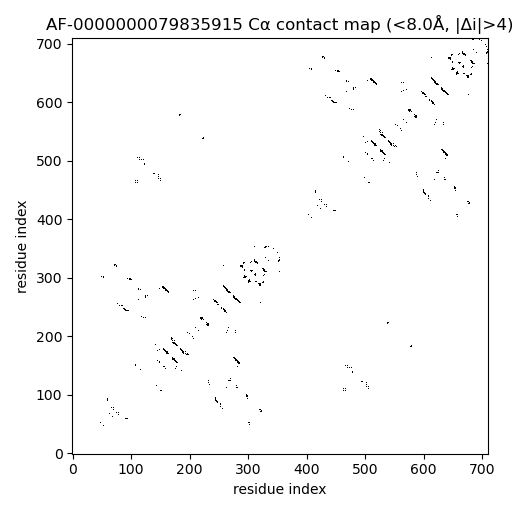A C 1
ATOM 2469 O O . ASN A 1 308 ? -33.969 10.227 14.266 1 87.44 308 ASN A O 1
ATOM 2473 N N . LEU A 1 309 ? -32.344 9.82 15.672 1 87.5 309 LEU A N 1
ATOM 2474 C CA . LEU A 1 309 ? -32.188 8.438 15.258 1 87.5 309 LEU A CA 1
ATOM 2475 C C . LEU A 1 309 ? -33.375 7.598 15.672 1 87.5 309 LEU A C 1
ATOM 2477 O O . LEU A 1 309 ? -33.531 6.453 15.242 1 87.5 309 LEU A O 1
ATOM 2481 N N . THR A 1 310 ? -34.188 8.094 16.531 1 84.5 310 THR A N 1
ATOM 2482 C CA . THR A 1 310 ? -35.438 7.391 16.891 1 84.5 310 THR A CA 1
ATOM 2483 C C . THR A 1 310 ? -36.375 7.328 15.703 1 84.5 310 THR A C 1
ATOM 2485 O O . THR A 1 310 ? -37.031 6.309 15.477 1 84.5 310 THR A O 1
ATOM 2488 N N . SER A 1 311 ? -36.438 8.406 14.953 1 86.38 311 SER A N 1
ATOM 2489 C CA . SER A 1 311 ? -37.406 8.492 13.875 1 86.38 311 SER A CA 1
ATOM 2490 C C . SER A 1 311 ? -36.719 8.625 12.516 1 86.38 311 SER A C 1
ATOM 2492 O O . SER A 1 311 ? -37.375 8.508 11.477 1 86.38 311 SER A O 1
ATOM 2494 N N . MET A 1 312 ? -35.344 8.875 12.594 1 90 312 MET A N 1
ATOM 2495 C CA . MET A 1 312 ? -34.656 9.156 11.336 1 90 312 MET A CA 1
ATOM 2496 C C . MET A 1 312 ? -33.438 8.266 11.188 1 90 312 MET A C 1
ATOM 2498 O O . MET A 1 312 ? -33.031 7.602 12.141 1 90 312 MET A O 1
ATOM 2502 N N . GLU A 1 313 ? -33 8.203 9.914 1 92.31 313 GLU A N 1
ATOM 2503 C CA . GLU A 1 313 ? -31.734 7.566 9.594 1 92.31 313 GLU A CA 1
ATOM 2504 C C . GLU A 1 313 ? -30.766 8.57 8.992 1 92.31 313 GLU A C 1
ATOM 2506 O O . GLU A 1 313 ? -31.156 9.453 8.234 1 92.31 313 GLU A O 1
ATOM 2511 N N . CYS A 1 314 ? -29.531 8.477 9.43 1 93 314 CYS A N 1
ATOM 2512 C CA . CYS A 1 314 ? -28.484 9.352 8.914 1 93 314 CYS A CA 1
ATOM 2513 C C . CYS A 1 314 ? -27.797 8.734 7.695 1 93 314 CYS A C 1
ATOM 2515 O O . CYS A 1 314 ? -27.359 7.59 7.738 1 93 314 CYS A O 1
ATOM 2517 N N . THR A 1 315 ? -27.797 9.5 6.609 1 94.38 315 THR A N 1
ATOM 2518 C CA . THR A 1 315 ? -27.156 9.039 5.387 1 94.38 315 THR A CA 1
ATOM 2519 C C . THR A 1 315 ? -26.094 10.039 4.93 1 94.38 315 THR A C 1
ATOM 2521 O O . THR A 1 315 ? -26.406 11.203 4.688 1 94.38 315 THR A O 1
ATOM 2524 N N . PRO A 1 316 ? -24.891 9.617 4.805 1 93.5 316 PRO A N 1
ATOM 2525 C CA . PRO A 1 3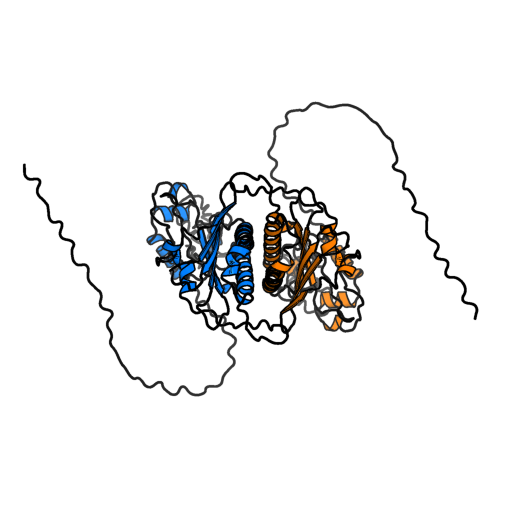16 ? -23.844 10.531 4.359 1 93.5 316 PRO A CA 1
ATOM 2526 C C . PRO A 1 316 ? -23.969 10.906 2.885 1 93.5 316 PRO A C 1
ATOM 2528 O O . PRO A 1 316 ? -24.438 10.102 2.076 1 93.5 316 PRO A O 1
ATOM 2531 N N . ILE A 1 317 ? -23.656 12.094 2.568 1 93.94 317 ILE A N 1
ATOM 2532 C CA . ILE A 1 317 ? -23.547 12.562 1.19 1 93.94 317 ILE A CA 1
ATOM 2533 C C . ILE A 1 317 ? -22.078 12.594 0.771 1 93.94 317 ILE A C 1
ATOM 2535 O O . ILE A 1 317 ? -21.312 13.414 1.267 1 93.94 317 ILE A O 1
ATOM 2539 N N . VAL A 1 318 ? -21.719 11.789 -0.223 1 92.06 318 VAL A N 1
ATOM 2540 C CA . VAL A 1 318 ? -20.328 11.57 -0.566 1 92.06 318 VAL A CA 1
ATOM 2541 C C . VAL A 1 318 ? -19.891 12.594 -1.608 1 92.06 318 VAL A C 1
ATOM 2543 O O . VAL A 1 318 ? -20.719 13.156 -2.33 1 92.06 318 VAL A O 1
ATOM 2546 N N . GLY A 1 319 ? -18.578 12.883 -1.649 1 92.19 319 GLY A N 1
ATOM 2547 C CA . GLY A 1 319 ? -18 13.641 -2.742 1 92.19 319 GLY A CA 1
ATOM 2548 C C . GLY A 1 319 ? -17.812 15.109 -2.414 1 92.19 319 GLY A C 1
ATOM 2549 O O . GLY A 1 319 ? -17.703 15.945 -3.314 1 92.19 319 GLY A O 1
ATOM 2550 N N . HIS A 1 320 ? -17.781 15.453 -1.11 1 93.94 320 HIS A N 1
ATOM 2551 C CA . HIS A 1 320 ? -17.672 16.859 -0.751 1 93.94 320 HIS A CA 1
ATOM 2552 C C . HIS A 1 320 ? -16.344 17.141 -0.064 1 93.94 320 HIS A C 1
ATOM 2554 O O . HIS A 1 320 ? -16 18.297 0.193 1 93.94 320 HIS A O 1
ATOM 2560 N N . GLY A 1 321 ? -15.648 16.078 0.203 1 94.12 321 GLY A N 1
ATOM 2561 C CA . GLY A 1 321 ? -14.352 16.281 0.829 1 94.12 321 GLY A CA 1
ATOM 2562 C C . GLY A 1 321 ? -14.438 16.453 2.334 1 94.12 321 GLY A C 1
ATOM 2563 O O . GLY A 1 321 ? -15.367 15.961 2.971 1 94.12 321 GLY A O 1
ATOM 2564 N N . PHE A 1 322 ? -13.422 17.031 2.877 1 93.62 322 PHE A N 1
ATOM 2565 C CA . PHE A 1 322 ? -13.273 17.188 4.32 1 93.62 322 PHE A CA 1
ATOM 2566 C C . PHE A 1 322 ? -14.102 18.359 4.824 1 93.62 322 PHE A C 1
ATOM 2568 O O . PHE A 1 322 ? -13.555 19.375 5.258 1 93.62 322 PHE A O 1
ATOM 2575 N N . VAL A 1 323 ? -15.328 18.203 4.758 1 94.19 323 VAL A N 1
ATOM 2576 C CA . VAL A 1 323 ? -16.297 19.234 5.133 1 94.19 323 VAL A CA 1
ATOM 2577 C C . VAL A 1 323 ? -17.406 18.609 5.984 1 94.19 323 VAL A C 1
ATOM 2579 O O . VAL A 1 323 ? -17.844 17.5 5.723 1 94.19 323 VAL A O 1
ATOM 2582 N N . LEU A 1 324 ? -17.828 19.344 6.961 1 93 324 LEU A N 1
ATOM 2583 C CA . LEU A 1 324 ? -18.875 18.891 7.863 1 93 324 LEU A CA 1
ATOM 2584 C C . LEU A 1 324 ? -20.25 19.109 7.254 1 93 324 LEU A C 1
ATOM 2586 O O . LEU A 1 324 ? -20.391 19.797 6.238 1 93 324 LEU A O 1
ATOM 2590 N N . ASP A 1 325 ? -21.234 18.438 7.773 1 93.38 325 ASP A N 1
ATOM 2591 C CA . ASP A 1 325 ? -22.656 18.641 7.527 1 93.38 325 ASP A CA 1
ATOM 2592 C C . ASP A 1 325 ? -23.062 18.125 6.145 1 93.38 325 ASP A C 1
ATOM 2594 O O . ASP A 1 325 ? -23.969 18.656 5.512 1 93.38 325 ASP A O 1
ATOM 2598 N N . LYS A 1 326 ? -22.281 17.234 5.641 1 94.75 326 LYS A N 1
ATOM 2599 C CA . LYS A 1 326 ? -22.641 16.609 4.367 1 94.75 326 LYS A CA 1
ATOM 2600 C C . LYS A 1 326 ? -23.344 15.281 4.586 1 94.75 326 LYS A C 1
ATOM 2602 O O . LYS A 1 326 ? -22.797 14.227 4.242 1 94.75 326 LYS A O 1
ATOM 2607 N N . TYR A 1 327 ? -24.469 15.305 5.141 1 94.38 327 TYR A N 1
ATOM 2608 C CA . TYR A 1 327 ? -25.359 14.164 5.387 1 94.38 327 TYR A CA 1
ATOM 2609 C C . TYR A 1 327 ? -26.812 14.578 5.328 1 94.38 327 TYR A C 1
ATOM 2611 O O . TYR A 1 327 ? -27.125 15.773 5.316 1 94.38 327 TYR A O 1
ATOM 2619 N N . LYS A 1 328 ? -27.672 13.562 5.172 1 94.88 328 LYS A N 1
ATOM 2620 C CA . LYS A 1 328 ? -29.109 13.773 5.18 1 94.88 328 LYS A CA 1
ATOM 2621 C C . LYS A 1 328 ? -29.781 12.938 6.27 1 94.88 328 LYS A C 1
ATOM 2623 O O . LYS A 1 328 ? -29.359 11.82 6.559 1 94.88 328 LYS A O 1
ATOM 2628 N N . CYS A 1 329 ? -30.719 13.578 6.914 1 91.56 329 CYS A N 1
ATOM 2629 C CA . CYS A 1 329 ? -31.578 12.859 7.855 1 91.56 329 CYS A CA 1
ATOM 2630 C C . CYS A 1 329 ? -32.844 12.383 7.176 1 91.56 329 CYS A C 1
ATOM 2632 O O . CYS A 1 329 ? -33.688 13.188 6.797 1 91.56 329 CYS A O 1
ATOM 2634 N N . GLN A 1 330 ? -32.938 11.133 6.973 1 90.94 330 GLN A N 1
ATOM 2635 C CA . GLN A 1 330 ? -34.094 10.562 6.277 1 90.94 330 GLN A CA 1
ATOM 2636 C C . GLN A 1 330 ? -35.031 9.867 7.254 1 90.94 330 GLN A C 1
ATOM 2638 O O . GLN A 1 330 ? -34.594 9.141 8.141 1 90.94 330 GLN A O 1
ATOM 2643 N N . CYS A 1 331 ? -36.312 10.055 7.008 1 86 331 CYS A N 1
ATOM 2644 C CA . CYS A 1 331 ? -37.312 9.445 7.879 1 86 331 CYS A CA 1
ATOM 2645 C C . CYS A 1 331 ? -37.375 7.934 7.684 1 86 331 CYS A C 1
ATOM 2647 O O . CYS A 1 331 ? -37.281 7.449 6.555 1 86 331 CYS A O 1
ATOM 2649 N N . ARG A 1 332 ? -37.344 7.324 8.789 1 84 332 ARG A N 1
ATOM 2650 C CA . ARG A 1 332 ? -37.469 5.875 8.734 1 84 332 ARG A CA 1
ATOM 2651 C C . ARG A 1 332 ? -38.875 5.48 8.258 1 84 332 ARG A C 1
ATOM 2653 O O . ARG A 1 332 ? -39.844 6.242 8.414 1 84 332 ARG A O 1
ATOM 2660 N N . ARG A 1 333 ? -38.875 4.27 7.488 1 73.62 333 ARG A N 1
ATOM 2661 C CA . ARG A 1 333 ? -40.188 3.758 7.055 1 73.62 333 ARG A CA 1
ATOM 2662 C C . ARG A 1 333 ? -41.156 3.639 8.234 1 73.62 333 ARG A C 1
ATOM 2664 O O . ARG A 1 333 ? -40.781 3.158 9.305 1 73.62 333 ARG A O 1
ATOM 2671 N N . GLY A 1 334 ? -42.375 4.039 8 1 67 334 GLY A N 1
ATOM 2672 C CA . GLY A 1 334 ? -43.438 3.979 9 1 67 334 GLY A CA 1
ATOM 2673 C C . GLY A 1 334 ? -43.594 5.27 9.781 1 67 334 GLY A C 1
ATOM 2674 O O . GLY A 1 334 ? -44.594 5.465 10.477 1 67 334 GLY A O 1
ATOM 2675 N N . PHE A 1 335 ? -42.5 5.973 9.75 1 57.94 335 PHE A N 1
ATOM 2676 C CA . PHE A 1 335 ? -42.594 7.234 10.477 1 57.94 335 PHE A CA 1
ATOM 2677 C C . PHE A 1 335 ? -42.969 8.375 9.539 1 57.94 335 PHE A C 1
ATOM 2679 O O . PHE A 1 335 ? -42.875 9.547 9.898 1 57.94 335 PHE A O 1
ATOM 2686 N N . TYR A 1 336 ? -43.281 7.992 8.242 1 54.69 336 TYR A N 1
ATOM 2687 C CA . TYR A 1 336 ? -43.562 9.008 7.238 1 54.69 336 TYR A CA 1
ATOM 2688 C C . TYR A 1 336 ? -44.812 9.812 7.621 1 54.69 336 TYR A C 1
ATOM 2690 O O . TYR A 1 336 ? -45.875 9.242 7.844 1 54.69 336 TYR A O 1
ATOM 2698 N N . HIS A 1 337 ? -44.688 10.859 8.188 1 47.41 337 HIS A N 1
ATOM 2699 C CA . HIS A 1 337 ? -45.844 11.75 8.016 1 47.41 337 HIS A CA 1
ATOM 2700 C C . HIS A 1 337 ? -45.812 12.438 6.652 1 47.41 337 HIS A C 1
ATOM 2702 O O . HIS A 1 337 ? -44.719 12.836 6.184 1 47.41 337 HIS A O 1
ATOM 2708 N N . PRO A 1 338 ? -46.688 12.086 5.535 1 40.91 338 PRO A N 1
ATOM 2709 C CA . PRO A 1 338 ? -46.75 12.57 4.152 1 40.91 338 PRO A CA 1
ATOM 2710 C C . PRO A 1 338 ? -46.25 14 4.004 1 40.91 338 PRO A C 1
ATOM 2712 O O . PRO A 1 338 ? -46.031 14.469 2.881 1 40.91 338 PRO A O 1
ATOM 2715 N N . ARG A 1 339 ? -46.625 15.07 4.719 1 36.88 339 ARG A N 1
ATOM 2716 C CA . ARG A 1 339 ? -46.562 16.406 4.145 1 36.88 339 ARG A CA 1
ATOM 2717 C C . ARG A 1 339 ? -45.156 16.812 3.799 1 36.88 339 ARG A C 1
ATOM 2719 O O . ARG A 1 339 ? -44.906 17.516 2.805 1 36.88 339 ARG A O 1
ATOM 2726 N N . ARG A 1 340 ? -44.156 17.219 4.645 1 34.53 340 ARG A N 1
ATOM 2727 C CA . ARG A 1 340 ? -43.156 18.25 4.375 1 34.53 340 ARG A CA 1
ATOM 2728 C C . ARG A 1 340 ? -41.875 17.656 3.773 1 34.53 340 ARG A C 1
ATOM 2730 O O . ARG A 1 340 ? -41.219 16.844 4.414 1 34.53 340 ARG A O 1
ATOM 2737 N N . VAL A 1 341 ? -41.906 17.281 2.422 1 35.94 341 VAL A N 1
ATOM 2738 C CA . VAL A 1 341 ? -40.688 17.016 1.684 1 35.94 341 VAL A CA 1
ATOM 2739 C C . VAL A 1 341 ? -39.656 18.109 1.974 1 35.94 341 VAL A C 1
ATOM 2741 O O . VAL A 1 341 ? -39.906 19.297 1.696 1 35.94 341 VAL A O 1
ATOM 2744 N N . ALA A 1 342 ? -38.844 18.078 2.996 1 32.5 342 ALA A N 1
ATOM 2745 C CA . ALA A 1 342 ? -37.844 19.109 3.264 1 32.5 342 ALA A CA 1
ATOM 2746 C C . ALA A 1 342 ? -36.719 19.047 2.236 1 32.5 342 ALA A C 1
ATOM 2748 O O . ALA A 1 342 ? -36.062 18.016 2.078 1 32.5 342 ALA A O 1
ATOM 2749 N N . LEU A 1 343 ? -36.844 19.594 0.996 1 31.92 343 LEU A N 1
ATOM 2750 C CA . LEU A 1 343 ? -35.75 19.922 0.101 1 31.92 343 LEU A CA 1
ATOM 2751 C C . LEU A 1 343 ? -34.656 20.703 0.835 1 31.92 343 LEU A C 1
ATOM 2753 O O . LEU A 1 343 ? -34.906 21.797 1.326 1 31.92 343 LEU A O 1
ATOM 2757 N N . ASN A 1 344 ? -33.844 20.078 1.688 1 30.84 344 ASN A N 1
ATOM 2758 C CA . ASN A 1 344 ? -32.844 20.922 2.359 1 30.84 344 ASN A CA 1
ATOM 2759 C C . ASN A 1 344 ? -31.891 21.562 1.36 1 30.84 344 ASN A C 1
ATOM 2761 O O . ASN A 1 344 ? -31.062 20.891 0.752 1 30.84 344 ASN A O 1
ATOM 2765 N N . GLY A 1 345 ? -32.312 22.406 0.517 1 30.02 345 GLY A N 1
ATOM 2766 C CA . GLY A 1 345 ? -31.438 23.281 -0.252 1 30.02 345 GLY A CA 1
ATOM 2767 C C . GLY A 1 345 ? -30.406 23.984 0.602 1 30.02 345 GLY A C 1
ATOM 2768 O O . GLY A 1 345 ? -29.438 24.547 0.08 1 30.02 345 GLY A O 1
ATOM 2769 N N . PHE A 1 346 ? -30.703 24.875 1.583 1 25.84 346 PHE A N 1
ATOM 2770 C CA . PHE A 1 346 ? -29.734 25.969 1.649 1 25.84 346 PHE A CA 1
ATOM 2771 C C . PHE A 1 346 ? -28.312 25.422 1.791 1 25.84 346 PHE A C 1
ATOM 2773 O O . PHE A 1 346 ? -28.125 24.266 2.16 1 25.84 346 PHE A O 1
ATOM 2780 N N . LYS A 1 347 ? -27.078 26.5 2.127 1 29.89 347 LYS A N 1
ATOM 2781 C CA . LYS A 1 347 ? -26.219 27.047 3.172 1 29.89 347 LYS A CA 1
ATOM 2782 C C . LYS A 1 347 ? -26.703 26.609 4.555 1 29.89 347 LYS A C 1
ATOM 2784 O O . LYS A 1 347 ? -25.891 26.375 5.453 1 29.89 347 LYS A O 1
ATOM 2789 N N . SER A 1 348 ? -27.672 27.234 5.32 1 27.25 348 SER A N 1
ATOM 2790 C CA . SER A 1 348 ? -27.844 27.156 6.77 1 27.25 348 SER A CA 1
ATOM 2791 C C . SER A 1 348 ? -28.234 25.75 7.207 1 27.25 348 SER A C 1
ATOM 2793 O O . SER A 1 348 ? -28.641 24.938 6.383 1 27.25 348 SER A O 1
ATOM 2795 N N . ALA A 1 349 ? -28.906 25.578 8.633 1 31.12 349 ALA A N 1
ATOM 2796 C CA . ALA A 1 349 ? -29.062 24.719 9.812 1 31.12 349 ALA A CA 1
ATOM 2797 C C . ALA A 1 349 ? -29.906 23.5 9.5 1 31.12 349 ALA A C 1
ATOM 2799 O O . ALA A 1 349 ? -29.375 22.406 9.305 1 31.12 349 ALA A O 1
ATOM 2800 N N . HIS A 1 350 ? -31.109 23.297 10.477 1 31.39 350 HIS A N 1
ATOM 2801 C CA . HIS A 1 350 ? -31.844 22.203 11.117 1 31.39 350 HIS A CA 1
ATOM 2802 C C . HIS A 1 350 ? -32.875 21.609 10.172 1 31.39 350 HIS A C 1
ATOM 2804 O O . HIS A 1 350 ? -34 22.062 10.117 1 31.39 350 HIS A O 1
ATOM 2810 N N . LEU A 1 351 ? -32.656 21.453 9.039 1 34.62 351 LEU A N 1
ATOM 2811 C CA . LEU A 1 351 ? -33.875 20.844 8.508 1 34.62 351 LEU A CA 1
ATOM 2812 C C . LEU A 1 351 ? -34.062 19.438 9.078 1 34.62 351 LEU A C 1
ATOM 2814 O O . LEU A 1 351 ? -33.5 18.469 8.578 1 34.62 351 LEU A O 1
ATOM 2818 N N . VAL A 1 352 ? -34.125 19.328 10.453 1 37.41 352 VAL A N 1
ATOM 2819 C CA . VAL A 1 352 ? -34.562 18.094 11.109 1 37.41 352 VAL A CA 1
ATOM 2820 C C . VAL A 1 352 ? -35.938 17.688 10.57 1 37.41 352 VAL A C 1
ATOM 2822 O O . VAL A 1 352 ? -36.906 18.422 10.742 1 37.41 352 VAL A O 1
ATOM 2825 N N . SER A 1 353 ? -36.094 17.25 9.391 1 39.09 353 SER A N 1
ATOM 2826 C CA . SER A 1 353 ? -37.375 16.734 8.984 1 39.09 353 SER A CA 1
ATOM 2827 C C . SER A 1 353 ? -38 15.867 10.078 1 39.09 353 SER A C 1
ATOM 2829 O O . SER A 1 353 ? -37.312 15.023 10.672 1 39.09 353 SER A O 1
ATOM 2831 N N . SER A 1 354 ? -38.875 16.484 10.891 1 45.38 354 SER A N 1
ATOM 2832 C CA . SER A 1 354 ? -39.75 15.727 11.781 1 45.38 354 SER A CA 1
ATOM 2833 C C . SER A 1 354 ? -40.375 14.531 11.062 1 45.38 354 SER A C 1
ATOM 2835 O O . SER A 1 354 ? -40.844 14.656 9.938 1 45.38 354 SER A O 1
ATOM 2837 N N . CYS A 1 355 ? -39.75 13.516 11.242 1 46.47 355 CYS A N 1
ATOM 2838 C CA . CYS A 1 355 ? -40.406 12.258 10.93 1 46.47 355 CYS A CA 1
ATOM 2839 C C . CYS A 1 355 ? -41.594 12.039 11.859 1 46.47 355 CYS A C 1
ATOM 2841 O O . CYS A 1 355 ? -41.562 12.406 13.031 1 46.47 355 CYS A O 1
ATOM 2843 N N . MET B 1 1 ? 20.906 -57.781 -34.406 1 21.91 1 MET B N 1
ATOM 2844 C CA . MET B 1 1 ? 21.375 -56.719 -33.5 1 21.91 1 MET B CA 1
ATOM 2845 C C . MET B 1 1 ? 21.188 -55.344 -34.125 1 21.91 1 MET B C 1
ATOM 2847 O O . MET B 1 1 ? 21.5 -54.344 -33.5 1 21.91 1 MET B O 1
ATOM 2851 N N . LEU B 1 2 ? 20.953 -55.219 -35.438 1 23.05 2 LEU B N 1
ATOM 2852 C CA . LEU B 1 2 ? 21.344 -54.125 -36.312 1 23.05 2 LEU B CA 1
ATOM 2853 C C . LEU B 1 2 ? 20.406 -52.938 -36.125 1 23.05 2 LEU B C 1
ATOM 2855 O O . LEU B 1 2 ? 19.188 -53.094 -36.219 1 23.05 2 LEU B O 1
ATOM 2859 N N . LEU B 1 3 ? 20.812 -51.688 -35.531 1 22.3 3 LEU B N 1
ATOM 2860 C CA . LEU B 1 3 ? 20.5 -50.438 -34.844 1 22.3 3 LEU B CA 1
ATOM 2861 C C . LEU B 1 3 ? 19.938 -49.406 -35.812 1 22.3 3 LEU B C 1
ATOM 2863 O O . LEU B 1 3 ? 20.703 -48.75 -36.562 1 22.3 3 LEU B O 1
ATOM 2867 N N . GLN B 1 4 ? 18.844 -49.75 -36.594 1 20.75 4 GLN B N 1
ATOM 2868 C CA . GLN B 1 4 ? 18.625 -48.906 -37.781 1 20.75 4 GLN B CA 1
ATOM 2869 C C . GLN B 1 4 ? 18.328 -47.469 -37.375 1 20.75 4 GLN B C 1
ATOM 2871 O O . GLN B 1 4 ? 17.719 -47.219 -36.344 1 20.75 4 GLN B O 1
ATOM 2876 N N . THR B 1 5 ? 18.688 -46.375 -38.219 1 21.05 5 THR B N 1
ATOM 2877 C CA . THR B 1 5 ? 19.109 -45 -38.406 1 21.05 5 THR B CA 1
ATOM 2878 C C . THR B 1 5 ? 17.891 -44.062 -38.469 1 21.05 5 THR B C 1
ATOM 2880 O O . THR B 1 5 ? 16.922 -44.344 -39.156 1 21.05 5 THR B O 1
ATOM 2883 N N . GLY B 1 6 ? 17.625 -43 -37.469 1 21.45 6 GLY B N 1
ATOM 2884 C CA . GLY B 1 6 ? 16.781 -42.031 -36.812 1 21.45 6 GLY B CA 1
ATOM 2885 C C . GLY B 1 6 ? 16.484 -40.812 -37.688 1 21.45 6 GLY B C 1
ATOM 2886 O O . GLY B 1 6 ? 16.031 -39.781 -37.188 1 21.45 6 GLY B O 1
ATOM 2887 N N . LEU B 1 7 ? 16.219 -40.875 -39.031 1 19.16 7 LEU B N 1
ATOM 2888 C CA . LEU B 1 7 ? 16.438 -39.688 -39.844 1 19.16 7 LEU B CA 1
ATOM 2889 C C . LEU B 1 7 ? 15.367 -38.625 -39.594 1 19.16 7 LEU B C 1
ATOM 2891 O O . LEU B 1 7 ? 14.172 -38.938 -39.625 1 19.16 7 LEU B O 1
ATOM 2895 N N . VAL B 1 8 ? 15.641 -37.312 -39 1 20.69 8 VAL B N 1
ATOM 2896 C CA . VAL B 1 8 ? 15.18 -36.094 -38.375 1 20.69 8 VAL B CA 1
ATOM 2897 C C . VAL B 1 8 ? 14.625 -35.156 -39.438 1 20.69 8 VAL B C 1
ATOM 2899 O O . VAL B 1 8 ? 14.383 -33.969 -39.188 1 20.69 8 VAL B O 1
ATOM 2902 N N . LEU B 1 9 ? 13.727 -35.438 -40.375 1 19.05 9 LEU B N 1
ATOM 2903 C CA . LEU B 1 9 ? 13.547 -34.594 -41.531 1 19.05 9 LEU B CA 1
ATOM 2904 C C . LEU B 1 9 ? 12.891 -33.25 -41.156 1 19.05 9 LEU B C 1
ATOM 2906 O O . LEU B 1 9 ? 11.891 -33.25 -40.406 1 19.05 9 LEU B O 1
ATOM 2910 N N . GLY B 1 10 ? 13.422 -31.891 -41.344 1 18.73 10 GLY B N 1
ATOM 2911 C CA . GLY B 1 10 ? 13.594 -30.469 -41.094 1 18.73 10 GLY B CA 1
ATOM 2912 C C . GLY B 1 10 ? 12.422 -29.625 -41.562 1 18.73 10 GLY B C 1
ATOM 2913 O O . GLY B 1 10 ? 11.859 -28.844 -40.781 1 18.73 10 GLY B O 1
ATOM 2914 N N . SER B 1 11 ? 12.141 -29.141 -42.875 1 17.91 11 SER B N 1
ATOM 2915 C CA . SER B 1 11 ? 12.406 -27.812 -43.406 1 17.91 11 SER B CA 1
ATOM 2916 C C . SER B 1 11 ? 11.133 -26.969 -43.469 1 17.91 11 SER B C 1
ATOM 2918 O O . SER B 1 11 ? 11.141 -25.797 -43.094 1 17.91 11 SER B O 1
ATOM 2920 N N . ASN B 1 12 ? 10 -27.094 -44.25 1 18.19 12 ASN B N 1
ATOM 2921 C CA . ASN B 1 12 ? 9.695 -26.125 -45.312 1 18.19 12 ASN B CA 1
ATOM 2922 C C . ASN B 1 12 ? 8.727 -25.047 -44.812 1 18.19 12 ASN B C 1
ATOM 2924 O O . ASN B 1 12 ? 7.637 -25.375 -44.312 1 18.19 12 ASN B O 1
ATOM 2928 N N . TYR B 1 13 ? 9.141 -23.688 -44.5 1 18.69 13 TYR B N 1
ATOM 2929 C CA . TYR B 1 13 ? 8.695 -22.422 -43.938 1 18.69 13 TYR B CA 1
ATOM 2930 C C . TYR B 1 13 ? 7.746 -21.703 -44.875 1 18.69 13 TYR B C 1
ATOM 2932 O O . TYR B 1 13 ? 8.172 -21.203 -45.906 1 18.69 13 TYR B O 1
ATOM 2940 N N . GLY B 1 14 ? 6.465 -22.062 -45.188 1 17.5 14 GLY B N 1
ATOM 2941 C CA . GLY B 1 14 ? 5.629 -21.547 -46.25 1 17.5 14 GLY B CA 1
ATOM 2942 C C . GLY B 1 14 ? 5.344 -20.062 -46.125 1 17.5 14 GLY B C 1
ATOM 2943 O O . GLY B 1 14 ? 5.07 -19.562 -45.031 1 17.5 14 GLY B O 1
ATOM 2944 N N . TYR B 1 15 ? 5.785 -19.062 -47.062 1 18.16 15 TYR B N 1
ATOM 2945 C CA . TYR B 1 15 ? 5.93 -17.656 -47.375 1 18.16 15 TYR B CA 1
ATOM 2946 C C . TYR B 1 15 ? 4.578 -17.016 -47.688 1 18.16 15 TYR B C 1
ATOM 2948 O O . TYR B 1 15 ? 3.898 -17.391 -48.625 1 18.16 15 TYR B O 1
ATOM 2956 N N . VAL B 1 16 ? 3.662 -16.75 -46.719 1 19.17 16 VAL B N 1
ATOM 2957 C CA . VAL B 1 16 ? 2.316 -16.297 -47.062 1 19.17 16 VAL B CA 1
ATOM 2958 C C . VAL B 1 16 ? 2.389 -14.922 -47.719 1 19.17 16 VAL B C 1
ATOM 2960 O O . VAL B 1 16 ? 3.002 -14 -47.188 1 19.17 16 VAL B O 1
ATOM 2963 N N . GLU B 1 17 ? 2.164 -14.75 -49.031 1 17.78 17 GLU B N 1
ATOM 2964 C CA . GLU B 1 17 ? 2.271 -13.688 -50.031 1 17.78 17 GLU B CA 1
ATOM 2965 C C . GLU B 1 17 ? 1.307 -12.547 -49.719 1 17.78 17 GLU B C 1
ATOM 2967 O O . GLU B 1 17 ? 0.147 -12.781 -49.375 1 17.78 17 GLU B O 1
ATOM 2972 N N . TRP B 1 18 ? 1.81 -11.266 -49.438 1 18.75 18 TRP B N 1
ATOM 2973 C CA . TRP B 1 18 ? 1.394 -9.898 -49.156 1 18.75 18 TRP B CA 1
ATOM 2974 C C . TRP B 1 18 ? 0.62 -9.305 -50.312 1 18.75 18 TRP B C 1
ATOM 2976 O O . TRP B 1 18 ? 1.16 -9.156 -51.406 1 18.75 18 TRP B O 1
ATOM 2986 N N . SER B 1 19 ? -0.6 -9.789 -50.531 1 16.84 19 SER B N 1
ATOM 2987 C CA . SER B 1 19 ? -1.235 -9.32 -51.781 1 16.84 19 SER B CA 1
ATOM 2988 C C . SER B 1 19 ? -1.388 -7.801 -51.75 1 16.84 19 SER B C 1
ATOM 2990 O O . SER B 1 19 ? -1.544 -7.191 -50.688 1 16.84 19 SER B O 1
ATOM 2992 N N . ASP B 1 20 ? -1.322 -7.039 -52.938 1 17.12 20 ASP B N 1
ATOM 2993 C CA . ASP B 1 20 ? -0.926 -5.773 -53.562 1 17.12 20 ASP B CA 1
ATOM 2994 C C . ASP B 1 20 ? -2.045 -4.738 -53.438 1 17.12 20 ASP B C 1
ATOM 2996 O O . ASP B 1 20 ? -1.781 -3.547 -53.25 1 17.12 20 ASP B O 1
ATOM 3000 N N . ASN B 1 21 ? -3.369 -4.977 -53.812 1 16.62 21 ASN B N 1
ATOM 3001 C CA . ASN B 1 21 ? -3.75 -4.145 -54.969 1 16.62 21 ASN B CA 1
ATOM 3002 C C . ASN B 1 21 ? -4.211 -2.76 -54.531 1 16.62 21 ASN B C 1
ATOM 3004 O O . ASN B 1 21 ? -3.75 -1.747 -55.062 1 16.62 21 ASN B O 1
ATOM 3008 N N . ASP B 1 22 ? -5.617 -2.473 -54.188 1 18.42 22 ASP B N 1
ATOM 3009 C CA . ASP B 1 22 ? -6.438 -1.585 -55.031 1 18.42 22 ASP B CA 1
ATOM 3010 C C . ASP B 1 22 ? -6.363 -0.146 -54.531 1 18.42 22 ASP B C 1
ATOM 3012 O O . ASP B 1 22 ? -6.32 0.092 -53.312 1 18.42 22 ASP B O 1
ATOM 3016 N N . ARG B 1 23 ? -6.367 0.958 -55.375 1 17.53 23 ARG B N 1
ATOM 3017 C CA . ARG B 1 23 ? -5.863 2.314 -55.594 1 17.53 23 ARG B CA 1
ATOM 3018 C C . ARG B 1 23 ? -6.832 3.344 -55 1 17.53 23 ARG B C 1
ATOM 3020 O O . ARG B 1 23 ? -6.449 4.484 -54.75 1 17.53 23 ARG B O 1
ATOM 3027 N N . ASP B 1 24 ? -8.172 3.066 -54.875 1 17.7 24 ASP B N 1
ATOM 3028 C CA . ASP B 1 24 ? -8.898 4.168 -55.5 1 17.7 24 ASP B CA 1
ATOM 3029 C C . ASP B 1 24 ? -8.766 5.449 -54.656 1 17.7 24 ASP B C 1
ATOM 3031 O O . ASP B 1 24 ? -8.43 5.402 -53.469 1 17.7 24 ASP B O 1
ATOM 3035 N N . ASP B 1 25 ? -9.672 6.512 -55.031 1 17.67 25 ASP B N 1
ATOM 3036 C CA . ASP B 1 25 ? -9.664 7.926 -55.406 1 17.67 25 ASP B CA 1
ATOM 3037 C C . ASP B 1 25 ? -9.844 8.812 -54.188 1 17.67 25 ASP B C 1
ATOM 3039 O O . ASP B 1 25 ? -10.25 8.344 -53.125 1 17.67 25 ASP B O 1
ATOM 3043 N N . LYS B 1 26 ? -10.492 10.102 -54.469 1 19.16 26 LYS B N 1
ATOM 3044 C CA . LYS B 1 26 ? -10.148 11.516 -54.344 1 19.16 26 LYS B CA 1
ATOM 3045 C C . LYS B 1 26 ? -10.648 12.102 -53.031 1 19.16 26 LYS B C 1
ATOM 3047 O O . LYS B 1 26 ? -9.883 12.75 -52.312 1 19.16 26 LYS B O 1
ATOM 3052 N N . ASN B 1 27 ? -12.023 12.328 -52.812 1 20.75 27 ASN B N 1
ATOM 3053 C CA . ASN B 1 27 ? -12.383 13.742 -52.719 1 20.75 27 ASN B CA 1
ATOM 3054 C C . ASN B 1 27 ? -12.367 14.242 -51.281 1 20.75 27 ASN B C 1
ATOM 3056 O O . ASN B 1 27 ? -12.828 13.555 -50.375 1 20.75 27 ASN B O 1
ATOM 3060 N N . PRO B 1 28 ? -11.578 15.344 -50.938 1 22.02 28 PRO B N 1
ATOM 3061 C CA . PRO B 1 28 ? -11.188 15.875 -49.656 1 22.02 28 PRO B CA 1
ATOM 3062 C C . PRO B 1 28 ? -12.352 16.531 -48.906 1 22.02 28 PRO B C 1
ATOM 3064 O O . PRO B 1 28 ? -12.148 17.141 -47.844 1 22.02 28 PRO B O 1
ATOM 3067 N N . PRO B 1 29 ? -13.617 15.969 -48.969 1 21.33 29 PRO B N 1
ATOM 3068 C CA . PRO B 1 29 ? -14.453 17.156 -48.75 1 21.33 29 PRO B CA 1
ATOM 3069 C C . PRO B 1 29 ? -14.117 17.906 -47.469 1 21.33 29 PRO B C 1
ATOM 3071 O O . PRO B 1 29 ? -13.477 17.359 -46.594 1 21.33 29 PRO B O 1
ATOM 3074 N N . VAL B 1 30 ? -14.742 19.156 -47.375 1 22.34 30 VAL B N 1
ATOM 3075 C CA . VAL B 1 30 ? -14.664 20.484 -46.75 1 22.34 30 VAL B CA 1
ATOM 3076 C C . VAL B 1 30 ? -14.977 20.391 -45.281 1 22.34 30 VAL B C 1
ATOM 3078 O O . VAL B 1 30 ? -15.797 19.562 -44.844 1 22.34 30 VAL B O 1
ATOM 3081 N N . PHE B 1 31 ? -14.156 21.031 -44.406 1 20.31 31 PHE B N 1
ATOM 3082 C CA . PHE B 1 31 ? -13.766 21.109 -43 1 20.31 31 PHE B CA 1
ATOM 3083 C C . PHE B 1 31 ? -14.914 21.656 -42.156 1 20.31 31 PHE B C 1
ATOM 3085 O O . PHE B 1 31 ? -15 22.859 -41.906 1 20.31 31 PHE B O 1
ATOM 3092 N N . SER B 1 32 ? -16.25 21.312 -42.531 1 20.66 32 SER B N 1
ATOM 3093 C CA . SER B 1 32 ? -17.109 22.281 -41.844 1 20.66 32 SER B CA 1
ATOM 3094 C C . SER B 1 32 ? -16.906 22.219 -40.344 1 20.66 32 SER B C 1
ATOM 3096 O O . SER B 1 32 ? -16.484 21.203 -39.781 1 20.66 32 SER B O 1
ATOM 3098 N N . THR B 1 33 ? -16.906 23.391 -39.625 1 21.36 33 THR B N 1
ATOM 3099 C CA . THR B 1 33 ? -16.547 24 -38.344 1 21.36 33 THR B CA 1
ATOM 3100 C C . THR B 1 33 ? -17.375 23.406 -37.219 1 21.36 33 THR B C 1
ATOM 3102 O O . THR B 1 33 ? -17.5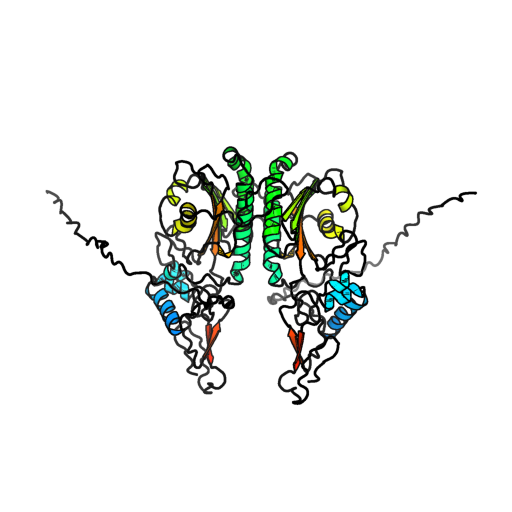31 24.031 -36.156 1 21.36 33 THR B O 1
ATOM 3105 N N . GLN B 1 34 ? -17.75 22.016 -37.312 1 20.31 34 GLN B N 1
ATOM 3106 C CA . GLN B 1 34 ? -18.891 21.719 -36.438 1 20.31 34 GLN B CA 1
ATOM 3107 C C . GLN B 1 34 ? -18.578 22.031 -35 1 20.31 34 GLN B C 1
ATOM 3109 O O . GLN B 1 34 ? -17.406 21.984 -34.594 1 20.31 34 GLN B O 1
ATOM 3114 N N . ASN B 1 35 ? -19.641 22.484 -34.25 1 21.53 35 ASN B N 1
ATOM 3115 C CA . ASN B 1 35 ? -20.031 22.938 -32.938 1 21.53 35 ASN B CA 1
ATOM 3116 C C . ASN B 1 35 ? -19.656 21.922 -31.859 1 21.53 35 ASN B C 1
ATOM 3118 O O . ASN B 1 35 ? -20.031 20.75 -31.953 1 21.53 35 ASN B O 1
ATOM 3122 N N . ILE B 1 36 ? -18.516 22.047 -31.141 1 24.88 36 ILE B N 1
ATOM 3123 C CA . ILE B 1 36 ? -17.719 21.188 -30.281 1 24.88 36 ILE B CA 1
ATOM 3124 C C . ILE B 1 36 ? -18.562 20.719 -29.094 1 24.88 36 ILE B C 1
ATOM 3126 O O . ILE B 1 36 ? -18.828 21.5 -28.172 1 24.88 36 ILE B O 1
ATOM 3130 N N . ASN B 1 37 ? -19.812 20.188 -29.359 1 23.45 37 ASN B N 1
ATOM 3131 C CA . ASN B 1 37 ? -20.578 19.734 -28.203 1 23.45 37 ASN B CA 1
ATOM 3132 C C . ASN B 1 37 ? -19.766 18.797 -27.312 1 23.45 37 ASN B C 1
ATOM 3134 O O . ASN B 1 37 ? -19.234 17.797 -27.781 1 23.45 37 ASN B O 1
ATOM 3138 N N . ARG B 1 38 ? -19.172 19.328 -26.25 1 26.86 38 ARG B N 1
ATOM 3139 C CA . ARG B 1 38 ? -18.344 18.672 -25.25 1 26.86 38 ARG B CA 1
ATOM 3140 C C . ARG B 1 38 ? -18.953 17.344 -24.828 1 26.86 38 ARG B C 1
ATOM 3142 O O . ARG B 1 38 ? -19.984 17.312 -24.141 1 26.86 38 ARG B O 1
ATOM 3149 N N . GLU B 1 39 ? -18.906 16.328 -25.688 1 27.09 39 GLU B N 1
ATOM 3150 C CA . GLU B 1 39 ? -19.484 15.039 -25.344 1 27.09 39 GLU B CA 1
ATOM 3151 C C . GLU B 1 39 ? -18.891 14.492 -24.047 1 27.09 39 GLU B C 1
ATOM 3153 O O . GLU B 1 39 ? -17.688 14.602 -23.812 1 27.09 39 GLU B O 1
ATOM 3158 N N . PRO B 1 40 ? -19.688 14.32 -23.016 1 30.64 40 PRO B N 1
ATOM 3159 C CA . PRO B 1 40 ? -19.328 13.812 -21.688 1 30.64 40 PRO B CA 1
ATOM 3160 C C . PRO B 1 40 ? -18.406 12.594 -21.75 1 30.64 40 PRO B C 1
ATOM 3162 O O . PRO B 1 40 ? -18.422 11.859 -22.75 1 30.64 40 PRO B O 1
ATOM 3165 N N . PRO B 1 41 ? -17.266 12.672 -21.125 1 30.41 41 PRO B N 1
ATOM 3166 C CA . PRO B 1 41 ? -16.281 11.586 -21.219 1 30.41 41 PRO B CA 1
ATOM 3167 C C . PRO B 1 41 ? -16.938 10.203 -21.156 1 30.41 41 PRO B C 1
ATOM 3169 O O . PRO B 1 41 ? -17.812 9.961 -20.328 1 30.41 41 PRO B O 1
ATOM 3172 N N . HIS B 1 42 ? -17.188 9.609 -22.297 1 27.73 42 HIS B N 1
ATOM 3173 C CA . HIS B 1 42 ? -17.719 8.258 -22.453 1 27.73 42 HIS B CA 1
ATOM 3174 C C . HIS B 1 42 ? -16.984 7.266 -21.578 1 27.73 42 HIS B C 1
ATOM 3176 O O . HIS B 1 42 ? -15.758 7.133 -21.656 1 27.73 42 HIS B O 1
ATOM 3182 N N . HIS B 1 43 ? -17.312 7.156 -20.312 1 28.98 43 HIS B N 1
ATOM 3183 C CA . HIS B 1 43 ? -16.891 5.984 -19.547 1 28.98 43 HIS B CA 1
ATOM 3184 C C . HIS B 1 43 ? -16.906 4.73 -20.422 1 28.98 43 HIS B C 1
ATOM 3186 O O . HIS B 1 43 ? -17.859 4.488 -21.156 1 28.98 43 HIS B O 1
ATOM 3192 N N . PRO B 1 44 ? -15.805 4.332 -20.875 1 31.7 44 PRO B N 1
ATOM 3193 C CA . PRO B 1 44 ? -15.93 3.139 -21.719 1 31.7 44 PRO B CA 1
ATOM 3194 C C . PRO B 1 44 ? -17.016 2.184 -21.219 1 31.7 44 PRO B C 1
ATOM 3196 O O . PRO B 1 44 ? -17.156 1.97 -20.016 1 31.7 44 PRO B O 1
ATOM 3199 N N . THR B 1 45 ? -18.172 2.213 -21.844 1 31.59 45 THR B N 1
ATOM 3200 C CA . THR B 1 45 ? -19.203 1.186 -21.75 1 31.59 45 THR B CA 1
ATOM 3201 C C . THR B 1 45 ? -18.578 -0.208 -21.734 1 31.59 45 THR B C 1
ATOM 3203 O O . THR B 1 45 ? -18.062 -0.665 -22.75 1 31.59 45 THR B O 1
ATOM 3206 N N . TYR B 1 46 ? -17.859 -0.51 -20.672 1 32.28 46 TYR B N 1
ATOM 3207 C CA . TYR B 1 46 ? -17.531 -1.928 -20.578 1 32.28 46 TYR B CA 1
ATOM 3208 C C . TYR B 1 46 ? -18.719 -2.793 -20.984 1 32.28 46 TYR B C 1
ATOM 3210 O O . TYR B 1 46 ? -19.828 -2.635 -20.469 1 32.28 46 TYR B O 1
ATOM 3218 N N . TYR B 1 47 ? -18.844 -3.074 -22.25 1 33.44 47 TYR B N 1
ATOM 3219 C CA . TYR B 1 47 ? -19.812 -4.051 -22.734 1 33.44 47 TYR B CA 1
ATOM 3220 C C . TYR B 1 47 ? -19.844 -5.273 -21.828 1 33.44 47 TYR B C 1
ATOM 3222 O O . TYR B 1 47 ? -18.906 -6.066 -21.797 1 33.44 47 TYR B O 1
ATOM 3230 N N . SER B 1 48 ? -20.484 -5.148 -20.656 1 39.66 48 SER B N 1
ATOM 3231 C CA . SER B 1 48 ? -20.797 -6.336 -19.875 1 39.66 48 SER B CA 1
ATOM 3232 C C . SER B 1 48 ? -21.422 -7.426 -20.734 1 39.66 48 SER B C 1
ATOM 3234 O O . SER B 1 48 ? -22.422 -7.188 -21.422 1 39.66 48 SER B O 1
ATOM 3236 N N . LEU B 1 49 ? -20.734 -8.352 -21.203 1 44.44 49 LEU B N 1
ATOM 3237 C CA . LEU B 1 49 ? -21.359 -9.492 -21.891 1 44.44 49 LEU B CA 1
ATOM 3238 C C . LEU B 1 49 ? -22.625 -9.922 -21.172 1 44.44 49 LEU B C 1
ATOM 3240 O O . LEU B 1 49 ? -22.734 -9.805 -19.938 1 44.44 49 LEU B O 1
ATOM 3244 N N . PRO B 1 50 ? -23.719 -10.141 -21.875 1 46.16 50 PRO B N 1
ATOM 3245 C CA . PRO B 1 50 ? -24.969 -10.633 -21.297 1 46.16 50 PRO B CA 1
ATOM 3246 C C . PRO B 1 50 ? -24.766 -11.828 -20.375 1 46.16 50 PRO B C 1
ATOM 3248 O O . PRO B 1 50 ? -23.797 -12.578 -20.531 1 46.16 50 PRO B O 1
ATOM 3251 N N . SER B 1 51 ? -25.469 -11.875 -19.25 1 47.59 51 SER B N 1
ATOM 3252 C CA . SER B 1 51 ? -25.453 -12.898 -18.219 1 47.59 51 SER B CA 1
ATOM 3253 C C . SER B 1 51 ? -25.375 -14.297 -18.828 1 47.59 51 SER B C 1
ATOM 3255 O O . SER B 1 51 ? -24.656 -15.164 -18.312 1 47.59 51 SER B O 1
ATOM 3257 N N . THR B 1 52 ? -26.078 -14.445 -19.875 1 48 52 THR B N 1
ATOM 3258 C CA . THR B 1 52 ? -26.109 -15.75 -20.516 1 48 52 THR B CA 1
ATOM 3259 C C . THR B 1 52 ? -24.734 -16.125 -21.031 1 48 52 THR B C 1
ATOM 3261 O O . THR B 1 52 ? -24.312 -17.281 -20.922 1 48 52 THR B O 1
ATOM 3264 N N . GLU B 1 53 ? -24.156 -15.234 -21.547 1 50.78 53 GLU B N 1
ATOM 3265 C CA . GLU B 1 53 ? -22.859 -15.523 -22.141 1 50.78 53 GLU B CA 1
ATOM 3266 C C . GLU B 1 53 ? -21.797 -15.742 -21.078 1 50.78 53 GLU B C 1
ATOM 3268 O O . GLU B 1 53 ? -20.922 -16.594 -21.234 1 50.78 53 GLU B O 1
ATOM 3273 N N . ARG B 1 54 ? -21.953 -15.172 -20 1 52.66 54 ARG B N 1
ATOM 3274 C CA . ARG B 1 54 ? -20.984 -15.328 -18.922 1 52.66 54 ARG B CA 1
ATOM 3275 C C . ARG B 1 54 ? -21.109 -16.688 -18.25 1 52.66 54 ARG B C 1
ATOM 3277 O O . ARG B 1 54 ? -20.125 -17.297 -17.859 1 52.66 54 ARG B O 1
ATOM 3284 N N . THR B 1 55 ? -22.406 -17.141 -18.047 1 51.56 55 THR B N 1
ATOM 3285 C CA . THR B 1 55 ? -22.609 -18.516 -17.562 1 51.56 55 THR B CA 1
ATOM 3286 C C . THR B 1 55 ? -21.922 -19.516 -18.484 1 51.56 55 THR B C 1
ATOM 3288 O O . THR B 1 55 ? -21.359 -20.516 -18.016 1 51.56 55 THR B O 1
ATOM 3291 N N . VAL B 1 56 ? -21.953 -19.266 -19.688 1 50.72 56 VAL B N 1
ATOM 3292 C CA . VAL B 1 56 ? -21.281 -20.109 -20.656 1 50.72 56 VAL B CA 1
ATOM 3293 C C . VAL B 1 56 ? -19.781 -20.078 -20.438 1 50.72 56 VAL B C 1
ATOM 3295 O O . VAL B 1 56 ? -19.109 -21.109 -20.516 1 50.72 56 VAL B O 1
ATOM 3298 N N . VAL B 1 57 ? -19.312 -18.984 -20.016 1 54.12 57 VAL B N 1
ATOM 3299 C CA . VAL B 1 57 ? -17.875 -18.859 -19.797 1 54.12 57 VAL B CA 1
ATOM 3300 C C . VAL B 1 57 ? -17.469 -19.688 -18.578 1 54.12 57 VAL B C 1
ATOM 3302 O O . VAL B 1 57 ? -16.453 -20.375 -18.594 1 54.12 57 VAL B O 1
ATOM 3305 N N . ALA B 1 58 ? -18.359 -19.656 -17.562 1 58.12 58 ALA B N 1
ATOM 3306 C CA . ALA B 1 58 ? -18.047 -20.469 -16.391 1 58.12 58 ALA B CA 1
ATOM 3307 C C . ALA B 1 58 ? -18.031 -21.953 -16.75 1 58.12 58 ALA B C 1
ATOM 3309 O O . ALA B 1 58 ? -17.141 -22.688 -16.312 1 58.12 58 ALA B O 1
ATOM 3310 N N . HIS B 1 59 ? -19.094 -22.297 -17.469 1 59.06 59 HIS B N 1
ATOM 3311 C CA . HIS B 1 59 ? -19.141 -23.688 -17.906 1 59.06 59 HIS B CA 1
ATOM 3312 C C . HIS B 1 59 ? -17.906 -24.047 -18.734 1 59.06 59 HIS B C 1
ATOM 3314 O O . HIS B 1 59 ? -17.344 -25.125 -18.594 1 59.06 59 HIS B O 1
ATOM 3320 N N . LYS B 1 60 ? -17.547 -23.188 -19.516 1 58.34 60 LYS B N 1
ATOM 3321 C CA . LYS B 1 60 ? -16.391 -23.422 -20.375 1 58.34 60 LYS B CA 1
ATOM 3322 C C . LYS B 1 60 ? -15.102 -23.5 -19.547 1 58.34 60 LYS B C 1
ATOM 3324 O O . LYS B 1 60 ? -14.227 -24.328 -19.828 1 58.34 60 LYS B O 1
ATOM 3329 N N . ILE B 1 61 ? -15.031 -22.703 -18.562 1 61.53 61 ILE B N 1
ATOM 3330 C CA . ILE B 1 61 ? -13.844 -22.734 -17.703 1 61.53 61 ILE B CA 1
ATOM 3331 C C . ILE B 1 61 ? -13.703 -24.109 -17.078 1 61.53 61 ILE B C 1
ATOM 3333 O O . ILE B 1 61 ? -12.602 -24.672 -17.047 1 61.53 61 ILE B O 1
ATOM 3337 N N . GLU B 1 62 ? -14.844 -24.641 -16.766 1 66.62 62 GLU B N 1
ATOM 3338 C CA . GLU B 1 62 ? -14.812 -25.906 -16.016 1 66.62 62 GLU B CA 1
ATOM 3339 C C . GLU B 1 62 ? -14.656 -27.094 -16.969 1 66.62 62 GLU B C 1
ATOM 3341 O O . GLU B 1 62 ? -14.078 -28.109 -16.594 1 66.62 62 GLU B O 1
ATOM 3346 N N . GLU B 1 63 ? -15.219 -26.969 -18.141 1 64.25 63 GLU B N 1
ATOM 3347 C CA . GLU B 1 63 ? -15.188 -28.109 -19.062 1 64.25 63 GLU B CA 1
ATOM 3348 C C . GLU B 1 63 ? -13.75 -28.469 -19.438 1 64.25 63 GLU B C 1
ATOM 3350 O O . GLU B 1 63 ? -13.422 -29.641 -19.609 1 64.25 63 GLU B O 1
ATOM 3355 N N . ASP B 1 64 ? -12.867 -27.547 -19.453 1 68.56 64 ASP B N 1
ATOM 3356 C CA . ASP B 1 64 ? -11.516 -27.797 -19.922 1 68.56 64 ASP B CA 1
ATOM 3357 C C . ASP B 1 64 ? -10.562 -28.062 -18.766 1 68.56 64 ASP B C 1
ATOM 3359 O O . ASP B 1 64 ? -9.383 -28.359 -18.969 1 68.56 64 ASP B O 1
ATOM 3363 N N . LEU B 1 65 ? -11.211 -28.219 -17.594 1 79.44 65 LEU B N 1
ATOM 3364 C CA . LEU B 1 65 ? -10.344 -28.391 -16.438 1 79.44 65 LEU B CA 1
ATOM 3365 C C . LEU B 1 65 ? -10.266 -29.859 -16.031 1 79.44 65 LEU B C 1
ATOM 3367 O O . LEU B 1 65 ? -11.258 -30.594 -16.125 1 79.44 65 LEU B O 1
ATOM 3371 N N . PRO B 1 66 ? -9.008 -30.312 -15.695 1 84.81 66 PRO B N 1
ATOM 3372 C CA . PRO B 1 66 ? -8.945 -31.625 -15.07 1 84.81 66 PRO B CA 1
ATOM 3373 C C . PRO B 1 66 ? -9.898 -31.766 -13.883 1 84.81 66 PRO B C 1
ATOM 3375 O O . PRO B 1 66 ? -10.141 -30.797 -13.164 1 84.81 66 PRO B O 1
ATOM 3378 N N . ARG B 1 67 ? -10.406 -32.969 -13.734 1 86.75 67 ARG B N 1
ATOM 3379 C CA . ARG B 1 67 ? -11.414 -33.219 -12.719 1 86.75 67 ARG B CA 1
ATOM 3380 C C . ARG B 1 67 ? -10.922 -32.844 -11.328 1 86.75 67 ARG B C 1
ATOM 3382 O O . ARG B 1 67 ? -11.672 -32.281 -10.523 1 86.75 67 ARG B O 1
ATOM 3389 N N . VAL B 1 68 ? -9.68 -33.156 -11.039 1 87.75 68 VAL B N 1
ATOM 3390 C CA . VAL B 1 68 ? -9.109 -32.875 -9.719 1 87.75 68 VAL B CA 1
ATOM 3391 C C . VAL B 1 68 ? -9.055 -31.391 -9.461 1 87.75 68 VAL B C 1
ATOM 3393 O O . VAL B 1 68 ? -9.328 -30.922 -8.352 1 87.75 68 VAL B O 1
ATOM 3396 N N . VAL B 1 69 ? -8.75 -30.609 -10.414 1 89.44 69 VAL B N 1
ATOM 3397 C CA . VAL B 1 69 ? -8.664 -29.156 -10.312 1 89.44 69 VAL B CA 1
ATOM 3398 C C . VAL B 1 69 ? -10.062 -28.562 -10.133 1 89.44 69 VAL B C 1
ATOM 3400 O O . VAL B 1 69 ? -10.266 -27.672 -9.305 1 89.44 69 VAL B O 1
ATOM 3403 N N . THR B 1 70 ? -10.992 -29.141 -10.898 1 89.75 70 THR B N 1
ATOM 3404 C CA . THR B 1 70 ? -12.383 -28.703 -10.789 1 89.75 70 THR B CA 1
ATOM 3405 C C . THR B 1 70 ? -12.914 -28.953 -9.375 1 89.75 70 THR B C 1
ATOM 3407 O O . THR B 1 70 ? -13.547 -28.078 -8.781 1 89.75 70 THR B O 1
ATOM 3410 N N . ALA B 1 71 ? -12.609 -30.125 -8.914 1 92.06 71 ALA B N 1
ATOM 3411 C CA . ALA B 1 71 ? -13.055 -30.469 -7.562 1 92.06 71 ALA B CA 1
ATOM 3412 C C . ALA B 1 71 ? -12.477 -29.5 -6.531 1 92.06 71 ALA B C 1
ATOM 3414 O O . ALA B 1 71 ? -13.188 -29.031 -5.645 1 92.06 71 ALA B O 1
ATOM 3415 N N . PHE B 1 72 ? -11.227 -29.266 -6.652 1 94.69 72 PHE B N 1
ATOM 3416 C CA . PHE B 1 72 ? -10.586 -28.344 -5.719 1 94.69 72 PHE B CA 1
ATOM 3417 C C . PHE B 1 72 ? -11.188 -26.953 -5.82 1 94.69 72 PHE B C 1
ATOM 3419 O O . PHE B 1 72 ? -11.398 -26.281 -4.805 1 94.69 72 PHE B O 1
ATOM 3426 N N . LEU B 1 73 ? -11.516 -26.484 -6.965 1 93.25 73 LEU B N 1
ATOM 3427 C CA . LEU B 1 73 ? -12.078 -25.156 -7.199 1 93.25 73 LEU B CA 1
ATOM 3428 C C . LEU B 1 73 ? -13.477 -25.047 -6.598 1 93.25 73 LEU B C 1
ATOM 3430 O O . LEU B 1 73 ? -13.883 -23.969 -6.145 1 93.25 73 LEU B O 1
ATOM 3434 N N . HIS B 1 74 ? -14.203 -26.109 -6.496 1 93 74 HIS B N 1
ATOM 3435 C CA . HIS B 1 74 ? -15.578 -26.094 -6.02 1 93 74 HIS B CA 1
ATOM 3436 C C . HIS B 1 74 ? -15.648 -26.344 -4.516 1 93 74 HIS B C 1
ATOM 3438 O O . HIS B 1 74 ? -16.578 -25.891 -3.844 1 93 74 HIS B O 1
ATOM 3444 N N . THR B 1 75 ? -14.672 -27.062 -4.008 1 93.38 75 THR B N 1
ATOM 3445 C CA . THR B 1 75 ? -14.805 -27.5 -2.619 1 93.38 75 THR B CA 1
ATOM 3446 C C . THR B 1 75 ? -13.758 -26.812 -1.741 1 93.38 75 THR B C 1
ATOM 3448 O O . THR B 1 75 ? -13.969 -26.641 -0.537 1 93.38 75 THR B O 1
ATOM 3451 N N . GLY B 1 76 ? -12.656 -26.484 -2.303 1 94.12 76 GLY B N 1
ATOM 3452 C CA . GLY B 1 76 ? -11.547 -25.969 -1.52 1 94.12 76 GLY B CA 1
ATOM 3453 C C . GLY B 1 76 ? -10.852 -27.031 -0.693 1 94.12 76 GLY B C 1
ATOM 3454 O O . GLY B 1 76 ? -9.969 -26.719 0.109 1 94.12 76 GLY B O 1
ATOM 3455 N N . ASP B 1 77 ? -11.211 -28.234 -0.9 1 92.94 77 ASP B N 1
ATOM 3456 C CA . ASP B 1 77 ? -10.672 -29.344 -0.138 1 92.94 77 ASP B CA 1
ATOM 3457 C C . ASP B 1 77 ? -9.336 -29.812 -0.719 1 92.94 77 ASP B C 1
ATOM 3459 O O . ASP B 1 77 ? -9.289 -30.344 -1.827 1 92.94 77 ASP B O 1
ATOM 3463 N N . SER B 1 78 ? -8.328 -29.75 0.088 1 93 78 SER B N 1
ATOM 3464 C CA . SER B 1 78 ? -6.969 -30.062 -0.357 1 93 78 SER B CA 1
ATOM 3465 C C . SER B 1 78 ? -6.82 -31.547 -0.686 1 93 78 SER B C 1
ATOM 3467 O O . SER B 1 78 ? -5.926 -31.922 -1.441 1 93 78 SER B O 1
ATOM 3469 N N . SER B 1 79 ? -7.621 -32.344 -0.133 1 92.38 79 SER B N 1
ATOM 3470 C CA . SER B 1 79 ? -7.543 -33.781 -0.385 1 92.38 79 SER B CA 1
ATOM 3471 C C . SER B 1 79 ? -7.77 -34.094 -1.86 1 92.38 79 SER B C 1
ATOM 3473 O O . SER B 1 79 ? -7.297 -35.125 -2.361 1 92.38 79 SER B O 1
ATOM 3475 N N . ALA B 1 80 ? -8.508 -33.219 -2.537 1 90 80 ALA B N 1
ATOM 3476 C CA . ALA B 1 80 ? -8.758 -33.406 -3.963 1 90 80 ALA B CA 1
ATOM 3477 C C . ALA B 1 80 ? -7.457 -33.375 -4.762 1 90 80 ALA B C 1
ATOM 3479 O O . ALA B 1 80 ? -7.344 -34.031 -5.793 1 90 80 ALA B O 1
ATOM 3480 N N . LEU B 1 81 ? -6.426 -32.688 -4.27 1 91.88 81 LEU B N 1
ATOM 3481 C CA . LEU B 1 81 ? -5.172 -32.531 -5 1 91.88 81 LEU B CA 1
ATOM 3482 C C . LEU B 1 81 ? -4.148 -33.562 -4.574 1 91.88 81 LEU B C 1
ATOM 3484 O O . LEU B 1 81 ? -3.188 -33.844 -5.305 1 91.88 81 LEU B O 1
ATOM 3488 N N . ARG B 1 82 ? -4.293 -34.094 -3.412 1 87.06 82 ARG B N 1
ATOM 3489 C CA . ARG B 1 82 ? -3.305 -35.031 -2.85 1 87.06 82 ARG B CA 1
ATOM 3490 C C . ARG B 1 82 ? -3.248 -36.312 -3.646 1 87.06 82 ARG B C 1
ATOM 3492 O O . ARG B 1 82 ? -2.232 -37.031 -3.631 1 87.06 82 ARG B O 1
ATOM 3499 N N . GLN B 1 83 ? -4.273 -36.594 -4.391 1 79.56 83 GLN B N 1
ATOM 3500 C CA . GLN B 1 83 ? -4.375 -37.906 -5.051 1 79.56 83 GLN B CA 1
ATOM 3501 C C . GLN B 1 83 ? -3.77 -37.875 -6.449 1 79.56 83 GLN B C 1
ATOM 3503 O O . GLN B 1 83 ? -3.766 -38.875 -7.16 1 79.56 83 GLN B O 1
ATOM 3508 N N . VAL B 1 84 ? -3.201 -36.719 -6.816 1 86.5 84 VAL B N 1
ATOM 3509 C CA . VAL B 1 84 ? -2.744 -36.594 -8.195 1 86.5 84 VAL B CA 1
ATOM 3510 C C . VAL B 1 84 ? -1.289 -36.125 -8.227 1 86.5 84 VAL B C 1
ATOM 3512 O O . VAL B 1 84 ? -0.861 -35.344 -7.363 1 86.5 84 VAL B O 1
ATOM 3515 N N . ASN B 1 85 ? -0.522 -36.719 -9.117 1 89 85 ASN B N 1
ATOM 3516 C CA . ASN B 1 85 ? 0.847 -36.25 -9.359 1 89 85 ASN B CA 1
ATOM 3517 C C . ASN B 1 85 ? 0.906 -35.188 -10.445 1 89 85 ASN B C 1
ATOM 3519 O O . ASN B 1 85 ? 0.021 -35.125 -11.297 1 89 85 ASN B O 1
ATOM 3523 N N . CYS B 1 86 ? 1.891 -34.312 -10.273 1 90.81 86 CYS B N 1
ATOM 3524 C CA . CYS B 1 86 ? 2.037 -33.25 -11.266 1 90.81 86 CYS B CA 1
ATOM 3525 C C . CYS B 1 86 ? 3.484 -33.125 -11.727 1 90.81 86 CYS B C 1
ATOM 3527 O O . CYS B 1 86 ? 4.398 -33.594 -11.039 1 90.81 86 CYS B O 1
ATOM 3529 N N . SER B 1 87 ? 3.709 -32.625 -12.984 1 89.06 87 SER B N 1
ATOM 3530 C CA . SER B 1 87 ? 5.039 -32.375 -13.523 1 89.06 87 SER B CA 1
ATOM 3531 C C . SER B 1 87 ? 5.293 -30.875 -13.695 1 89.06 87 SER B C 1
ATOM 3533 O O . SER B 1 87 ? 6.441 -30.438 -13.773 1 89.06 87 SER B O 1
ATOM 3535 N N . ARG B 1 88 ? 4.234 -30.125 -13.82 1 88.94 88 ARG B N 1
ATOM 3536 C CA . ARG B 1 88 ? 4.312 -28.672 -13.961 1 88.94 88 ARG B CA 1
ATOM 3537 C C . ARG B 1 88 ? 3.117 -28 -13.305 1 88.94 88 ARG B C 1
ATOM 3539 O O . ARG B 1 88 ? 2.158 -28.672 -12.906 1 88.94 88 ARG B O 1
ATOM 3546 N N . ARG B 1 89 ? 3.182 -26.766 -13.195 1 91.06 89 ARG B N 1
ATOM 3547 C CA . ARG B 1 89 ? 2.074 -26.031 -12.594 1 91.06 89 ARG B CA 1
ATOM 3548 C C . ARG B 1 89 ? 0.838 -26.078 -13.484 1 91.06 89 ARG B C 1
ATOM 3550 O O . ARG B 1 89 ? 0.945 -26.328 -14.695 1 91.06 89 ARG B O 1
ATOM 3557 N N . TYR B 1 90 ? -0.286 -25.938 -12.914 1 91.38 90 TYR B N 1
ATOM 3558 C CA . TYR B 1 90 ? -1.535 -25.859 -13.664 1 91.38 90 TYR B CA 1
ATOM 3559 C C . TYR B 1 90 ? -2.121 -24.453 -13.594 1 91.38 90 TYR B C 1
ATOM 3561 O O . TYR B 1 90 ? -2.363 -23.922 -12.508 1 91.38 90 TYR B O 1
ATOM 3569 N N . GLU B 1 91 ? -2.301 -23.812 -14.719 1 91.5 91 GLU B N 1
ATOM 3570 C CA . GLU B 1 91 ? -2.82 -22.453 -14.789 1 91.5 91 GLU B CA 1
ATOM 3571 C C . GLU B 1 91 ? -4.223 -22.422 -15.391 1 91.5 91 GLU B C 1
ATOM 3573 O O . GLU B 1 91 ? -4.504 -23.141 -16.344 1 91.5 91 GLU B O 1
ATOM 3578 N N . LEU B 1 92 ? -5.082 -21.656 -14.711 1 89.31 92 LEU B N 1
ATOM 3579 C CA . LEU B 1 92 ? -6.387 -21.406 -15.312 1 89.31 92 LEU B CA 1
ATOM 3580 C C . LEU B 1 92 ? -6.27 -20.438 -16.484 1 89.31 92 LEU B C 1
ATOM 3582 O O . LEU B 1 92 ? -6.746 -19.297 -16.406 1 89.31 92 LEU B O 1
ATOM 3586 N N . SER B 1 93 ? -5.816 -20.906 -17.547 1 85.5 93 SER B N 1
ATOM 3587 C CA . SER B 1 93 ? -5.402 -20.094 -18.688 1 85.5 93 SER B CA 1
ATOM 3588 C C . SER B 1 93 ? -6.586 -19.344 -19.281 1 85.5 93 SER B C 1
ATOM 3590 O O . SER B 1 93 ? -6.41 -18.281 -19.891 1 85.5 93 SER B O 1
ATOM 3592 N N . SER B 1 94 ? -7.797 -19.859 -19.125 1 81.44 94 SER B N 1
ATOM 3593 C CA . SER B 1 94 ? -8.992 -19.219 -19.672 1 81.44 94 SER B CA 1
ATOM 3594 C C . SER B 1 94 ? -9.258 -17.891 -18.984 1 81.44 94 SER B C 1
ATOM 3596 O O . SER B 1 94 ? -10.031 -17.062 -19.484 1 81.44 94 SER B O 1
ATOM 3598 N N . LEU B 1 95 ? -8.617 -17.75 -17.891 1 82.81 95 LEU B N 1
ATOM 3599 C CA . LEU B 1 95 ? -8.859 -16.531 -17.125 1 82.81 95 LEU B CA 1
ATOM 3600 C C . LEU B 1 95 ? -7.805 -15.477 -17.422 1 82.81 95 LEU B C 1
ATOM 3602 O O . LEU B 1 95 ? -7.816 -14.391 -16.844 1 82.81 95 LEU B O 1
ATOM 3606 N N . ARG B 1 96 ? -6.992 -15.836 -18.438 1 78.25 96 ARG B N 1
ATOM 3607 C CA . ARG B 1 96 ? -5.977 -14.852 -18.812 1 78.25 96 ARG B CA 1
ATOM 3608 C C . ARG B 1 96 ? -6.617 -13.602 -19.391 1 78.25 96 ARG B C 1
ATOM 3610 O O . ARG B 1 96 ? -7.547 -13.695 -20.203 1 78.25 96 ARG B O 1
ATOM 3617 N N . GLY B 1 97 ? -6.09 -12.531 -19.203 1 66.12 97 GLY B N 1
ATOM 3618 C CA . GLY B 1 97 ? -6.578 -11.289 -19.797 1 66.12 97 GLY B CA 1
ATOM 3619 C C . GLY B 1 97 ? -7.887 -10.82 -19.188 1 66.12 97 GLY B C 1
ATOM 3620 O O . GLY B 1 97 ? -8.43 -9.789 -19.578 1 66.12 97 GLY B O 1
ATOM 3621 N N . GLY B 1 98 ? -8.695 -11.859 -18.766 1 57.31 98 GLY B N 1
ATOM 3622 C CA . GLY B 1 98 ? -9.969 -11.445 -18.188 1 57.31 98 GLY B CA 1
ATOM 3623 C C . GLY B 1 98 ? -9.852 -10.203 -17.328 1 57.31 98 GLY B C 1
ATOM 3624 O O . GLY B 1 98 ? -8.758 -9.828 -16.906 1 57.31 98 GLY B O 1
ATOM 3625 N N . LEU B 1 99 ? -10.969 -9.344 -17.719 1 53.38 99 LEU B N 1
ATOM 3626 C CA . LEU B 1 99 ? -11.078 -8.047 -17.062 1 53.38 99 LEU B CA 1
ATOM 3627 C C . LEU B 1 99 ? -10.484 -8.094 -15.656 1 53.38 99 LEU B C 1
ATOM 3629 O O . LEU B 1 99 ? -10.695 -9.062 -14.922 1 53.38 99 LEU B O 1
ATOM 3633 N N . HIS B 1 100 ? -9.336 -7.555 -15.641 1 50.84 100 HIS B N 1
ATOM 3634 C CA . HIS B 1 100 ? -8.547 -7.34 -14.43 1 50.84 100 HIS B CA 1
ATOM 3635 C C . HIS B 1 100 ? -9.422 -7.391 -13.188 1 50.84 100 HIS B C 1
ATOM 3637 O O . HIS B 1 100 ? -10.609 -7.07 -13.242 1 50.84 100 HIS B O 1
ATOM 3643 N N . VAL B 1 101 ? -9.07 -8.43 -12.398 1 48.78 101 VAL B N 1
ATOM 3644 C CA . VAL B 1 101 ? -9.438 -8.602 -11 1 48.78 101 VAL B CA 1
ATOM 3645 C C . VAL B 1 101 ? -9.984 -7.289 -10.445 1 48.78 101 VAL B C 1
ATOM 3647 O O . VAL B 1 101 ? -9.289 -6.27 -10.445 1 48.78 101 VAL B O 1
ATOM 3650 N N . ALA B 1 102 ? -11.133 -6.883 -10.898 1 47.44 102 ALA B N 1
ATOM 3651 C CA . ALA B 1 102 ? -11.773 -5.926 -10 1 47.44 102 ALA B CA 1
ATOM 3652 C C . ALA B 1 102 ? -11.047 -5.855 -8.656 1 47.44 102 ALA B C 1
ATOM 3654 O O . ALA B 1 102 ? -10.695 -6.887 -8.086 1 47.44 102 ALA B O 1
ATOM 3655 N N . SER B 1 103 ? -10.102 -5.137 -8.711 1 51.91 103 SER B N 1
ATOM 3656 C CA . SER B 1 103 ? -9.305 -4.789 -7.539 1 51.91 103 SER B CA 1
ATOM 3657 C C . SER B 1 103 ? -10.047 -5.113 -6.246 1 51.91 103 SER B C 1
ATOM 3659 O O . SER B 1 103 ? -10.953 -4.379 -5.844 1 51.91 103 SER B O 1
ATOM 3661 N N . HIS B 1 104 ? -10.406 -6.496 -6.168 1 60.78 104 HIS B N 1
ATOM 3662 C CA . HIS B 1 104 ? -10.828 -6.902 -4.836 1 60.78 104 HIS B CA 1
ATOM 3663 C C . HIS B 1 104 ? -10.078 -6.125 -3.758 1 60.78 104 HIS B C 1
ATOM 3665 O O . HIS B 1 104 ? -8.859 -5.973 -3.834 1 60.78 104 HIS B O 1
ATOM 3671 N N . TYR B 1 105 ? -10.789 -5.453 -3.086 1 73.44 105 TYR B N 1
ATOM 3672 C CA . TYR B 1 105 ? -10.281 -4.703 -1.941 1 73.44 105 TYR B CA 1
ATOM 3673 C C . TYR B 1 105 ? -9.203 -5.488 -1.211 1 73.44 105 TYR B C 1
ATOM 3675 O O . TYR B 1 105 ? -8.258 -4.906 -0.669 1 73.44 105 TYR B O 1
ATOM 3683 N N . SER B 1 106 ? -9.266 -6.895 -1.612 1 82.25 106 SER B N 1
ATOM 3684 C CA . SER B 1 106 ? -8.367 -7.762 -0.86 1 82.25 106 SER B CA 1
ATOM 3685 C C . SER B 1 106 ? -6.941 -7.691 -1.404 1 82.25 106 SER B C 1
ATOM 3687 O O . SER B 1 106 ? -5.992 -8.094 -0.73 1 82.25 106 SER B O 1
ATOM 3689 N N . LEU B 1 107 ? -6.793 -7.215 -2.611 1 89.56 107 LEU B N 1
ATOM 3690 C CA . LEU B 1 107 ? -5.469 -7.223 -3.219 1 89.56 107 LEU B CA 1
ATOM 3691 C C . LEU B 1 107 ? -4.887 -5.812 -3.275 1 89.56 107 LEU B C 1
ATOM 3693 O O . LEU B 1 107 ? -3.754 -5.621 -3.723 1 89.56 107 LEU B O 1
ATOM 3697 N N . HIS B 1 108 ? -5.598 -4.848 -2.805 1 87.94 108 HIS B N 1
ATOM 3698 C CA . HIS B 1 108 ? -5.18 -3.455 -2.914 1 87.94 108 HIS B CA 1
ATOM 3699 C C . HIS B 1 108 ? -3.842 -3.225 -2.221 1 87.94 108 HIS B C 1
ATOM 3701 O O . HIS B 1 108 ? -2.957 -2.566 -2.771 1 87.94 108 HIS B O 1
ATOM 3707 N N . SER B 1 109 ? -3.75 -3.764 -1.033 1 90.81 109 SER B N 1
ATOM 3708 C CA . SER B 1 109 ? -2.52 -3.576 -0.271 1 90.81 109 SER B CA 1
ATOM 3709 C C . SER B 1 109 ? -1.316 -4.148 -1.013 1 90.81 109 SER B C 1
ATOM 3711 O O . SER B 1 109 ? -0.233 -3.562 -0.996 1 90.81 109 SER B O 1
ATOM 3713 N N . ILE B 1 110 ? -1.526 -5.25 -1.652 1 94.38 110 ILE B N 1
ATOM 3714 C CA . ILE B 1 110 ? -0.453 -5.922 -2.375 1 94.38 110 ILE B CA 1
ATOM 3715 C C . ILE B 1 110 ? -0.082 -5.113 -3.617 1 94.38 110 ILE B C 1
ATOM 3717 O O . ILE B 1 110 ? 1.101 -4.91 -3.902 1 94.38 110 ILE B O 1
ATOM 3721 N N . LEU B 1 111 ? -1.093 -4.652 -4.324 1 92.88 111 LEU B N 1
ATOM 3722 C CA . LEU B 1 111 ? -0.846 -3.83 -5.504 1 92.88 111 LEU B CA 1
ATOM 3723 C C . LEU B 1 111 ? -0.083 -2.562 -5.133 1 92.88 111 LEU B C 1
ATOM 3725 O O . LEU B 1 111 ? 0.833 -2.152 -5.848 1 92.88 111 LEU B O 1
ATOM 3729 N N . ASP B 1 112 ? -0.46 -1.997 -4.031 1 91.62 112 ASP B N 1
ATOM 3730 C CA . ASP B 1 112 ? 0.242 -0.814 -3.541 1 91.62 112 ASP B CA 1
ATOM 3731 C C . ASP B 1 112 ? 1.704 -1.13 -3.234 1 91.62 112 ASP B C 1
ATOM 3733 O O . ASP B 1 112 ? 2.598 -0.349 -3.57 1 91.62 112 ASP B O 1
ATOM 3737 N N . THR B 1 113 ? 1.939 -2.24 -2.576 1 95.19 113 THR B N 1
ATOM 3738 C CA . THR B 1 113 ? 3.291 -2.662 -2.227 1 95.19 113 THR B CA 1
ATOM 3739 C C . THR B 1 113 ? 4.137 -2.863 -3.48 1 95.19 113 THR B C 1
ATOM 3741 O O . THR B 1 113 ? 5.27 -2.383 -3.555 1 95.19 113 THR B O 1
ATOM 3744 N N . VAL B 1 114 ? 3.594 -3.537 -4.457 1 96.31 114 VAL B N 1
ATOM 3745 C CA . VAL B 1 114 ? 4.305 -3.799 -5.707 1 96.31 114 VAL B CA 1
ATOM 3746 C C . VAL B 1 114 ? 4.602 -2.48 -6.414 1 96.31 114 VAL B C 1
ATOM 3748 O O . VAL B 1 114 ? 5.723 -2.262 -6.887 1 96.31 114 VAL B O 1
ATOM 3751 N N . ALA B 1 115 ? 3.639 -1.621 -6.484 1 94.62 115 ALA B N 1
ATOM 3752 C CA . ALA B 1 115 ? 3.816 -0.33 -7.145 1 94.62 115 ALA B CA 1
ATOM 3753 C C . ALA B 1 115 ? 4.898 0.495 -6.453 1 94.62 115 ALA B C 1
ATOM 3755 O O . ALA B 1 115 ? 5.773 1.062 -7.113 1 94.62 115 ALA B O 1
ATOM 3756 N N . HIS B 1 116 ? 4.801 0.552 -5.164 1 95.06 116 HIS B N 1
ATOM 3757 C CA . HIS B 1 116 ? 5.773 1.323 -4.398 1 95.06 116 HIS B CA 1
ATOM 3758 C C . HIS B 1 116 ? 7.184 0.78 -4.594 1 95.06 116 HIS B C 1
ATOM 3760 O O . HIS B 1 116 ? 8.117 1.543 -4.855 1 95.06 116 HIS B O 1
ATOM 3766 N N . ALA B 1 117 ? 7.359 -0.49 -4.418 1 97.12 117 ALA B N 1
ATOM 3767 C CA . ALA B 1 117 ? 8.672 -1.111 -4.574 1 97.12 117 ALA B CA 1
ATOM 3768 C C . ALA B 1 117 ? 9.227 -0.88 -5.98 1 97.12 117 ALA B C 1
ATOM 3770 O O . ALA B 1 117 ? 10.406 -0.573 -6.145 1 97.12 117 ALA B O 1
ATOM 3771 N N . THR B 1 118 ? 8.375 -1.045 -6.977 1 96.31 118 THR B N 1
ATOM 3772 C CA . THR B 1 118 ? 8.797 -0.876 -8.359 1 96.31 118 THR B CA 1
ATOM 3773 C C . THR B 1 118 ? 9.219 0.565 -8.625 1 96.31 118 THR B C 1
ATOM 3775 O O . THR B 1 118 ? 10.25 0.808 -9.266 1 96.31 118 THR B O 1
ATOM 3778 N N . ASN B 1 119 ? 8.477 1.517 -8.188 1 93.94 119 ASN B N 1
ATOM 3779 C CA . ASN B 1 119 ? 8.812 2.922 -8.391 1 93.94 119 ASN B CA 1
ATOM 3780 C C . ASN B 1 119 ? 10.078 3.312 -7.637 1 93.94 119 ASN B C 1
ATOM 3782 O O . ASN B 1 119 ? 10.867 4.121 -8.117 1 93.94 119 ASN B O 1
ATOM 3786 N N . PHE B 1 120 ? 10.211 2.775 -6.473 1 95.44 120 PHE B N 1
ATOM 3787 C CA . PHE B 1 120 ? 11.461 2.953 -5.75 1 95.44 120 PHE B CA 1
ATOM 3788 C C . PHE B 1 120 ? 12.648 2.502 -6.594 1 95.44 120 PHE B C 1
ATOM 3790 O O . PHE B 1 120 ? 13.625 3.234 -6.734 1 95.44 120 PHE B O 1
ATOM 3797 N N . LEU B 1 121 ? 12.555 1.322 -7.121 1 94.06 121 LEU B N 1
ATOM 3798 C CA . LEU B 1 121 ? 13.625 0.765 -7.938 1 94.06 121 LEU B CA 1
ATOM 3799 C C . LEU B 1 121 ? 13.797 1.565 -9.227 1 94.06 121 LEU B C 1
ATOM 3801 O O . LEU B 1 121 ? 14.914 1.711 -9.727 1 94.06 121 LEU B O 1
ATOM 3805 N N . ASN B 1 122 ? 12.695 2.047 -9.828 1 91.38 122 ASN B N 1
ATOM 3806 C CA . ASN B 1 122 ? 12.797 2.947 -10.969 1 91.38 122 ASN B CA 1
ATOM 3807 C C . ASN B 1 122 ? 13.664 4.16 -10.648 1 91.38 122 ASN B C 1
ATOM 3809 O O . ASN B 1 122 ? 14.547 4.52 -11.438 1 91.38 122 ASN B O 1
ATOM 3813 N N . MET B 1 123 ? 13.406 4.723 -9.57 1 88.56 123 MET B N 1
ATOM 3814 C CA . MET B 1 123 ? 14.133 5.922 -9.172 1 88.56 123 MET B CA 1
ATOM 3815 C C . MET B 1 123 ? 15.617 5.617 -8.969 1 88.56 123 MET B C 1
ATOM 3817 O O . MET B 1 123 ? 16.484 6.414 -9.344 1 88.56 123 MET B O 1
ATOM 3821 N N . ILE B 1 124 ? 15.906 4.473 -8.344 1 88.75 124 ILE B N 1
ATOM 3822 C CA . ILE B 1 124 ? 17.281 4.062 -8.102 1 88.75 124 ILE B CA 1
ATOM 3823 C C . ILE B 1 124 ? 18 3.842 -9.43 1 88.75 124 ILE B C 1
ATOM 3825 O O . ILE B 1 124 ? 19.109 4.34 -9.641 1 88.75 124 ILE B O 1
ATOM 3829 N N . LEU B 1 125 ? 17.344 3.1 -10.258 1 85.25 125 LEU B N 1
ATOM 3830 C CA . LEU B 1 125 ? 17.969 2.721 -11.516 1 85.25 125 LEU B CA 1
ATOM 3831 C C . LEU B 1 125 ? 18.109 3.928 -12.438 1 85.25 125 LEU B C 1
ATOM 3833 O O . LEU B 1 125 ? 19.078 4.02 -13.211 1 85.25 125 LEU B O 1
ATOM 3837 N N . GLN B 1 126 ? 17.25 4.805 -12.359 1 83.31 126 GLN B N 1
ATOM 3838 C CA . GLN B 1 126 ? 17.266 5.957 -13.258 1 83.31 126 GLN B CA 1
ATOM 3839 C C . GLN B 1 126 ? 18.203 7.039 -12.742 1 83.31 126 GLN B C 1
ATOM 3841 O O . GLN B 1 126 ? 18.672 7.883 -13.516 1 83.31 126 GLN B O 1
ATOM 3846 N N . ALA B 1 127 ? 18.375 7.113 -11.43 1 75.75 127 ALA B N 1
ATOM 3847 C CA . ALA B 1 127 ? 19.312 8.078 -10.867 1 75.75 127 ALA B CA 1
ATOM 3848 C C . ALA B 1 127 ? 20.75 7.652 -11.141 1 75.75 127 ALA B C 1
ATOM 3850 O O . ALA B 1 127 ? 21.656 8.492 -11.188 1 75.75 127 ALA B O 1
ATOM 3851 N N . ASN B 1 128 ? 21.109 6.258 -10.977 1 62.47 128 ASN B N 1
ATOM 3852 C CA . ASN B 1 128 ? 22.484 5.754 -11 1 62.47 128 ASN B CA 1
ATOM 3853 C C . ASN B 1 128 ? 23.031 5.688 -12.43 1 62.47 128 ASN B C 1
ATOM 3855 O O . ASN B 1 128 ? 22.438 5.039 -13.289 1 62.47 128 ASN B O 1
ATOM 3859 N N . ARG B 1 129 ? 23.812 6.59 -12.82 1 55.09 129 ARG B N 1
ATOM 3860 C CA . ARG B 1 129 ? 24.547 6.551 -14.086 1 55.09 129 ARG B CA 1
ATOM 3861 C C . ARG B 1 129 ? 25.391 5.289 -14.188 1 55.09 129 ARG B C 1
ATOM 3863 O O . ARG B 1 129 ? 25.438 4.648 -15.234 1 55.09 129 ARG B O 1
ATOM 3870 N N . SER B 1 130 ? 26.547 4.887 -13.438 1 49.66 130 SER B N 1
ATOM 3871 C CA . SER B 1 130 ? 27.578 3.891 -13.703 1 49.66 130 SER B CA 1
ATOM 3872 C C . SER B 1 130 ? 27.312 2.602 -12.93 1 49.66 130 SER B C 1
ATOM 3874 O O . SER B 1 130 ? 27.719 2.48 -11.766 1 49.66 130 SER B O 1
ATOM 3876 N N . ARG B 1 131 ? 26.375 1.684 -13.203 1 50.28 131 ARG B N 1
ATOM 3877 C CA . ARG B 1 131 ? 25.688 0.752 -12.305 1 50.28 131 ARG B CA 1
ATOM 3878 C C . ARG B 1 131 ? 26.469 -0.56 -12.195 1 50.28 131 ARG B C 1
ATOM 3880 O O . ARG B 1 131 ? 26.125 -1.414 -11.367 1 50.28 131 ARG B O 1
ATOM 3887 N N . GLU B 1 132 ? 27.125 -1.17 -13.156 1 50.25 132 GLU B N 1
ATOM 3888 C CA . GLU B 1 132 ? 27.578 -2.545 -12.977 1 50.25 132 GLU B CA 1
ATOM 3889 C C . GLU B 1 132 ? 28.234 -2.734 -11.609 1 50.25 132 GLU B C 1
ATOM 3891 O O . GLU B 1 132 ? 27.969 -3.727 -10.922 1 50.25 132 GLU B O 1
ATOM 3896 N N . GLN B 1 133 ? 29.203 -1.963 -11.227 1 52 133 GLN B N 1
ATOM 3897 C CA . GLN B 1 133 ? 30.016 -2.098 -10.016 1 52 133 GLN B CA 1
ATOM 3898 C C . GLN B 1 133 ? 29.156 -1.9 -8.766 1 52 133 GLN B C 1
ATOM 3900 O O . GLN B 1 133 ? 29.469 -2.447 -7.703 1 52 133 GLN B O 1
ATOM 3905 N N . THR B 1 134 ? 27.766 -1.642 -8.914 1 62.28 134 THR B N 1
ATOM 3906 C CA . THR B 1 134 ? 27.016 -1.113 -7.777 1 62.28 134 THR B CA 1
ATOM 3907 C C . THR B 1 134 ? 26.016 -2.145 -7.262 1 62.28 134 THR B C 1
ATOM 3909 O O . THR B 1 134 ? 25.719 -2.18 -6.066 1 62.28 134 THR B O 1
ATOM 3912 N N . LEU B 1 135 ? 25.859 -3.34 -8.008 1 73.06 135 LEU B N 1
ATOM 3913 C CA . LEU B 1 135 ? 24.828 -4.258 -7.551 1 73.06 135 LEU B CA 1
ATOM 3914 C C . LEU B 1 135 ? 25.312 -5.094 -6.375 1 73.06 135 LEU B C 1
ATOM 3916 O O . LEU B 1 135 ? 24.578 -5.309 -5.41 1 73.06 135 LEU B O 1
ATOM 3920 N N . ARG B 1 136 ? 26.547 -5.555 -6.488 1 73.5 136 ARG B N 1
ATOM 3921 C CA . ARG B 1 136 ? 27.078 -6.363 -5.406 1 73.5 136 ARG B CA 1
ATOM 3922 C C . ARG B 1 136 ? 27.219 -5.547 -4.125 1 73.5 136 ARG B C 1
ATOM 3924 O O . ARG B 1 136 ? 26.938 -6.047 -3.031 1 73.5 136 ARG B O 1
ATOM 3931 N N . ARG B 1 137 ? 27.562 -4.375 -4.387 1 76.88 137 ARG B N 1
ATOM 3932 C CA . ARG B 1 137 ? 27.75 -3.498 -3.234 1 76.88 137 ARG B CA 1
ATOM 3933 C C . ARG B 1 137 ? 26.406 -3.203 -2.562 1 76.88 137 ARG B C 1
ATOM 3935 O O . ARG B 1 137 ? 26.344 -3.086 -1.337 1 76.88 137 ARG B O 1
ATOM 3942 N N . ASP B 1 138 ? 25.422 -3.242 -3.412 1 83.56 138 ASP B N 1
ATOM 3943 C CA . ASP B 1 138 ? 24.125 -2.799 -2.9 1 83.56 138 ASP B CA 1
ATOM 3944 C C . ASP B 1 138 ? 23.188 -3.984 -2.688 1 83.56 138 ASP B C 1
ATOM 3946 O O . ASP B 1 138 ? 21.969 -3.803 -2.547 1 83.56 138 ASP B O 1
ATOM 3950 N N . ILE B 1 139 ? 23.719 -5.191 -2.6 1 85.19 139 ILE B N 1
ATOM 3951 C CA . ILE B 1 139 ? 22.906 -6.402 -2.578 1 85.19 139 ILE B CA 1
ATOM 3952 C C . ILE B 1 139 ? 22.078 -6.445 -1.298 1 85.19 139 ILE B C 1
ATOM 3954 O O . ILE B 1 139 ? 20.953 -6.973 -1.291 1 85.19 139 ILE B O 1
ATOM 3958 N N . HIS B 1 140 ? 22.594 -5.902 -0.194 1 86.19 140 HIS B N 1
ATOM 3959 C CA . HIS B 1 140 ? 21.859 -5.938 1.072 1 86.19 140 HIS B CA 1
ATOM 3960 C C . HIS B 1 140 ? 20.594 -5.098 1.003 1 86.19 140 HIS B C 1
ATOM 3962 O O . HIS B 1 140 ? 19.594 -5.418 1.655 1 86.19 140 HIS B O 1
ATOM 3968 N N . TRP B 1 141 ? 20.625 -3.951 0.208 1 90.62 141 TRP B N 1
ATOM 3969 C CA . TRP B 1 141 ? 19.438 -3.131 -0.001 1 90.62 141 TRP B CA 1
ATOM 3970 C C . TRP B 1 141 ? 18.359 -3.92 -0.725 1 90.62 141 TRP B C 1
ATOM 3972 O O . TRP B 1 141 ? 17.188 -3.865 -0.346 1 90.62 141 TRP B O 1
ATOM 3982 N N . TYR B 1 142 ? 18.797 -4.699 -1.687 1 92.69 142 TYR B N 1
ATOM 3983 C CA . TYR B 1 142 ? 17.828 -5.469 -2.475 1 92.69 142 TYR B CA 1
ATOM 3984 C C . TYR B 1 142 ? 17.266 -6.625 -1.663 1 92.69 142 TYR B C 1
ATOM 3986 O O . TYR B 1 142 ? 16.078 -6.953 -1.787 1 92.69 142 TYR B O 1
ATOM 3994 N N . HIS B 1 143 ? 18.078 -7.246 -0.832 1 92.25 143 HIS B N 1
ATOM 3995 C CA . HIS B 1 143 ? 17.594 -8.281 0.07 1 92.25 143 HIS B CA 1
ATOM 3996 C C . HIS B 1 143 ? 16.531 -7.734 1.018 1 92.25 143 HIS B C 1
ATOM 3998 O O . HIS B 1 143 ? 15.477 -8.352 1.202 1 92.25 143 HIS B O 1
ATOM 4004 N N . ALA B 1 144 ? 16.812 -6.582 1.591 1 93.12 144 ALA B N 1
ATOM 4005 C CA . ALA B 1 144 ? 15.844 -5.953 2.492 1 93.12 144 ALA B CA 1
ATOM 4006 C C . ALA B 1 144 ? 14.547 -5.613 1.762 1 93.12 144 ALA B C 1
ATOM 4008 O O . ALA B 1 144 ? 13.453 -5.754 2.32 1 93.12 144 ALA B O 1
ATOM 4009 N N . LEU B 1 145 ? 14.719 -5.16 0.534 1 95.88 145 LEU B N 1
ATOM 4010 C CA . LEU B 1 145 ? 13.547 -4.789 -0.247 1 95.88 145 LEU B CA 1
ATOM 4011 C C . LEU B 1 145 ? 12.664 -6.004 -0.514 1 95.88 145 LEU B C 1
ATOM 4013 O O . LEU B 1 145 ? 11.453 -5.957 -0.3 1 95.88 145 LEU B O 1
ATOM 4017 N N . VAL B 1 146 ? 13.227 -7.086 -0.958 1 97 146 VAL B N 1
ATOM 4018 C CA . VAL B 1 146 ? 12.453 -8.281 -1.279 1 97 146 VAL B CA 1
ATOM 4019 C C . VAL B 1 146 ? 11.773 -8.805 -0.02 1 97 146 VAL B C 1
ATOM 4021 O O . VAL B 1 146 ? 10.609 -9.211 -0.061 1 97 146 VAL B O 1
ATOM 4024 N N . GLN B 1 147 ? 12.461 -8.805 1.036 1 95 147 GLN B N 1
ATOM 4025 C CA . GLN B 1 147 ? 11.875 -9.242 2.301 1 95 147 GLN B CA 1
ATOM 4026 C C . GLN B 1 147 ? 10.734 -8.328 2.729 1 95 147 GLN B C 1
ATOM 4028 O O . GLN B 1 147 ? 9.703 -8.797 3.205 1 95 147 GLN B O 1
ATOM 4033 N N . SER B 1 148 ? 10.945 -7.047 2.604 1 95.06 148 SER B N 1
ATOM 4034 C CA . SER B 1 148 ? 9.906 -6.098 2.998 1 95.06 148 SER B CA 1
ATOM 4035 C C . SER B 1 148 ? 8.656 -6.254 2.143 1 95.06 148 SER B C 1
ATOM 4037 O O . SER B 1 148 ? 7.539 -6.078 2.633 1 95.06 148 SER B O 1
ATOM 4039 N N . ILE B 1 149 ? 8.852 -6.512 0.856 1 97.25 149 ILE B N 1
ATOM 4040 C CA . ILE B 1 149 ? 7.707 -6.766 -0.016 1 97.25 149 ILE B CA 1
ATOM 4041 C C . ILE B 1 149 ? 6.91 -7.957 0.511 1 97.25 149 ILE B C 1
ATOM 4043 O O . ILE B 1 149 ? 5.688 -7.879 0.654 1 97.25 149 ILE B O 1
ATOM 4047 N N . LEU B 1 150 ? 7.605 -9.016 0.854 1 96.94 150 LEU B N 1
ATOM 4048 C CA . LEU B 1 150 ? 6.957 -10.234 1.325 1 96.94 150 LEU B CA 1
ATOM 4049 C C . LEU B 1 150 ? 6.195 -9.977 2.621 1 96.94 150 LEU B C 1
ATOM 4051 O O . LEU B 1 150 ? 5.066 -10.438 2.785 1 96.94 150 LEU B O 1
ATOM 4055 N N . GLU B 1 151 ? 6.734 -9.234 3.441 1 93 151 GLU B N 1
ATOM 4056 C CA . GLU B 1 151 ? 6.148 -8.984 4.754 1 93 151 GLU B CA 1
ATOM 4057 C C . GLU B 1 151 ? 5.035 -7.945 4.672 1 93 151 GLU B C 1
ATOM 4059 O O . GLU B 1 151 ? 4.324 -7.707 5.652 1 93 151 GLU B O 1
ATOM 4064 N N . GLY B 1 152 ? 4.887 -7.305 3.516 1 91.44 152 GLY B N 1
ATOM 4065 C CA . GLY B 1 152 ? 3.916 -6.234 3.342 1 91.44 152 GLY B CA 1
ATOM 4066 C C . GLY B 1 152 ? 2.479 -6.707 3.451 1 91.44 152 GLY B C 1
ATOM 4067 O O . GLY B 1 152 ? 1.585 -5.922 3.771 1 91.44 152 GLY B O 1
ATOM 4068 N N . ASP B 1 153 ? 2.242 -7.891 3.162 1 93 153 ASP B N 1
ATOM 4069 C CA . ASP B 1 153 ? 0.919 -8.508 3.227 1 93 153 ASP B CA 1
ATOM 4070 C C . ASP B 1 153 ? 1.021 -10.008 3.473 1 93 153 ASP B C 1
ATOM 4072 O O . ASP B 1 153 ? 1.803 -10.695 2.816 1 93 153 ASP B O 1
ATOM 4076 N N . PRO B 1 154 ? 0.241 -10.492 4.383 1 92.62 154 PRO B N 1
ATOM 4077 C CA . PRO B 1 154 ? 0.335 -11.922 4.711 1 92.62 154 PRO B CA 1
ATOM 4078 C C . PRO B 1 154 ? -0.055 -12.82 3.539 1 92.62 154 PRO B C 1
ATOM 4080 O O . PRO B 1 154 ? 0.286 -14.008 3.529 1 92.62 154 PRO B O 1
ATOM 4083 N N . LYS B 1 155 ? -0.73 -12.305 2.555 1 95.06 155 LYS B N 1
ATOM 4084 C CA . LYS B 1 155 ? -1.148 -13.109 1.409 1 95.06 155 LYS B CA 1
ATOM 4085 C C . LYS B 1 155 ? 0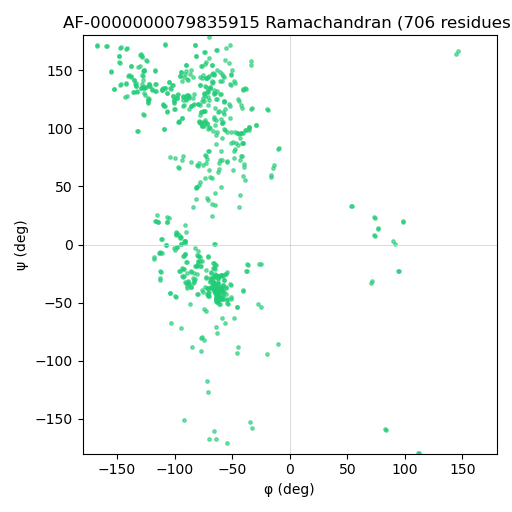.001 -13.297 0.423 1 95.06 155 LYS B C 1
ATOM 4087 O O . LYS B 1 155 ? -0.082 -14.133 -0.481 1 95.06 155 LYS B O 1
ATOM 4092 N N . ILE B 1 156 ? 1.023 -12.547 0.541 1 96.94 156 ILE B N 1
ATOM 4093 C CA . ILE B 1 156 ? 2.148 -12.711 -0.372 1 96.94 156 ILE B CA 1
ATOM 4094 C C . ILE B 1 156 ? 2.941 -13.961 0.005 1 96.94 156 ILE B C 1
ATOM 4096 O O . ILE B 1 156 ? 3.516 -14.031 1.094 1 96.94 156 ILE B O 1
ATOM 4100 N N . HIS B 1 157 ? 2.926 -14.859 -0.854 1 97.56 157 HIS B N 1
ATOM 4101 C CA . HIS B 1 157 ? 3.609 -16.125 -0.647 1 97.56 157 HIS B CA 1
ATOM 4102 C C . HIS B 1 157 ? 5.074 -16.047 -1.062 1 97.56 157 HIS B C 1
ATOM 4104 O O . HIS B 1 157 ? 5.938 -16.672 -0.446 1 97.56 157 HIS B O 1
ATOM 4110 N N . ARG B 1 158 ? 5.344 -15.336 -2.082 1 98.12 158 ARG B N 1
ATOM 4111 C CA . ARG B 1 158 ? 6.684 -15.219 -2.648 1 98.12 158 ARG B CA 1
ATOM 4112 C C . ARG B 1 158 ? 6.91 -13.836 -3.242 1 98.12 158 ARG B C 1
ATOM 4114 O O . ARG B 1 158 ? 6 -13.258 -3.84 1 98.12 158 ARG B O 1
ATOM 4121 N N . ALA B 1 159 ? 8.008 -13.289 -3.02 1 98.5 159 ALA B N 1
ATOM 4122 C CA . ALA B 1 159 ? 8.438 -12.023 -3.613 1 98.5 159 ALA B CA 1
ATOM 4123 C C . ALA B 1 159 ? 9.773 -12.18 -4.328 1 98.5 159 ALA B C 1
ATOM 4125 O O . ALA B 1 159 ? 10.688 -12.828 -3.816 1 98.5 159 ALA B O 1
ATOM 4126 N N . VAL B 1 160 ? 9.891 -11.609 -5.531 1 97.44 160 VAL B N 1
ATOM 4127 C CA . VAL B 1 160 ? 11.094 -11.734 -6.344 1 97.44 160 VAL B CA 1
ATOM 4128 C C . VAL B 1 160 ? 11.492 -10.367 -6.898 1 97.44 160 VAL B C 1
ATOM 4130 O O . VAL B 1 160 ? 10.625 -9.586 -7.316 1 97.44 160 VAL B O 1
ATOM 4133 N N . VAL B 1 161 ? 12.734 -10.039 -6.859 1 96.25 161 VAL B N 1
ATOM 4134 C CA . VAL B 1 161 ? 13.312 -8.906 -7.578 1 96.25 161 VAL B CA 1
ATOM 4135 C C . VAL B 1 161 ? 14.438 -9.391 -8.492 1 96.25 161 VAL B C 1
ATOM 4137 O O . VAL B 1 161 ? 15.352 -10.086 -8.047 1 96.25 161 VAL B O 1
ATOM 4140 N N . THR B 1 162 ? 14.344 -9.055 -9.766 1 93.19 162 THR B N 1
ATOM 4141 C CA . THR B 1 162 ? 15.367 -9.477 -10.719 1 93.19 162 THR B CA 1
ATOM 4142 C C . THR B 1 162 ? 15.898 -8.281 -11.5 1 93.19 162 THR B C 1
ATOM 4144 O O . THR B 1 162 ? 15.18 -7.312 -11.734 1 93.19 162 THR B O 1
ATOM 4147 N N . PHE B 1 163 ? 17.141 -8.359 -11.875 1 88.88 163 PHE B N 1
ATOM 4148 C CA . PHE B 1 163 ? 17.812 -7.363 -12.711 1 88.88 163 PHE B CA 1
ATOM 4149 C C . PHE B 1 163 ? 18.344 -8 -13.984 1 88.88 163 PHE B C 1
ATOM 4151 O O . PHE B 1 163 ? 18.891 -9.109 -13.953 1 88.88 163 PHE B O 1
ATOM 4158 N N . HIS B 1 164 ? 18.109 -7.273 -15.031 1 82 164 HIS B N 1
ATOM 4159 C CA . HIS B 1 164 ? 18.641 -7.73 -16.312 1 82 164 HIS B CA 1
ATOM 4160 C C . HIS B 1 164 ? 19.453 -6.633 -16.984 1 82 164 HIS B C 1
ATOM 4162 O O . HIS B 1 164 ? 18.953 -5.523 -17.203 1 82 164 HIS B O 1
ATOM 4168 N N . ALA B 1 165 ? 20.781 -6.887 -17.078 1 69.25 165 ALA B N 1
ATOM 4169 C CA . ALA B 1 165 ? 21.656 -5.98 -17.828 1 69.25 165 ALA B CA 1
ATOM 4170 C C . ALA B 1 165 ? 21.984 -6.555 -19.203 1 69.25 165 ALA B C 1
ATOM 4172 O O . ALA B 1 165 ? 21.969 -7.77 -19.391 1 69.25 165 ALA B O 1
ATOM 4173 N N . ASP B 1 166 ? 21.812 -5.891 -20.328 1 61 166 ASP B N 1
ATOM 4174 C CA . ASP B 1 166 ? 22.047 -6.32 -21.703 1 61 166 ASP B CA 1
ATOM 4175 C C . ASP B 1 166 ? 23.375 -7.059 -21.828 1 61 166 ASP B C 1
ATOM 4177 O O . ASP B 1 166 ? 24.391 -6.457 -22.188 1 61 166 ASP B O 1
ATOM 4181 N N . ALA B 1 167 ? 23.781 -7.77 -20.781 1 55 167 ALA B N 1
ATOM 4182 C CA . ALA B 1 167 ? 24.969 -8.547 -21.156 1 55 167 ALA B CA 1
ATOM 4183 C C . ALA B 1 167 ? 24.594 -9.75 -22.016 1 55 167 ALA B C 1
ATOM 4185 O O . ALA B 1 167 ? 23.438 -10.172 -22.016 1 55 167 ALA B O 1
ATOM 4186 N N . PRO B 1 168 ? 25.469 -10.141 -23 1 52.94 168 PRO B N 1
ATOM 4187 C CA . PRO B 1 168 ? 25.25 -11.219 -23.969 1 52.94 168 PRO B CA 1
ATOM 4188 C C . PRO B 1 168 ? 24.516 -12.414 -23.344 1 52.94 168 PRO B C 1
ATOM 4190 O O . PRO B 1 168 ? 24.141 -13.344 -24.062 1 52.94 168 PRO B O 1
ATOM 4193 N N . THR B 1 169 ? 24.562 -12.602 -22.062 1 51.59 169 THR B N 1
ATOM 4194 C CA . THR B 1 169 ? 23.938 -13.797 -21.516 1 51.59 169 THR B CA 1
ATOM 4195 C C . THR B 1 169 ? 22.453 -13.578 -21.297 1 51.59 169 THR B C 1
ATOM 4197 O O . THR B 1 169 ? 22.047 -12.547 -20.75 1 51.59 169 THR B O 1
ATOM 4200 N N . PRO B 1 170 ? 21.719 -14.516 -21.891 1 51.69 170 PRO B N 1
ATOM 4201 C CA . PRO B 1 170 ? 20.266 -14.539 -21.75 1 51.69 170 PRO B CA 1
ATOM 4202 C C . PRO B 1 170 ? 19.828 -14.812 -20.312 1 51.69 170 PRO B C 1
ATOM 4204 O O . PRO B 1 170 ? 20.281 -15.773 -19.688 1 51.69 170 PRO B O 1
ATOM 4207 N N . GLY B 1 171 ? 19.344 -13.789 -19.406 1 54.5 171 GLY B N 1
ATOM 4208 C CA . GLY B 1 171 ? 18.797 -13.961 -18.078 1 54.5 171 GLY B CA 1
ATOM 4209 C C . GLY B 1 171 ? 19.172 -12.844 -17.125 1 54.5 171 GLY B C 1
ATOM 4210 O O . GLY B 1 171 ? 20.031 -12.023 -17.438 1 54.5 171 GLY B O 1
ATOM 4211 N N . PRO B 1 172 ? 18.359 -12.875 -16.016 1 55.72 172 PRO B N 1
ATOM 4212 C CA . PRO B 1 172 ? 18.641 -11.82 -15.031 1 55.72 172 PRO B CA 1
ATOM 4213 C C . PRO B 1 172 ? 20.016 -11.984 -14.375 1 55.72 172 PRO B C 1
ATOM 4215 O O . PRO B 1 172 ? 20.438 -13.102 -14.086 1 55.72 172 PRO B O 1
ATOM 4218 N N . HIS B 1 173 ? 20.797 -11.055 -14.305 1 73.75 173 HIS B N 1
ATOM 4219 C CA . HIS B 1 173 ? 22.094 -11.031 -13.609 1 73.75 173 HIS B CA 1
ATOM 4220 C C . HIS B 1 173 ? 21.906 -11.188 -12.102 1 73.75 173 HIS B C 1
ATOM 4222 O O . HIS B 1 173 ? 22.703 -11.836 -11.438 1 73.75 173 HIS B O 1
ATOM 4228 N N . VAL B 1 174 ? 20.625 -10.852 -11.695 1 86.5 174 VAL B N 1
ATOM 4229 C CA . VAL B 1 174 ? 20.328 -10.977 -10.273 1 86.5 174 VAL B CA 1
ATOM 4230 C C . VAL B 1 174 ? 18.891 -11.477 -10.094 1 86.5 174 VAL B C 1
ATOM 4232 O O . VAL B 1 174 ? 17.984 -11.008 -10.773 1 86.5 174 VAL B O 1
ATOM 4235 N N . PHE B 1 175 ? 18.766 -12.547 -9.32 1 92.88 175 PHE B N 1
ATOM 4236 C CA . PHE B 1 175 ? 17.453 -13.109 -8.977 1 92.88 175 PHE B CA 1
ATOM 4237 C C . PHE B 1 175 ? 17.359 -13.367 -7.48 1 92.88 175 PHE B C 1
ATOM 4239 O O . PHE B 1 175 ? 17.859 -14.375 -6.98 1 92.88 175 PHE B O 1
ATOM 4246 N N . LEU B 1 176 ? 16.75 -12.414 -6.809 1 95.25 176 LEU B N 1
ATOM 4247 C CA . LEU B 1 176 ? 16.531 -12.531 -5.371 1 95.25 176 LEU B CA 1
ATOM 4248 C C . LEU B 1 176 ? 15.094 -12.906 -5.059 1 95.25 176 LEU B C 1
ATOM 4250 O O . LEU B 1 176 ? 14.156 -12.336 -5.629 1 95.25 176 LEU B O 1
ATOM 4254 N N . GLN B 1 177 ? 14.961 -13.891 -4.145 1 96.62 177 GLN B N 1
ATOM 4255 C CA . GLN B 1 177 ? 13.625 -14.414 -3.855 1 96.62 177 GLN B CA 1
ATOM 4256 C C . GLN B 1 177 ? 13.414 -14.578 -2.354 1 96.62 177 GLN B C 1
ATOM 4258 O O . GLN B 1 177 ? 14.305 -15.047 -1.642 1 96.62 177 GLN B O 1
ATOM 4263 N N . ALA B 1 178 ? 12.328 -14.086 -1.884 1 97.25 178 ALA B N 1
ATOM 4264 C CA . ALA B 1 178 ? 11.844 -14.375 -0.537 1 97.25 178 ALA B CA 1
ATOM 4265 C C . ALA B 1 178 ? 10.578 -15.227 -0.582 1 97.25 178 ALA B C 1
ATOM 4267 O O . ALA B 1 178 ? 9.656 -14.938 -1.343 1 97.25 178 ALA B O 1
ATOM 4268 N N . THR B 1 179 ? 10.492 -16.297 0.209 1 96.5 179 THR B N 1
ATOM 4269 C CA . THR B 1 179 ? 9.344 -17.203 0.242 1 96.5 179 THR B CA 1
ATOM 4270 C C . THR B 1 179 ? 8.844 -17.375 1.672 1 96.5 179 THR B C 1
ATOM 4272 O O . THR B 1 179 ? 9.641 -17.531 2.602 1 96.5 179 THR B O 1
ATOM 4275 N N . ARG B 1 180 ? 7.578 -17.297 1.729 1 95.19 180 ARG B N 1
ATOM 4276 C CA . ARG B 1 180 ? 6.941 -17.516 3.023 1 95.19 180 ARG B CA 1
ATOM 4277 C C . ARG B 1 180 ? 6.699 -19 3.264 1 95.19 180 ARG B C 1
ATOM 4279 O O . ARG B 1 180 ? 6 -19.656 2.486 1 95.19 180 ARG B O 1
ATOM 4286 N N . THR B 1 181 ? 7.266 -19.531 4.27 1 90 181 THR B N 1
ATOM 4287 C CA . THR B 1 181 ? 7.012 -20.906 4.703 1 90 181 THR B CA 1
ATOM 4288 C C . THR B 1 181 ? 6.203 -20.922 6 1 90 181 THR B C 1
ATOM 4290 O O . THR B 1 181 ? 5.84 -19.859 6.523 1 90 181 THR B O 1
ATOM 4293 N N . GLU B 1 182 ? 5.762 -22.109 6.43 1 83.88 182 GLU B N 1
ATOM 4294 C CA . GLU B 1 182 ? 4.992 -22.234 7.664 1 83.88 182 GLU B CA 1
ATOM 4295 C C . GLU B 1 182 ? 5.785 -21.734 8.867 1 83.88 182 GLU B C 1
ATOM 4297 O O . GLU B 1 182 ? 5.215 -21.172 9.797 1 83.88 182 GLU B O 1
ATOM 4302 N N . LYS B 1 183 ? 7.023 -21.812 8.758 1 80.19 183 LYS B N 1
ATOM 4303 C CA . LYS B 1 183 ? 7.848 -21.547 9.938 1 80.19 183 LYS B CA 1
ATOM 4304 C C . LYS B 1 183 ? 8.492 -20.156 9.852 1 80.19 183 LYS B C 1
ATOM 4306 O O . LYS B 1 183 ? 8.578 -19.453 10.859 1 80.19 183 LYS B O 1
ATOM 4311 N N . GLU B 1 184 ? 8.977 -19.797 8.633 1 86.69 184 GLU B N 1
ATOM 4312 C CA . GLU B 1 184 ? 9.758 -18.562 8.516 1 86.69 184 GLU B CA 1
ATOM 4313 C C . GLU B 1 184 ? 9.773 -18.062 7.078 1 86.69 184 GLU B C 1
ATOM 4315 O O . GLU B 1 184 ? 9.219 -18.703 6.184 1 86.69 184 GLU B O 1
ATOM 4320 N N . VAL B 1 185 ? 10.297 -16.875 6.984 1 90 185 VAL B N 1
ATOM 4321 C CA . VAL B 1 185 ? 10.578 -16.328 5.664 1 90 185 VAL B CA 1
ATOM 4322 C C . VAL B 1 185 ? 11.977 -16.734 5.223 1 90 185 VAL B C 1
ATOM 4324 O O . VAL B 1 185 ? 12.945 -16.578 5.969 1 90 185 VAL B O 1
ATOM 4327 N N . VAL B 1 186 ? 12.109 -17.297 4.035 1 93.69 186 VAL B N 1
ATOM 4328 C CA . VAL B 1 186 ? 13.383 -17.766 3.502 1 93.69 186 VAL B CA 1
ATOM 4329 C C . VAL B 1 186 ? 13.836 -16.844 2.369 1 93.69 186 VAL B C 1
ATOM 4331 O O . VAL B 1 186 ? 13.117 -16.656 1.386 1 93.69 186 VAL B O 1
ATOM 4334 N N . LEU B 1 187 ? 14.977 -16.25 2.602 1 93.31 187 LEU B N 1
ATOM 4335 C CA . LEU B 1 187 ? 15.578 -15.406 1.571 1 93.31 187 LEU B CA 1
ATOM 4336 C C . LEU B 1 187 ? 16.625 -16.188 0.778 1 93.31 187 LEU B C 1
ATOM 4338 O O . LEU B 1 187 ? 17.516 -16.797 1.36 1 93.31 187 LEU B O 1
ATOM 4342 N N . GLN B 1 188 ? 16.547 -16.156 -0.578 1 94 188 GLN B N 1
ATOM 4343 C CA . GLN B 1 188 ? 17.453 -16.906 -1.438 1 94 188 GLN B CA 1
ATOM 4344 C C . GLN B 1 188 ? 17.953 -16.031 -2.59 1 94 188 GLN B C 1
ATOM 4346 O O . GLN B 1 188 ? 17.203 -15.234 -3.146 1 94 188 GLN B O 1
ATOM 4351 N N . ASP B 1 189 ? 19.203 -16.156 -2.877 1 91.06 189 ASP B N 1
ATOM 4352 C CA . ASP B 1 189 ? 19.781 -15.633 -4.109 1 91.06 189 ASP B CA 1
ATOM 4353 C C . ASP B 1 189 ? 19.875 -16.719 -5.18 1 91.06 189 ASP B C 1
ATOM 4355 O O . ASP B 1 189 ? 20.734 -17.594 -5.105 1 91.06 189 ASP B O 1
ATOM 4359 N N . LEU B 1 190 ? 19.031 -16.641 -6.133 1 91.75 190 LEU B N 1
ATOM 4360 C CA . LEU B 1 190 ? 18.938 -17.688 -7.145 1 91.75 190 LEU B CA 1
ATOM 4361 C C . LEU B 1 190 ? 19.531 -17.234 -8.469 1 91.75 190 LEU B C 1
ATOM 4363 O O . LEU B 1 190 ? 19.188 -17.75 -9.523 1 91.75 190 LEU B O 1
ATOM 4367 N N . SER B 1 191 ? 20.391 -16.312 -8.484 1 86.19 191 SER B N 1
ATOM 4368 C CA . SER B 1 191 ? 20.984 -15.727 -9.68 1 86.19 191 SER B CA 1
ATOM 4369 C C . SER B 1 191 ? 21.703 -16.766 -10.516 1 86.19 191 SER B C 1
ATOM 4371 O O . SER B 1 191 ? 21.625 -16.766 -11.75 1 86.19 191 SER B O 1
ATOM 4373 N N . SER B 1 192 ? 22.359 -17.688 -9.906 1 82.94 192 SER B N 1
ATOM 4374 C CA . SER B 1 192 ? 23.141 -18.688 -10.625 1 82.94 192 SER B CA 1
ATOM 4375 C C . SER B 1 192 ? 22.266 -19.812 -11.156 1 82.94 192 SER B C 1
ATOM 4377 O O . SER B 1 192 ? 22.594 -20.438 -12.172 1 82.94 192 SER B O 1
ATOM 4379 N N . THR B 1 193 ? 21.156 -20.047 -10.547 1 81.06 193 THR B N 1
ATOM 4380 C CA . THR B 1 193 ? 20.312 -21.203 -10.875 1 81.06 193 THR B CA 1
ATOM 4381 C C . THR B 1 193 ? 19.297 -20.844 -11.961 1 81.06 193 THR B C 1
ATOM 4383 O O . THR B 1 193 ? 18.953 -21.672 -12.797 1 81.06 193 THR B O 1
ATOM 4386 N N . VAL B 1 194 ? 18.875 -19.641 -11.938 1 78 194 VAL B N 1
ATOM 4387 C CA . VAL B 1 194 ? 17.703 -19.297 -12.742 1 78 194 VAL B CA 1
ATOM 4388 C C . VAL B 1 194 ? 18.156 -18.859 -14.141 1 78 194 VAL B C 1
ATOM 4390 O O . VAL B 1 194 ? 17.344 -18.812 -15.07 1 78 194 VAL B O 1
ATOM 4393 N N . HIS B 1 195 ? 19.328 -18.578 -14.352 1 64.12 195 HIS B N 1
ATOM 4394 C CA . HIS B 1 195 ? 19.797 -18.078 -15.641 1 64.12 195 HIS B CA 1
ATOM 4395 C C . HIS B 1 195 ? 19.344 -19 -16.781 1 64.12 195 HIS B C 1
ATOM 4397 O O . HIS B 1 195 ? 18.922 -18.516 -17.828 1 64.12 195 HIS B O 1
ATOM 4403 N N . ARG B 1 196 ? 19.266 -20.203 -16.594 1 61.25 196 ARG B N 1
ATOM 4404 C CA . ARG B 1 196 ? 18.922 -21.125 -17.672 1 61.25 196 ARG B CA 1
ATOM 4405 C C . ARG B 1 196 ? 17.406 -21.25 -17.828 1 61.25 196 ARG B C 1
ATOM 4407 O O . ARG B 1 196 ? 16.906 -21.453 -18.938 1 61.25 196 ARG B O 1
ATOM 4414 N N . HIS B 1 197 ? 16.641 -20.984 -16.844 1 65.38 197 HIS B N 1
ATOM 4415 C CA . HIS B 1 197 ? 15.219 -21.25 -16.844 1 65.38 197 HIS B CA 1
ATOM 4416 C C . HIS B 1 197 ? 14.43 -20.094 -17.438 1 65.38 197 HIS B C 1
ATOM 4418 O O . HIS B 1 197 ? 13.445 -20.312 -18.141 1 65.38 197 HIS B O 1
ATOM 4424 N N . LEU B 1 198 ? 14.852 -18.891 -17.266 1 69.06 198 LEU B N 1
ATOM 4425 C CA . LEU B 1 198 ? 14.094 -17.734 -17.75 1 69.06 198 LEU B CA 1
ATOM 4426 C C . LEU B 1 198 ? 14.32 -17.516 -19.25 1 69.06 198 LEU B C 1
ATOM 4428 O O . LEU B 1 198 ? 13.617 -16.734 -19.875 1 69.06 198 LEU B O 1
ATOM 4432 N N . GLY B 1 199 ? 15.242 -18.344 -19.766 1 65 199 GLY B N 1
ATOM 4433 C CA . GLY B 1 199 ? 15.469 -18.281 -21.203 1 65 199 GLY B CA 1
ATOM 4434 C C . GLY B 1 199 ? 14.438 -19.062 -22 1 65 199 GLY B C 1
ATOM 4435 O O . GLY B 1 199 ? 14.227 -18.781 -23.188 1 65 199 GLY B O 1
ATOM 4436 N N . SER B 1 200 ? 13.734 -19.984 -21.312 1 70.06 200 SER B N 1
ATOM 4437 C CA . SER B 1 200 ? 12.711 -20.766 -22.016 1 70.06 200 SER B CA 1
ATOM 4438 C C . SER B 1 200 ? 11.359 -20.062 -21.969 1 70.06 200 SER B C 1
ATOM 4440 O O . SER B 1 200 ? 10.984 -19.469 -20.953 1 70.06 200 SER B O 1
ATOM 4442 N N . ARG B 1 201 ? 10.766 -19.906 -23.125 1 76.31 201 ARG B N 1
ATOM 4443 C CA . ARG B 1 201 ? 9.484 -19.219 -23.234 1 76.31 201 ARG B CA 1
ATOM 4444 C C . ARG B 1 201 ? 8.328 -20.141 -22.844 1 76.31 201 ARG B C 1
ATOM 4446 O O . ARG B 1 201 ? 8.266 -21.281 -23.297 1 76.31 201 ARG B O 1
ATOM 4453 N N . GLY B 1 202 ? 7.562 -19.781 -21.859 1 77.94 202 GLY B N 1
ATOM 4454 C CA . GLY B 1 202 ? 6.367 -20.453 -21.375 1 77.94 202 GLY B CA 1
ATOM 4455 C C . GLY B 1 202 ? 5.559 -19.609 -20.406 1 77.94 202 GLY B C 1
ATOM 4456 O O . GLY B 1 202 ? 5.953 -18.5 -20.062 1 77.94 202 GLY B O 1
ATOM 4457 N N . PRO B 1 203 ? 4.441 -20.078 -20.078 1 78.5 203 PRO B N 1
ATOM 4458 C CA . PRO B 1 203 ? 3.588 -19.328 -19.156 1 78.5 203 PRO B CA 1
ATOM 4459 C C . PRO B 1 203 ? 4.285 -19.016 -17.828 1 78.5 203 PRO B C 1
ATOM 4461 O O . PRO B 1 203 ? 3.992 -17.984 -17.203 1 78.5 203 PRO B O 1
ATOM 4464 N N . GLU B 1 204 ? 5.242 -19.875 -17.531 1 84.94 204 GLU B N 1
ATOM 4465 C CA . GLU B 1 204 ? 5.934 -19.703 -16.25 1 84.94 204 GLU B CA 1
ATOM 4466 C C . GLU B 1 204 ? 6.945 -18.562 -16.328 1 84.94 204 GLU B C 1
ATOM 4468 O O . GLU B 1 204 ? 7.395 -18.062 -15.289 1 84.94 204 GLU B O 1
ATOM 4473 N N . SER B 1 205 ? 7.328 -18.172 -17.516 1 87.62 205 SER B N 1
ATOM 4474 C CA . SER B 1 205 ? 8.336 -17.141 -17.672 1 87.62 205 SER B CA 1
ATOM 4475 C C . SER B 1 205 ? 7.73 -15.859 -18.25 1 87.62 205 SER B C 1
ATOM 4477 O O . SER B 1 205 ? 8.438 -14.875 -18.469 1 87.62 205 SER B O 1
ATOM 4479 N N . ASP B 1 206 ? 6.434 -15.859 -18.422 1 88.75 206 ASP B N 1
ATOM 4480 C CA . ASP B 1 206 ? 5.754 -14.727 -19.047 1 88.75 206 ASP B CA 1
ATOM 4481 C C . ASP B 1 206 ? 5.906 -13.469 -18.203 1 88.75 206 ASP B C 1
ATOM 4483 O O . ASP B 1 206 ? 6 -12.359 -18.734 1 88.75 206 ASP B O 1
ATOM 4487 N N . TRP B 1 207 ? 5.91 -13.703 -16.953 1 92.19 207 TRP B N 1
ATOM 4488 C CA . TRP B 1 207 ? 6.016 -12.57 -16.047 1 92.19 207 TRP B CA 1
ATOM 4489 C C . TRP B 1 207 ? 7.293 -11.781 -16.312 1 92.19 207 TRP B C 1
ATOM 4491 O O . TRP B 1 207 ? 7.352 -10.578 -16.031 1 92.19 207 TRP B O 1
ATOM 4501 N N . PHE B 1 208 ? 8.297 -12.367 -16.828 1 90.56 208 PHE B N 1
ATOM 4502 C CA . PHE B 1 208 ? 9.586 -11.75 -17.109 1 90.56 208 PHE B CA 1
ATOM 4503 C C . PHE B 1 208 ? 9.688 -11.359 -18.578 1 90.56 208 PHE B C 1
ATOM 4505 O O . PHE B 1 208 ? 10.062 -10.234 -18.906 1 90.56 208 PHE B O 1
ATOM 4512 N N . ASN B 1 209 ? 9.305 -12.211 -19.406 1 87.44 209 ASN B N 1
ATOM 4513 C CA . ASN B 1 209 ? 9.484 -12.039 -20.859 1 87.44 209 ASN B CA 1
ATOM 4514 C C . ASN B 1 209 ? 8.648 -10.883 -21.391 1 87.44 209 ASN B C 1
ATOM 4516 O O . ASN B 1 209 ? 9.039 -10.234 -22.359 1 87.44 209 ASN B O 1
ATOM 4520 N N . GLU B 1 210 ? 7.551 -10.734 -20.781 1 86 210 GLU B N 1
ATOM 4521 C CA . GLU B 1 210 ? 6.695 -9.641 -21.219 1 86 210 GLU B CA 1
ATOM 4522 C C . GLU B 1 210 ? 7.43 -8.305 -21.125 1 86 210 GLU B C 1
ATOM 4524 O O . GLU B 1 210 ? 7.23 -7.418 -21.953 1 86 210 GLU B O 1
ATOM 4529 N N . PHE B 1 211 ? 8.258 -8.156 -20.141 1 87.38 211 PHE B N 1
ATOM 4530 C CA . PHE B 1 211 ? 8.977 -6.902 -19.938 1 87.38 211 PHE B CA 1
ATOM 4531 C C . PHE B 1 211 ? 10.289 -6.902 -20.719 1 87.38 211 PHE B C 1
ATOM 4533 O O . PHE B 1 211 ? 10.75 -5.848 -21.156 1 87.38 211 PHE B O 1
ATOM 4540 N N . ARG B 1 212 ? 10.836 -7.996 -20.875 1 82.88 212 ARG B N 1
ATOM 4541 C CA . ARG B 1 212 ? 12.062 -8.125 -21.656 1 82.88 212 ARG B CA 1
ATOM 4542 C C . ARG B 1 212 ? 11.805 -7.773 -23.125 1 82.88 212 ARG B C 1
ATOM 4544 O O . ARG B 1 212 ? 12.594 -7.055 -23.734 1 82.88 212 ARG B O 1
ATOM 4551 N N . ASP B 1 213 ? 10.688 -8.234 -23.562 1 80.38 213 ASP B N 1
ATOM 4552 C CA . ASP B 1 213 ? 10.391 -8.094 -24.984 1 80.38 213 ASP B CA 1
ATOM 4553 C C . ASP B 1 213 ? 9.586 -6.828 -25.25 1 80.38 213 ASP B C 1
ATOM 4555 O O . ASP B 1 213 ? 9.461 -6.395 -26.406 1 80.38 213 ASP B O 1
ATOM 4559 N N . GLY B 1 214 ? 8.961 -6.344 -24.203 1 75.38 214 GLY B N 1
ATOM 4560 C CA . GLY B 1 214 ? 8.078 -5.203 -24.391 1 75.38 214 GLY B CA 1
ATOM 4561 C C . GLY B 1 214 ? 8.82 -3.904 -24.625 1 75.38 214 GLY B C 1
ATOM 4562 O O . GLY B 1 214 ? 10.023 -3.812 -24.359 1 75.38 214 GLY B O 1
ATOM 4563 N N . ARG B 1 215 ? 8 -2.967 -25.359 1 62.88 215 ARG B N 1
ATOM 4564 C CA . ARG B 1 215 ? 8.539 -1.629 -25.578 1 62.88 215 ARG B CA 1
ATOM 4565 C C . ARG B 1 215 ? 8.75 -0.903 -24.25 1 62.88 215 ARG B C 1
ATOM 4567 O O . ARG B 1 215 ? 7.922 -1.001 -23.344 1 62.88 215 ARG B O 1
ATOM 4574 N N . ARG B 1 216 ? 9.797 -0.358 -24.078 1 64.81 216 ARG B N 1
ATOM 4575 C CA . ARG B 1 216 ? 10.117 0.424 -22.891 1 64.81 216 ARG B CA 1
ATOM 4576 C C . ARG B 1 216 ? 9.203 1.637 -22.766 1 64.81 216 ARG B C 1
ATOM 4578 O O . ARG B 1 216 ? 8.852 2.262 -23.766 1 64.81 216 ARG B O 1
ATOM 4585 N N . PRO B 1 217 ? 8.562 1.68 -21.531 1 62 217 PRO B N 1
ATOM 4586 C CA . PRO B 1 217 ? 7.688 2.846 -21.375 1 62 217 PRO B CA 1
ATOM 4587 C C . PRO B 1 217 ? 8.406 4.16 -21.672 1 62 217 PRO B C 1
ATOM 4589 O O . PRO B 1 217 ? 9.609 4.281 -21.438 1 62 217 PRO B O 1
ATOM 4592 N N . HIS B 1 218 ? 7.902 4.895 -22.641 1 54.19 218 HIS B N 1
ATOM 4593 C CA . HIS B 1 218 ? 8.398 6.242 -22.906 1 54.19 218 HIS B CA 1
ATOM 4594 C C . HIS B 1 218 ? 8.273 7.125 -21.672 1 54.19 218 HIS B C 1
ATOM 4596 O O . HIS B 1 218 ? 7.355 6.941 -20.859 1 54.19 218 HIS B O 1
ATOM 4602 N N . SER B 1 219 ? 9.312 7.68 -21.234 1 53.03 219 SER B N 1
ATOM 4603 C CA . SER B 1 219 ? 9.531 8.617 -20.125 1 53.03 219 SER B CA 1
ATOM 4604 C C . SER B 1 219 ? 8.406 9.648 -20.062 1 53.03 219 SER B C 1
ATOM 4606 O O . SER B 1 219 ? 8.188 10.398 -21.016 1 53.03 219 SER B O 1
ATOM 4608 N N . HIS B 1 220 ? 7.18 9.422 -19.922 1 45.53 220 HIS B N 1
ATOM 4609 C CA . HIS B 1 220 ? 6.328 10.602 -20 1 45.53 220 HIS B CA 1
ATOM 4610 C C . HIS B 1 220 ? 6.434 11.438 -18.719 1 45.53 220 HIS B C 1
ATOM 4612 O O . HIS B 1 220 ? 6.086 12.625 -18.719 1 45.53 220 HIS B O 1
ATOM 4618 N N . ARG B 1 221 ? 6.18 10.883 -17.516 1 49.25 221 ARG B N 1
ATOM 4619 C CA . ARG B 1 221 ? 5.863 11.828 -16.453 1 49.25 221 ARG B CA 1
ATOM 4620 C C . ARG B 1 221 ? 7.109 12.578 -16 1 49.25 221 ARG B C 1
ATOM 4622 O O . ARG B 1 221 ? 8.086 11.969 -15.562 1 49.25 221 ARG B O 1
ATOM 4629 N N . ARG B 1 222 ? 7.203 13.82 -16.391 1 43.5 222 ARG B N 1
ATOM 4630 C CA . ARG B 1 222 ? 8.219 14.812 -16.062 1 43.5 222 ARG B CA 1
ATOM 4631 C C . ARG B 1 222 ? 8.266 15.078 -14.555 1 43.5 222 ARG B C 1
ATOM 4633 O O . ARG B 1 222 ? 7.305 15.602 -13.984 1 43.5 222 ARG B O 1
ATOM 4640 N N . VAL B 1 223 ? 8.711 14.328 -13.703 1 43.06 223 VAL B N 1
ATOM 4641 C CA . VAL B 1 223 ? 9.008 14.969 -12.43 1 43.06 223 VAL B CA 1
ATOM 4642 C C . VAL B 1 223 ? 10 16.109 -12.641 1 43.06 223 VAL B C 1
ATOM 4644 O O . VAL B 1 223 ? 11.109 15.898 -13.133 1 43.06 223 VAL B O 1
ATOM 4647 N N . PRO B 1 224 ? 9.57 17.312 -12.711 1 36.44 224 PRO B N 1
ATOM 4648 C CA . PRO B 1 224 ? 10.5 18.422 -12.906 1 36.44 224 PRO B CA 1
ATOM 4649 C C . PRO B 1 224 ? 11.664 18.406 -11.914 1 36.44 224 PRO B C 1
ATOM 4651 O O . PRO B 1 224 ? 11.453 18.297 -10.703 1 36.44 224 PRO B O 1
ATOM 4654 N N . GLU B 1 225 ? 12.75 17.766 -12.094 1 39.28 225 GLU B N 1
ATOM 4655 C CA . GLU B 1 225 ? 13.922 18 -11.266 1 39.28 225 GLU B CA 1
ATOM 4656 C C . GLU B 1 225 ? 14.023 19.453 -10.828 1 39.28 225 GLU B C 1
ATOM 4658 O O . GLU B 1 225 ? 13.484 20.344 -11.5 1 39.28 225 GLU B O 1
ATOM 4663 N N . ALA B 1 226 ? 14.766 19.828 -9.695 1 36.12 226 ALA B N 1
ATOM 4664 C CA . ALA B 1 226 ? 15.312 21.188 -9.555 1 36.12 226 ALA B CA 1
ATOM 4665 C C . ALA B 1 226 ? 15.734 21.75 -10.914 1 36.12 226 ALA B C 1
ATOM 4667 O O . ALA B 1 226 ? 15.805 21.016 -11.898 1 36.12 226 ALA B O 1
ATOM 4668 N N . ARG B 1 227 ? 16.766 22.734 -11.078 1 36.41 227 ARG B N 1
ATOM 4669 C CA . ARG B 1 227 ? 17.156 23.531 -12.227 1 36.41 227 ARG B CA 1
ATOM 4670 C C . ARG B 1 227 ? 17.234 22.688 -13.492 1 36.41 227 ARG B C 1
ATOM 4672 O O . ARG B 1 227 ? 16.75 23.109 -14.547 1 36.41 227 ARG B O 1
ATOM 4679 N N . GLY B 1 228 ? 18.453 22.078 -13.938 1 34.34 228 GLY B N 1
ATOM 4680 C CA . GLY B 1 228 ? 18.953 21.75 -15.266 1 34.34 228 GLY B CA 1
ATOM 4681 C C . GLY B 1 228 ? 18.297 20.516 -15.852 1 34.34 228 GLY B C 1
ATOM 4682 O O . GLY B 1 228 ? 18.016 20.453 -17.047 1 34.34 228 GLY B O 1
ATOM 4683 N N . THR B 1 229 ? 18.688 19.188 -15.477 1 36.41 229 THR B N 1
ATOM 4684 C CA . THR B 1 229 ? 18.484 18.094 -16.422 1 36.41 229 THR B CA 1
ATOM 4685 C C . THR B 1 229 ? 17.016 17.672 -16.453 1 36.41 229 THR B C 1
ATOM 4687 O O . THR B 1 229 ? 16.453 17.297 -15.422 1 36.41 229 THR B O 1
ATOM 4690 N N . LYS B 1 230 ? 16.172 17.953 -17.406 1 40.56 230 LYS B N 1
ATOM 4691 C CA . LYS B 1 230 ? 14.93 17.625 -18.109 1 40.56 230 LYS B CA 1
ATOM 4692 C C . LYS B 1 230 ? 14.586 16.141 -17.953 1 40.56 230 LYS B C 1
ATOM 4694 O O . LYS B 1 230 ? 13.789 15.602 -18.719 1 40.56 230 LYS B O 1
ATOM 4699 N N . SER B 1 231 ? 15.422 15.102 -17.547 1 47 231 SER B N 1
ATOM 4700 C CA . SER B 1 231 ? 15.141 13.727 -17.969 1 47 231 SER B CA 1
ATOM 4701 C C . SER B 1 231 ? 13.898 13.18 -17.281 1 47 231 SER B C 1
ATOM 4703 O O . SER B 1 231 ? 13.766 13.273 -16.047 1 47 231 SER B O 1
ATOM 4705 N N . GLY B 1 232 ? 12.781 13.125 -17.891 1 57.25 232 GLY B N 1
ATOM 4706 C CA . GLY B 1 232 ? 11.477 12.547 -17.594 1 57.25 232 GLY B CA 1
ATOM 4707 C C . GLY B 1 232 ? 11.57 11.203 -16.891 1 57.25 232 GLY B C 1
ATOM 4708 O O . GLY B 1 232 ? 12.406 10.367 -17.25 1 57.25 232 GLY B O 1
ATOM 4709 N N . SER B 1 233 ? 11.422 11.133 -15.508 1 72.12 233 SER B N 1
ATOM 4710 C CA . SER B 1 233 ? 11.461 9.859 -14.797 1 72.12 233 SER B CA 1
ATOM 4711 C C . SER B 1 233 ? 10.188 9.055 -15.031 1 72.12 233 SER B C 1
ATOM 4713 O O . SER B 1 233 ? 9.117 9.625 -15.234 1 72.12 233 SER B O 1
ATOM 4715 N N . TYR B 1 234 ? 10.367 7.832 -15.438 1 81.88 234 TYR B N 1
ATOM 4716 C CA . TYR B 1 234 ? 9.258 6.887 -15.555 1 81.88 234 TYR B CA 1
ATOM 4717 C C . TYR B 1 234 ? 8.828 6.375 -14.188 1 81.88 234 TYR B C 1
ATOM 4719 O O . TYR B 1 234 ? 9.664 5.961 -13.383 1 81.88 234 TYR B O 1
ATOM 4727 N N . LEU B 1 235 ? 7.539 6.57 -13.891 1 88.44 235 LEU B N 1
ATOM 4728 C CA . LEU B 1 235 ? 6.941 5.957 -12.711 1 88.44 235 LEU B CA 1
ATOM 4729 C C . LEU B 1 235 ? 5.789 5.035 -13.102 1 88.44 235 LEU B C 1
ATOM 4731 O O . LEU B 1 235 ? 4.969 5.387 -13.953 1 88.44 235 LEU B O 1
ATOM 4735 N N . LEU B 1 236 ? 5.781 3.898 -12.555 1 91.12 236 LEU B N 1
ATOM 4736 C CA . LEU B 1 236 ? 4.762 2.887 -12.812 1 91.12 236 LEU B CA 1
ATOM 4737 C C . LEU B 1 236 ? 3.418 3.309 -12.219 1 91.12 236 LEU B C 1
ATOM 4739 O O . LEU B 1 236 ? 3.361 3.805 -11.094 1 91.12 236 LEU B O 1
ATOM 4743 N N . ASP B 1 237 ? 2.4 3.119 -13.062 1 88.44 237 ASP B N 1
ATOM 4744 C CA . ASP B 1 237 ? 1.034 3.156 -12.547 1 88.44 237 ASP B CA 1
ATOM 4745 C C . ASP B 1 237 ? 0.541 1.754 -12.203 1 88.44 237 ASP B C 1
ATOM 4747 O O . ASP B 1 237 ? 0.881 0.783 -12.883 1 88.44 237 ASP B O 1
ATOM 4751 N N . LYS B 1 238 ? -0.32 1.699 -11.195 1 87.88 238 LYS B N 1
ATOM 4752 C CA . LYS B 1 238 ? -0.802 0.413 -10.703 1 87.88 238 LYS B CA 1
ATOM 4753 C C . LYS B 1 238 ? -1.462 -0.393 -11.812 1 87.88 238 LYS B C 1
ATOM 4755 O O . LYS B 1 238 ? -1.402 -1.625 -11.82 1 87.88 238 LYS B O 1
ATOM 4760 N N . ASN B 1 239 ? -2.088 0.319 -12.812 1 85.31 239 ASN B N 1
ATOM 4761 C CA . ASN B 1 239 ? -2.777 -0.37 -13.898 1 85.31 239 ASN B CA 1
ATOM 4762 C C . ASN B 1 239 ? -1.791 -1.05 -14.844 1 85.31 239 ASN B C 1
ATOM 4764 O O . ASN B 1 239 ? -2.189 -1.86 -15.68 1 85.31 239 ASN B O 1
ATOM 4768 N N . GLN B 1 240 ? -0.511 -0.758 -14.688 1 89.38 240 GLN B N 1
ATOM 4769 C CA . GLN B 1 240 ? 0.513 -1.343 -15.547 1 89.38 240 GLN B CA 1
ATOM 4770 C C . GLN B 1 240 ? 1.056 -2.639 -14.953 1 89.38 240 GLN B C 1
ATOM 4772 O O . GLN B 1 240 ? 1.865 -3.324 -15.586 1 89.38 240 GLN B O 1
ATOM 4777 N N . ILE B 1 241 ? 0.653 -2.922 -13.742 1 92.56 241 ILE B N 1
ATOM 4778 C CA . ILE B 1 241 ? 1.049 -4.188 -13.133 1 92.56 241 ILE B CA 1
ATOM 4779 C C . ILE B 1 241 ? 0.414 -5.348 -13.898 1 92.56 241 ILE B C 1
ATOM 4781 O O . ILE B 1 241 ? -0.789 -5.336 -14.172 1 92.56 241 ILE B O 1
ATOM 4785 N N . LYS B 1 242 ? 1.179 -6.293 -14.266 1 92 242 LYS B N 1
ATOM 4786 C CA . LYS B 1 242 ? 0.692 -7.441 -15.031 1 92 242 LYS B CA 1
ATOM 4787 C C . LYS B 1 242 ? 0.208 -8.555 -14.102 1 92 242 LYS B C 1
ATOM 4789 O O . LYS B 1 242 ? 0.827 -8.82 -13.07 1 92 242 LYS B O 1
ATOM 4794 N N . TRP B 1 243 ? -0.845 -9.164 -14.531 1 91 243 TRP B N 1
ATOM 4795 C CA . TRP B 1 243 ? -1.467 -10.234 -13.758 1 91 243 TRP B CA 1
ATOM 4796 C C . TRP B 1 243 ? -1.403 -11.562 -14.516 1 91 243 TRP B C 1
ATOM 4798 O O . TRP B 1 243 ? -1.742 -11.625 -15.695 1 91 243 TRP B O 1
ATOM 4808 N N . SER B 1 244 ? -0.999 -12.578 -13.867 1 92 244 SER B N 1
ATOM 4809 C CA . SER B 1 244 ? -1.167 -13.914 -14.438 1 92 244 SER B CA 1
ATOM 4810 C C . SER B 1 244 ? -2.574 -14.445 -14.188 1 92 244 SER B C 1
ATOM 4812 O O . SER B 1 244 ? -3.365 -13.82 -13.477 1 92 244 SER B O 1
ATOM 4814 N N . ALA B 1 245 ? -2.85 -15.547 -14.797 1 90.25 245 ALA B N 1
ATOM 4815 C CA . ALA B 1 245 ? -4.016 -16.312 -14.367 1 90.25 245 ALA B CA 1
ATOM 4816 C C . ALA B 1 245 ? -3.727 -17.062 -13.07 1 90.25 245 ALA B C 1
ATOM 4818 O O . ALA B 1 245 ? -2.566 -17.344 -12.75 1 90.25 245 ALA B O 1
ATOM 4819 N N . PRO B 1 246 ? -4.836 -17.312 -12.312 1 92.12 246 PRO B N 1
ATOM 4820 C CA . PRO B 1 246 ? -4.602 -18.156 -11.141 1 92.12 246 PRO B CA 1
ATOM 4821 C C . PRO B 1 246 ? -3.998 -19.516 -11.5 1 92.12 246 PRO B C 1
ATOM 4823 O O . PRO B 1 246 ? -4.32 -20.078 -12.547 1 92.12 246 PRO B O 1
ATOM 4826 N N . TYR B 1 247 ? -3.135 -20.031 -10.664 1 94.38 247 TYR B N 1
ATOM 4827 C CA . TYR B 1 247 ? -2.475 -21.297 -10.984 1 94.38 247 TYR B CA 1
ATOM 4828 C C . TYR B 1 247 ? -2.193 -22.109 -9.727 1 94.38 247 TYR B C 1
ATOM 4830 O O . TYR B 1 247 ? -2.191 -21.562 -8.617 1 94.38 247 TYR B O 1
ATOM 4838 N N . LEU B 1 248 ? -2.055 -23.406 -9.867 1 95.38 248 LEU B N 1
ATOM 4839 C CA . LEU B 1 248 ? -1.572 -24.328 -8.852 1 95.38 248 LEU B CA 1
ATOM 4840 C C . LEU B 1 248 ? -0.105 -24.688 -9.086 1 95.38 248 LEU B C 1
ATOM 4842 O O . LEU B 1 248 ? 0.263 -25.156 -10.164 1 95.38 248 LEU B O 1
ATOM 4846 N N . GLU B 1 249 ? 0.665 -24.391 -8.055 1 94.81 249 GLU B N 1
ATOM 4847 C CA . GLU B 1 249 ? 2.088 -24.703 -8.164 1 94.81 249 GLU B CA 1
ATOM 4848 C C . GLU B 1 249 ? 2.346 -26.188 -7.977 1 94.81 249 GLU B C 1
ATOM 4850 O O . GLU B 1 249 ? 1.653 -26.859 -7.203 1 94.81 249 GLU B O 1
ATOM 4855 N N . CYS B 1 250 ? 3.318 -26.719 -8.727 1 92.88 250 CYS B N 1
ATOM 4856 C CA . CYS B 1 250 ? 3.756 -28.109 -8.594 1 92.88 250 CYS B CA 1
ATOM 4857 C C . CYS B 1 250 ? 5.117 -28.188 -7.906 1 92.88 250 CYS B C 1
ATOM 4859 O O . CYS B 1 250 ? 6.098 -27.641 -8.406 1 92.88 250 CYS B O 1
ATOM 4861 N N . GLU B 1 251 ? 5.207 -28.734 -6.754 1 90.38 251 GLU B N 1
ATOM 4862 C CA . GLU B 1 251 ? 6.449 -28.922 -6.008 1 90.38 251 GLU B CA 1
ATOM 4863 C C . GLU B 1 251 ? 6.672 -30.391 -5.668 1 90.38 251 GLU B C 1
ATOM 4865 O O . GLU B 1 251 ? 5.812 -31.031 -5.051 1 90.38 251 GLU B O 1
ATOM 4870 N N . HIS B 1 252 ? 7.801 -30.891 -6.066 1 91.25 252 HIS B N 1
ATOM 4871 C CA . HIS B 1 252 ? 8.188 -32.281 -5.793 1 91.25 252 HIS B CA 1
ATOM 4872 C C . HIS B 1 252 ? 7.117 -33.25 -6.262 1 91.25 252 HIS B C 1
ATOM 4874 O O . HIS B 1 252 ? 6.758 -34.188 -5.535 1 91.25 252 HIS B O 1
ATOM 4880 N N . GLY B 1 253 ? 6.457 -32.906 -7.309 1 91.44 253 GLY B N 1
ATOM 4881 C CA . GLY B 1 253 ? 5.527 -33.812 -7.953 1 91.44 253 GLY B CA 1
ATOM 4882 C C . GLY B 1 253 ? 4.113 -33.719 -7.426 1 91.44 253 GLY B C 1
ATOM 4883 O O . GLY B 1 253 ? 3.234 -34.5 -7.809 1 91.44 253 GLY B O 1
ATOM 4884 N N . ALA B 1 254 ? 3.945 -32.781 -6.508 1 91.88 254 ALA B N 1
ATOM 4885 C CA . ALA B 1 254 ? 2.611 -32.625 -5.938 1 91.88 254 ALA B CA 1
ATOM 4886 C C . ALA B 1 254 ? 2.172 -31.156 -6.02 1 91.88 254 ALA B C 1
ATOM 4888 O O . ALA B 1 254 ? 2.998 -30.25 -5.926 1 91.88 254 ALA B O 1
ATOM 4889 N N . PHE B 1 255 ? 0.868 -31.016 -6.23 1 93.69 255 PHE B N 1
ATOM 4890 C CA . PHE B 1 255 ? 0.34 -29.656 -6.246 1 93.69 255 PHE B CA 1
ATOM 4891 C C . PHE B 1 255 ? 0.304 -29.062 -4.84 1 93.69 255 PHE B C 1
ATOM 4893 O O . PHE B 1 255 ? -0.042 -29.766 -3.881 1 93.69 255 PHE B O 1
ATOM 4900 N N . VAL B 1 256 ? 0.728 -27.844 -4.754 1 93.25 256 VAL B N 1
ATOM 4901 C CA . VAL B 1 256 ? 0.545 -27.125 -3.506 1 93.25 256 VAL B CA 1
ATOM 4902 C C . VAL B 1 256 ? -0.92 -26.719 -3.352 1 93.25 256 VAL B C 1
ATOM 4904 O O . VAL B 1 256 ? -1.522 -26.172 -4.277 1 93.25 256 VAL B O 1
ATOM 4907 N N . PRO B 1 257 ? -1.541 -26.984 -2.199 1 93.69 257 PRO B N 1
ATOM 4908 C CA . PRO B 1 257 ? -2.998 -26.922 -2.064 1 93.69 257 PRO B CA 1
ATOM 4909 C C . PRO B 1 257 ? -3.502 -25.5 -1.854 1 93.69 257 PRO B C 1
ATOM 4911 O O . PRO B 1 257 ? -4.289 -25.234 -0.937 1 93.69 257 PRO B O 1
ATOM 4914 N N . TYR B 1 258 ? -3.113 -24.578 -2.627 1 95.5 258 TYR B N 1
ATOM 4915 C CA . TYR B 1 258 ? -3.707 -23.25 -2.693 1 95.5 258 TYR B CA 1
ATOM 4916 C C . TYR B 1 258 ? -3.459 -22.609 -4.055 1 95.5 258 TYR B C 1
ATOM 4918 O O . TYR B 1 258 ? -2.473 -22.922 -4.723 1 95.5 258 TYR B O 1
ATOM 4926 N N . TRP B 1 259 ? -4.418 -21.797 -4.453 1 95.12 259 TRP B N 1
ATOM 4927 C CA . TRP B 1 259 ? -4.305 -21.078 -5.719 1 95.12 259 TRP B CA 1
ATOM 4928 C C . TRP B 1 259 ? -3.367 -19.875 -5.586 1 95.12 259 TRP B C 1
ATOM 4930 O O . TRP B 1 259 ? -3.412 -19.156 -4.586 1 95.12 259 TRP B O 1
ATOM 4940 N N . LEU B 1 260 ? -2.52 -19.688 -6.574 1 96.31 260 LEU B N 1
ATOM 4941 C CA . LEU B 1 260 ? -1.581 -18.578 -6.586 1 96.31 260 LEU B CA 1
ATOM 4942 C C . LEU B 1 260 ? -1.854 -17.641 -7.766 1 96.31 260 LEU B C 1
ATOM 4944 O O . LEU B 1 260 ? -2.4 -18.078 -8.789 1 96.31 260 LEU B O 1
ATOM 4948 N N . LEU B 1 261 ? -1.568 -16.438 -7.582 1 94.44 261 LEU B N 1
ATOM 4949 C CA . LEU B 1 261 ? -1.593 -15.391 -8.602 1 94.44 261 LEU B CA 1
ATOM 4950 C C . LEU B 1 261 ? -0.256 -14.664 -8.664 1 94.44 261 LEU B C 1
ATOM 4952 O O . LEU B 1 261 ? 0.279 -14.25 -7.633 1 94.44 261 LEU B O 1
ATOM 4956 N N . THR B 1 262 ? 0.292 -14.547 -9.812 1 95.62 262 THR B N 1
ATOM 4957 C CA . THR B 1 262 ? 1.529 -13.789 -9.969 1 95.62 262 THR B CA 1
ATOM 4958 C C . THR B 1 262 ? 1.239 -12.367 -10.453 1 95.62 262 THR B C 1
ATOM 4960 O O . THR B 1 262 ? 0.491 -12.172 -11.414 1 95.62 262 THR B O 1
ATOM 4963 N N . LEU B 1 263 ? 1.73 -11.43 -9.758 1 94.81 263 LEU B N 1
ATOM 4964 C CA . LEU B 1 263 ? 1.775 -10.039 -10.172 1 94.81 263 LEU B CA 1
ATOM 4965 C C . LEU B 1 263 ? 3.201 -9.617 -10.508 1 94.81 263 LEU B C 1
ATOM 4967 O O . LEU B 1 263 ? 4.145 -9.969 -9.797 1 94.81 263 LEU B O 1
ATOM 4971 N N . SER B 1 264 ? 3.383 -8.93 -11.609 1 96.25 264 SER B N 1
ATOM 4972 C CA . SER B 1 264 ? 4.727 -8.508 -11.992 1 96.25 264 SER B CA 1
ATOM 4973 C C . SER B 1 264 ? 4.723 -7.094 -12.562 1 96.25 264 SER B C 1
ATOM 4975 O O . SER B 1 264 ? 3.744 -6.676 -13.188 1 96.25 264 SER B O 1
ATOM 4977 N N . ALA B 1 265 ? 5.734 -6.359 -12.328 1 95.81 265 ALA B N 1
ATOM 4978 C CA . ALA B 1 265 ? 5.922 -4.988 -12.797 1 95.81 265 ALA B CA 1
ATOM 4979 C C . ALA B 1 265 ? 7.379 -4.734 -13.18 1 95.81 265 ALA B C 1
ATOM 4981 O O . ALA B 1 265 ? 8.297 -5.164 -12.477 1 95.81 265 ALA B O 1
ATOM 4982 N N . GLY B 1 266 ? 7.52 -4.02 -14.312 1 93.31 266 GLY B N 1
ATOM 4983 C CA . GLY B 1 266 ? 8.867 -3.736 -14.789 1 93.31 266 GLY B CA 1
ATOM 4984 C C . GLY B 1 266 ? 9.383 -2.385 -14.336 1 93.31 266 GLY B C 1
ATOM 4985 O O . GLY B 1 266 ? 8.609 -1.442 -14.156 1 93.31 266 GLY B O 1
ATOM 4986 N N . PHE B 1 267 ? 10.688 -2.273 -14.062 1 92.12 267 PHE B N 1
ATOM 4987 C CA . PHE B 1 267 ? 11.383 -1.012 -13.828 1 92.12 267 PHE B CA 1
ATOM 4988 C C . PHE B 1 267 ? 12.594 -0.885 -14.742 1 92.12 267 PHE B C 1
ATOM 4990 O O . PHE B 1 267 ? 13.18 -1.892 -15.156 1 92.12 267 PHE B O 1
ATOM 4997 N N . TYR B 1 268 ? 12.906 0.37 -15.078 1 86.12 268 TYR B N 1
ATOM 4998 C CA . TYR B 1 268 ? 13.812 0.58 -16.203 1 86.12 268 TYR B CA 1
ATOM 4999 C C . TYR B 1 268 ? 14.828 1.676 -15.891 1 86.12 268 TYR B C 1
ATOM 5001 O O . TYR B 1 268 ? 14.508 2.645 -15.195 1 86.12 268 TYR B O 1
ATOM 5009 N N . GLY B 1 269 ? 16.062 1.464 -16.406 1 80.5 269 GLY B N 1
ATOM 5010 C CA . GLY B 1 269 ? 17.031 2.545 -16.422 1 80.5 269 GLY B CA 1
ATOM 5011 C C . GLY B 1 269 ? 16.906 3.432 -17.656 1 80.5 269 GLY B C 1
ATOM 5012 O O . GLY B 1 269 ? 16.312 3.033 -18.656 1 80.5 269 GLY B O 1
ATOM 5013 N N . LEU B 1 270 ? 17.188 4.816 -17.578 1 62.16 270 LEU B N 1
ATOM 5014 C CA . LEU B 1 270 ? 17 5.738 -18.703 1 62.16 270 LEU B CA 1
ATOM 5015 C C . LEU B 1 270 ? 18.266 5.855 -19.531 1 62.16 270 LEU B C 1
ATOM 5017 O O . LEU B 1 270 ? 18.344 6.672 -20.453 1 62.16 270 LEU B O 1
ATOM 5021 N N . LYS B 1 271 ? 19.219 4.934 -19.406 1 59.72 271 LYS B N 1
ATOM 5022 C CA . LYS B 1 271 ? 20.406 5.219 -20.203 1 59.72 271 LYS B CA 1
ATOM 5023 C C . LYS B 1 271 ? 20.094 5.156 -21.688 1 59.72 271 LYS B C 1
ATOM 5025 O O . LYS B 1 271 ? 19.516 4.176 -22.172 1 59.72 271 LYS B O 1
ATOM 5030 N N . ARG B 1 272 ? 20.094 6.32 -22.344 1 52.28 272 ARG B N 1
ATOM 5031 C CA . ARG B 1 272 ? 19.797 6.555 -23.75 1 52.28 272 ARG B CA 1
ATOM 5032 C C . ARG B 1 272 ? 20.609 5.625 -24.641 1 52.28 272 ARG B C 1
ATOM 5034 O O . ARG B 1 272 ? 20.125 5.172 -25.688 1 52.28 272 ARG B O 1
ATOM 5041 N N . ASN B 1 273 ? 21.938 5.492 -24.391 1 49.94 273 ASN B N 1
ATOM 5042 C CA . ASN B 1 273 ? 22.797 4.934 -25.422 1 49.94 273 ASN B CA 1
ATOM 5043 C C . ASN B 1 273 ? 23.109 3.465 -25.156 1 49.94 273 ASN B C 1
ATOM 5045 O O . ASN B 1 273 ? 23.953 2.873 -25.844 1 49.94 273 ASN B O 1
ATOM 5049 N N . SER B 1 274 ? 22.703 2.906 -24.156 1 51.94 274 SER B N 1
ATOM 5050 C CA . SER B 1 274 ? 23.125 1.538 -23.891 1 51.94 274 SER B CA 1
ATOM 5051 C C . SER B 1 274 ? 21.938 0.609 -23.703 1 51.94 274 SER B C 1
ATOM 5053 O O . SER B 1 274 ? 20.797 1.068 -23.578 1 51.94 274 SER B O 1
ATOM 5055 N N . ALA B 1 275 ? 22.312 -0.681 -23.922 1 54.75 275 ALA B N 1
ATOM 5056 C CA . ALA B 1 275 ? 21.297 -1.716 -23.734 1 54.75 275 ALA B CA 1
ATOM 5057 C C . ALA B 1 275 ? 20.469 -1.465 -22.484 1 54.75 275 ALA B C 1
ATOM 5059 O O . ALA B 1 275 ? 21.016 -1.186 -21.422 1 54.75 275 ALA B O 1
ATOM 5060 N N . PRO B 1 276 ? 19.188 -1.303 -22.625 1 61.22 276 PRO B N 1
ATOM 5061 C CA . PRO B 1 276 ? 18.281 -0.829 -21.562 1 61.22 276 PRO B CA 1
ATOM 5062 C C . PRO B 1 276 ? 18.297 -1.729 -20.328 1 61.22 276 PRO B C 1
ATOM 5064 O O . PRO B 1 276 ? 18.219 -2.953 -20.453 1 61.22 276 PRO B O 1
ATOM 5067 N N . GLU B 1 277 ? 18.906 -1.366 -19.25 1 77.75 277 GLU B N 1
ATOM 5068 C CA . GLU B 1 277 ? 18.812 -2.051 -17.969 1 77.75 277 GLU B CA 1
ATOM 5069 C C . GLU B 1 277 ? 17.391 -2.041 -17.438 1 77.75 277 GLU B C 1
ATOM 5071 O O . GLU B 1 277 ? 16.734 -0.997 -17.422 1 77.75 277 GLU B O 1
ATOM 5076 N N . PHE B 1 278 ? 16.891 -3.336 -17.406 1 86 278 PHE B N 1
ATOM 5077 C CA . PHE B 1 278 ? 15.578 -3.377 -16.781 1 86 278 PHE B CA 1
ATOM 5078 C C . PHE B 1 278 ? 15.531 -4.449 -15.695 1 86 278 PHE B C 1
ATOM 5080 O O . PHE B 1 278 ? 16.469 -5.238 -15.547 1 86 278 PHE B O 1
ATOM 5087 N N . GLY B 1 279 ? 14.609 -4.398 -14.891 1 91.88 279 GLY B N 1
ATOM 5088 C CA . GLY B 1 279 ? 14.297 -5.402 -13.883 1 91.88 279 GLY B CA 1
ATOM 5089 C C . GLY B 1 279 ? 12.805 -5.605 -13.688 1 91.88 279 GLY B C 1
ATOM 5090 O O . GLY B 1 279 ? 11.992 -4.914 -14.305 1 91.88 279 GLY B O 1
ATOM 5091 N N . VAL B 1 280 ? 12.531 -6.672 -12.961 1 95.06 280 VAL B N 1
ATOM 5092 C CA . VAL B 1 280 ? 11.133 -6.996 -12.734 1 95.06 280 VAL B CA 1
ATOM 5093 C C . VAL B 1 280 ? 10.898 -7.289 -11.25 1 95.06 280 VAL B C 1
ATOM 5095 O O . VAL B 1 280 ? 11.703 -7.977 -10.617 1 95.06 280 VAL B O 1
ATOM 5098 N N . VAL B 1 281 ? 9.875 -6.66 -10.703 1 97.75 281 VAL B N 1
ATOM 5099 C CA . VAL B 1 281 ? 9.344 -7.062 -9.406 1 97.75 281 VAL B CA 1
ATOM 5100 C C . VAL B 1 281 ? 8.203 -8.062 -9.602 1 97.75 281 VAL B C 1
ATOM 5102 O O . VAL B 1 281 ? 7.281 -7.816 -10.383 1 97.75 281 VAL B O 1
ATOM 5105 N N . ARG B 1 282 ? 8.297 -9.195 -8.945 1 97.88 282 ARG B N 1
ATOM 5106 C CA . ARG B 1 282 ? 7.27 -10.227 -9.023 1 97.88 282 ARG B CA 1
ATOM 5107 C C . ARG B 1 282 ? 6.785 -10.633 -7.633 1 97.88 282 ARG B C 1
ATOM 5109 O O . ARG B 1 282 ? 7.59 -10.805 -6.715 1 97.88 282 ARG B O 1
ATOM 5116 N N . VAL B 1 283 ? 5.48 -10.734 -7.48 1 98.19 283 VAL B N 1
ATOM 5117 C CA . VAL B 1 283 ? 4.91 -11.281 -6.25 1 98.19 283 VAL B CA 1
ATOM 5118 C C . VAL B 1 283 ? 3.904 -12.375 -6.586 1 98.19 283 VAL B C 1
ATOM 5120 O O . VAL B 1 283 ? 3.121 -12.242 -7.531 1 98.19 283 VAL B O 1
ATOM 5123 N N . ASP B 1 284 ? 4 -13.453 -5.871 1 97.5 284 ASP B N 1
ATOM 5124 C CA . ASP B 1 284 ? 2.979 -14.492 -5.926 1 97.5 284 ASP B CA 1
ATOM 5125 C C . ASP B 1 284 ? 2.031 -14.398 -4.73 1 97.5 284 ASP B C 1
ATOM 5127 O O . ASP B 1 284 ? 2.467 -14.438 -3.578 1 97.5 284 ASP B O 1
ATOM 5131 N N . VAL B 1 285 ? 0.832 -14.305 -5.059 1 96.56 285 VAL B N 1
ATOM 5132 C CA . VAL B 1 285 ? -0.188 -14.062 -4.043 1 96.56 285 VAL B CA 1
ATOM 5133 C C . VAL B 1 285 ? -0.99 -15.336 -3.799 1 96.56 285 VAL B C 1
ATOM 5135 O O . VAL B 1 285 ? -1.453 -15.977 -4.746 1 96.56 285 VAL B O 1
ATOM 5138 N N . ASN B 1 286 ? -1.147 -15.719 -2.537 1 96.38 286 ASN B N 1
ATOM 5139 C CA . ASN B 1 286 ? -2.025 -16.812 -2.146 1 96.38 286 ASN B CA 1
ATOM 5140 C C . ASN B 1 286 ? -3.492 -16.391 -2.158 1 96.38 286 ASN B C 1
ATOM 5142 O O . ASN B 1 286 ? -3.918 -15.594 -1.325 1 96.38 286 ASN B O 1
ATOM 5146 N N . LEU B 1 287 ? -4.273 -16.953 -3.033 1 94.31 287 LEU B N 1
ATOM 5147 C CA . LEU B 1 287 ? -5.66 -16.547 -3.242 1 94.31 287 LEU B CA 1
ATOM 5148 C C . LEU B 1 287 ? -6.605 -17.422 -2.42 1 94.31 287 LEU B C 1
ATOM 5150 O O . LEU B 1 287 ? -7.816 -17.188 -2.398 1 94.31 287 LEU B O 1
ATOM 5154 N N . GLN B 1 288 ? -6.105 -18.312 -1.707 1 94.19 288 GLN B N 1
ATOM 5155 C CA . GLN B 1 288 ? -6.977 -19.344 -1.171 1 94.19 288 GLN B CA 1
ATOM 5156 C C . GLN B 1 288 ? -8.031 -18.766 -0.234 1 94.19 288 GLN B C 1
ATOM 5158 O O . GLN B 1 288 ? -9.148 -19.266 -0.156 1 94.19 288 GLN B O 1
ATOM 5163 N N . ASP B 1 289 ? -7.719 -17.766 0.45 1 92 289 ASP B N 1
ATOM 5164 C CA . ASP B 1 289 ? -8.656 -17.172 1.39 1 92 289 ASP B CA 1
ATOM 5165 C C . ASP B 1 289 ? -9.336 -15.945 0.782 1 92 289 ASP B C 1
ATOM 5167 O O . ASP B 1 289 ? -10.016 -15.188 1.484 1 92 289 ASP B O 1
ATOM 5171 N N . VAL B 1 290 ? -9.148 -15.695 -0.463 1 91.94 290 VAL B N 1
ATOM 5172 C CA . VAL B 1 290 ? -9.82 -14.617 -1.174 1 91.94 290 VAL B CA 1
ATOM 5173 C C . VAL B 1 290 ? -11.109 -15.133 -1.806 1 91.94 290 VAL B C 1
ATOM 5175 O O . VAL B 1 290 ? -11.07 -15.969 -2.711 1 91.94 290 VAL B O 1
ATOM 5178 N N . ASP B 1 291 ? -12.188 -14.57 -1.421 1 91.56 291 ASP B N 1
ATOM 5179 C CA . ASP B 1 291 ? -13.492 -15.062 -1.866 1 91.56 291 ASP B CA 1
ATOM 5180 C C . ASP B 1 291 ? -13.68 -14.836 -3.365 1 91.56 291 ASP B C 1
ATOM 5182 O O . ASP B 1 291 ? -13.305 -13.781 -3.891 1 91.56 291 ASP B O 1
ATOM 5186 N N . ILE B 1 292 ? -14.266 -15.805 -3.963 1 89.75 292 ILE B N 1
ATOM 5187 C CA . ILE B 1 292 ? -14.766 -15.625 -5.32 1 89.75 292 ILE B CA 1
ATOM 5188 C C . ILE B 1 292 ? -16.188 -15.086 -5.277 1 89.75 292 ILE B C 1
ATOM 5190 O O . ILE B 1 292 ? -17.047 -15.633 -4.582 1 89.75 292 ILE B O 1
ATOM 5194 N N . ASP B 1 293 ? -16.422 -14.016 -5.961 1 89.06 293 ASP B N 1
ATOM 5195 C CA . ASP B 1 293 ? -17.781 -13.477 -6.055 1 89.06 293 ASP B CA 1
ATOM 5196 C C . ASP B 1 293 ? -18.344 -13.672 -7.453 1 89.06 293 ASP B C 1
ATOM 5198 O O . ASP B 1 293 ? -18.109 -12.867 -8.352 1 89.06 293 ASP B O 1
ATOM 5202 N N . GLN B 1 294 ? -19.094 -14.633 -7.555 1 90.5 294 GLN B N 1
ATOM 5203 C CA . GLN B 1 294 ? -19.688 -14.961 -8.852 1 90.5 294 GLN B CA 1
ATOM 5204 C C . GLN B 1 294 ? -20.859 -14.047 -9.172 1 90.5 294 GLN B C 1
ATOM 5206 O O . GLN B 1 294 ? -21.344 -14.016 -10.305 1 90.5 294 GLN B O 1
ATOM 5211 N N . CYS B 1 295 ? -21.297 -13.273 -8.203 1 91.25 295 CYS B N 1
ATOM 5212 C CA . CYS B 1 295 ? -22.438 -12.391 -8.383 1 91.25 295 CYS B CA 1
ATOM 5213 C C . CYS B 1 295 ? -22 -11.008 -8.828 1 91.25 295 CYS B C 1
ATOM 5215 O O . CYS B 1 295 ? -22.828 -10.164 -9.164 1 91.25 295 CYS B O 1
ATOM 5217 N N . SER B 1 296 ? -20.75 -10.805 -8.773 1 86.12 296 SER B N 1
ATOM 5218 C CA . SER B 1 296 ? -20.219 -9.5 -9.133 1 86.12 296 SER B CA 1
ATOM 5219 C C . SER B 1 296 ? -20.25 -9.281 -10.641 1 86.12 296 SER B C 1
ATOM 5221 O O . SER B 1 296 ? -20.484 -10.227 -11.398 1 86.12 296 SER B O 1
ATOM 5223 N N . SER B 1 297 ? -20.047 -7.941 -11.023 1 81.62 297 SER B N 1
ATOM 5224 C CA . SER B 1 297 ? -19.984 -7.598 -12.438 1 81.62 297 SER B CA 1
ATOM 5225 C C . SER B 1 297 ? -18.547 -7.492 -12.914 1 81.62 297 SER B C 1
ATOM 5227 O O . SER B 1 297 ? -18.281 -7.324 -14.109 1 81.62 297 SER B O 1
ATOM 5229 N N . SER B 1 298 ? -17.656 -7.676 -12.008 1 77.81 298 SER B N 1
ATOM 5230 C CA . SER B 1 298 ? -16.25 -7.562 -12.375 1 77.81 298 SER B CA 1
ATOM 5231 C C . SER B 1 298 ? -15.422 -8.672 -11.734 1 77.81 298 SER B C 1
ATOM 5233 O O . SER B 1 298 ? -15.852 -9.289 -10.75 1 77.81 298 SER B O 1
ATOM 5235 N N . GLY B 1 299 ? -14.32 -8.961 -12.445 1 79.12 299 GLY B N 1
ATOM 5236 C CA . GLY B 1 299 ? -13.438 -9.992 -11.938 1 79.12 299 GLY B CA 1
ATOM 5237 C C . GLY B 1 299 ? -13.422 -11.242 -12.789 1 79.12 299 GLY B C 1
ATOM 5238 O O . GLY B 1 299 ? -14.227 -11.383 -13.719 1 79.12 299 GLY B O 1
ATOM 5239 N N . TRP B 1 300 ? -12.664 -12.25 -12.422 1 80.25 300 TRP B N 1
ATOM 5240 C CA . TRP B 1 300 ? -12.414 -13.453 -13.211 1 80.25 300 TRP B CA 1
ATOM 5241 C C . TRP B 1 300 ? -13.68 -14.297 -13.336 1 80.25 300 TRP B C 1
ATOM 5243 O O . TRP B 1 300 ? -13.969 -14.852 -14.398 1 80.25 300 TRP B O 1
ATOM 5253 N N . PHE B 1 301 ? -14.484 -14.328 -12.242 1 84.75 301 PHE B N 1
ATOM 5254 C CA . PHE B 1 301 ? -15.625 -15.242 -12.219 1 84.75 301 PHE B CA 1
ATOM 5255 C C . PHE B 1 301 ? -16.938 -14.461 -12.188 1 84.75 301 PHE B C 1
ATOM 5257 O O . PHE B 1 301 ? -17.969 -15.008 -11.812 1 84.75 301 PHE B O 1
ATOM 5264 N N . ALA B 1 302 ? -16.797 -13.234 -12.586 1 84.56 302 ALA B N 1
ATOM 5265 C CA . ALA B 1 302 ? -17.953 -12.359 -12.547 1 84.56 302 ALA B CA 1
ATOM 5266 C C . ALA B 1 302 ? -19.078 -12.906 -13.422 1 84.56 302 ALA B C 1
ATOM 5268 O O . ALA B 1 302 ? -18.844 -13.266 -14.586 1 84.56 302 ALA B O 1
ATOM 5269 N N . GLY B 1 303 ? -20.281 -12.984 -12.812 1 84.62 303 GLY B N 1
ATOM 5270 C CA . GLY B 1 303 ? -21.469 -13.336 -13.586 1 84.62 303 GLY B CA 1
ATOM 5271 C C . GLY B 1 303 ? -21.547 -14.812 -13.906 1 84.62 303 GLY B C 1
ATOM 5272 O O . GLY B 1 303 ? -22.312 -15.219 -14.789 1 84.62 303 GLY B O 1
ATOM 5273 N N . THR B 1 304 ? -20.781 -15.617 -13.289 1 87.31 304 THR B N 1
ATOM 5274 C CA . THR B 1 304 ? -20.781 -17.031 -13.633 1 87.31 304 THR B CA 1
ATOM 5275 C C . THR B 1 304 ? -21.797 -17.797 -12.773 1 87.31 304 THR B C 1
ATOM 5277 O O . THR B 1 304 ? -21.859 -19.031 -12.836 1 87.31 304 THR B O 1
ATOM 5280 N N . HIS B 1 305 ? -22.5 -17.047 -11.969 1 89.81 305 HIS B N 1
ATOM 5281 C CA . HIS B 1 305 ? -23.547 -17.672 -11.18 1 89.81 305 HIS B CA 1
ATOM 5282 C C . HIS B 1 305 ? -24.641 -18.25 -12.078 1 89.81 305 HIS B C 1
ATOM 5284 O O . HIS B 1 305 ? -24.703 -17.922 -13.266 1 89.81 305 HIS B O 1
ATOM 5290 N N . ARG B 1 306 ? -25.516 -19.078 -11.445 1 88.81 306 ARG B N 1
ATOM 5291 C CA . ARG B 1 306 ? -26.547 -19.766 -12.227 1 88.81 306 ARG B CA 1
ATOM 5292 C C . ARG B 1 306 ? -27.938 -19.328 -11.805 1 88.81 306 ARG B C 1
ATOM 5294 O O . ARG B 1 306 ? -28.922 -20.047 -11.992 1 88.81 306 ARG B O 1
ATOM 5301 N N . CYS B 1 307 ? -28.031 -18.156 -11.148 1 89.5 307 CYS B N 1
ATOM 5302 C CA . CYS B 1 307 ? -29.312 -17.625 -10.727 1 89.5 307 CYS B CA 1
ATOM 5303 C C . CYS B 1 307 ? -30.109 -17.109 -11.922 1 89.5 307 CYS B C 1
ATOM 5305 O O . CYS B 1 307 ? -29.547 -16.562 -12.859 1 89.5 307 CYS B O 1
ATOM 5307 N N . ASN B 1 308 ? -31.469 -17.297 -11.922 1 87.5 308 ASN B N 1
ATOM 5308 C CA . ASN B 1 308 ? -32.344 -16.641 -12.891 1 87.5 308 ASN B CA 1
ATOM 5309 C C . ASN B 1 308 ? -32.594 -15.188 -12.523 1 87.5 308 ASN B C 1
ATOM 5311 O O . ASN B 1 308 ? -33.469 -14.898 -11.68 1 87.5 308 ASN B O 1
ATOM 5315 N N . LEU B 1 309 ? -31.984 -14.289 -13.203 1 87.69 309 LEU B N 1
ATOM 5316 C CA . LEU B 1 309 ? -31.969 -12.891 -12.789 1 87.69 309 LEU B CA 1
ATOM 5317 C C . LEU B 1 309 ? -33.312 -12.219 -13.109 1 87.69 309 LEU B C 1
ATOM 5319 O O . LEU B 1 309 ? -33.562 -11.102 -12.656 1 87.69 309 LEU B O 1
ATOM 5323 N N . THR B 1 310 ? -34.125 -12.805 -13.898 1 84.75 310 THR B N 1
ATOM 5324 C CA . THR B 1 310 ? -35.438 -12.266 -14.156 1 84.75 310 THR B CA 1
ATOM 5325 C C . THR B 1 310 ? -36.312 -12.32 -12.891 1 84.75 310 THR B C 1
ATOM 5327 O O . THR B 1 310 ? -37.062 -11.398 -12.609 1 84.75 310 THR B O 1
ATOM 5330 N N . SER B 1 311 ? -36.156 -13.391 -12.164 1 86.44 311 SER B N 1
ATOM 5331 C CA . SER B 1 311 ? -37.031 -13.602 -11.016 1 86.44 311 SER B CA 1
ATOM 5332 C C . SER B 1 311 ? -36.25 -13.633 -9.711 1 86.44 311 SER B C 1
ATOM 5334 O O . SER B 1 311 ? -36.812 -13.594 -8.625 1 86.44 311 SER B O 1
ATOM 5336 N N . MET B 1 312 ? -34.875 -13.727 -9.906 1 90.19 312 MET B N 1
ATOM 5337 C CA . MET B 1 312 ? -34.062 -13.906 -8.703 1 90.19 312 MET B CA 1
ATOM 5338 C C . MET B 1 312 ? -32.938 -12.867 -8.648 1 90.19 312 MET B C 1
ATOM 5340 O O . MET B 1 312 ? -32.688 -12.156 -9.625 1 90.19 312 MET B O 1
ATOM 5344 N N . GLU B 1 313 ? -32.438 -12.742 -7.406 1 92.25 313 GLU B N 1
ATOM 5345 C CA . GLU B 1 313 ? -31.234 -11.945 -7.176 1 92.25 313 GLU B CA 1
ATOM 5346 C C . GLU B 1 313 ? -30.078 -12.812 -6.664 1 92.25 313 GLU B C 1
ATOM 5348 O O . GLU B 1 313 ? -30.297 -13.742 -5.883 1 92.25 313 GLU B O 1
ATOM 5353 N N . CYS B 1 314 ? -28.906 -12.547 -7.188 1 92.94 314 CYS B N 1
ATOM 5354 C CA . CYS B 1 314 ? -27.703 -13.273 -6.766 1 92.94 314 CYS B CA 1
ATOM 5355 C C . CYS B 1 314 ? -27.031 -12.57 -5.594 1 92.94 314 CYS B C 1
ATOM 5357 O O . CYS B 1 314 ? -26.734 -11.375 -5.664 1 92.94 314 CYS B O 1
ATOM 5359 N N . THR B 1 315 ? -26.859 -13.336 -4.516 1 94.31 315 THR B N 1
ATOM 5360 C CA . THR B 1 315 ? -26.172 -12.789 -3.344 1 94.31 315 THR B CA 1
ATOM 5361 C C . THR B 1 315 ? -24.969 -13.641 -2.975 1 94.31 315 THR B C 1
ATOM 5363 O O . THR B 1 315 ? -25.094 -14.836 -2.715 1 94.31 315 THR B O 1
ATOM 5366 N N . PRO B 1 316 ? -23.828 -13.062 -2.938 1 93.56 316 PRO B N 1
ATOM 5367 C CA . PRO B 1 316 ? -22.641 -13.828 -2.582 1 93.56 316 PRO B CA 1
ATOM 5368 C C . PRO B 1 316 ? -22.594 -14.211 -1.103 1 93.56 316 PRO B C 1
ATOM 5370 O O . PRO B 1 316 ? -23.094 -13.461 -0.256 1 93.56 316 PRO B O 1
ATOM 5373 N N . ILE B 1 317 ? -22.109 -15.352 -0.815 1 94 317 ILE B N 1
ATOM 5374 C CA . ILE B 1 317 ? -21.828 -15.797 0.548 1 94 317 ILE B CA 1
ATOM 5375 C C . ILE B 1 317 ? -20.344 -15.633 0.851 1 94 317 ILE B C 1
ATOM 5377 O O . ILE B 1 317 ? -19.516 -16.344 0.289 1 94 317 ILE B O 1
ATOM 5381 N N . VAL B 1 318 ? -20.016 -14.781 1.815 1 92.12 318 VAL B N 1
ATOM 5382 C CA . VAL B 1 318 ? -18.641 -14.391 2.051 1 92.12 318 VAL B CA 1
ATOM 5383 C C . VAL B 1 318 ? -17.984 -15.344 3.051 1 92.12 318 VAL B C 1
ATOM 5385 O O . VAL B 1 318 ? -18.688 -16 3.828 1 92.12 318 VAL B O 1
ATOM 5388 N N . GLY B 1 319 ? -16.656 -15.461 2.984 1 92.25 319 GLY B N 1
ATOM 5389 C CA . GLY B 1 319 ? -15.898 -16.141 4.027 1 92.25 319 GLY B CA 1
ATOM 5390 C C . GLY B 1 319 ? -15.555 -17.578 3.676 1 92.25 319 GLY B C 1
ATOM 5391 O O . GLY B 1 319 ? -15.273 -18.391 4.562 1 92.25 319 GLY B O 1
ATOM 5392 N N . HIS B 1 320 ? -15.609 -17.906 2.387 1 94.06 320 HIS B N 1
ATOM 5393 C CA . HIS B 1 320 ? -15.344 -19.297 2.012 1 94.06 320 HIS B CA 1
ATOM 5394 C C . HIS B 1 320 ? -14.039 -19.406 1.222 1 94.06 320 HIS B C 1
ATOM 5396 O O . HIS B 1 320 ? -13.586 -20.516 0.933 1 94.06 320 HIS B O 1
ATOM 5402 N N . GLY B 1 321 ? -13.5 -18.281 0.905 1 94.12 321 GLY B N 1
ATOM 5403 C CA . GLY B 1 321 ? -12.242 -18.312 0.181 1 94.12 321 GLY B CA 1
ATOM 5404 C C . GLY B 1 321 ? -12.414 -18.5 -1.313 1 94.12 321 GLY B C 1
ATOM 5405 O O . GLY B 1 321 ? -13.453 -18.141 -1.875 1 94.12 321 GLY B O 1
ATOM 5406 N N . PHE B 1 322 ? -11.367 -18.969 -1.939 1 93.69 322 PHE B N 1
ATOM 5407 C CA . PHE B 1 322 ? -11.312 -19.109 -3.389 1 93.69 322 PHE B CA 1
ATOM 5408 C C . PHE B 1 322 ? -12.023 -20.375 -3.836 1 93.69 322 PHE B C 1
ATOM 5410 O O . PHE B 1 322 ? -11.383 -21.312 -4.32 1 93.69 322 PHE B O 1
ATOM 5417 N N . VAL B 1 323 ? -13.258 -20.375 -3.676 1 94.25 323 VAL B N 1
ATOM 5418 C CA . VAL B 1 323 ? -14.109 -21.516 -3.979 1 94.25 323 VAL B CA 1
ATOM 5419 C C . VAL B 1 323 ? -15.352 -21.047 -4.738 1 94.25 323 VAL B C 1
ATOM 5421 O O . VAL B 1 323 ? -15.906 -19.984 -4.438 1 94.25 323 VAL B O 1
ATOM 5424 N N . LEU B 1 324 ? -15.75 -21.828 -5.684 1 93.06 324 LEU B N 1
ATOM 5425 C CA . LEU B 1 324 ? -16.922 -21.516 -6.5 1 93.06 324 LEU B CA 1
ATOM 5426 C C . LEU B 1 324 ? -18.203 -21.906 -5.789 1 93.06 324 LEU B C 1
ATOM 5428 O O . LEU B 1 324 ? -18.172 -22.594 -4.762 1 93.06 324 LEU B O 1
ATOM 5432 N N . ASP B 1 325 ? -19.297 -21.375 -6.223 1 93.56 325 ASP B N 1
ATOM 5433 C CA . ASP B 1 325 ? -20.672 -21.734 -5.871 1 93.56 325 ASP B CA 1
ATOM 5434 C C . ASP B 1 325 ? -21.016 -21.266 -4.461 1 93.56 325 ASP B C 1
ATOM 5436 O O . ASP B 1 325 ? -21.812 -21.891 -3.766 1 93.56 325 ASP B O 1
ATOM 5440 N N . LYS B 1 326 ? -20.328 -20.297 -4.02 1 94.75 326 LYS B N 1
ATOM 5441 C CA . LYS B 1 326 ? -20.672 -19.719 -2.721 1 94.75 326 LYS B CA 1
ATOM 5442 C C . LYS B 1 326 ? -21.547 -18.484 -2.879 1 94.75 326 LYS B C 1
ATOM 5444 O O . LYS B 1 326 ? -21.125 -17.359 -2.574 1 94.75 326 LYS B O 1
ATOM 5449 N N . TYR B 1 327 ? -22.703 -18.656 -3.344 1 94.25 327 TYR B N 1
ATOM 5450 C CA . TYR B 1 327 ? -23.734 -17.641 -3.516 1 94.25 327 TYR B CA 1
ATOM 5451 C C . TYR B 1 327 ? -25.125 -18.234 -3.346 1 94.25 327 TYR B C 1
ATOM 5453 O O . TYR B 1 327 ? -25.281 -19.469 -3.312 1 94.25 327 TYR B O 1
ATOM 5461 N N . LYS B 1 328 ? -26.094 -17.328 -3.113 1 94.81 328 LYS B N 1
ATOM 5462 C CA . LYS B 1 328 ? -27.484 -17.719 -3.008 1 94.81 328 LYS B CA 1
ATOM 5463 C C . LYS B 1 328 ? -28.344 -16.984 -4.035 1 94.81 328 LYS B C 1
ATOM 5465 O O . LYS B 1 328 ? -28.078 -15.836 -4.359 1 94.81 328 LYS B O 1
ATOM 5470 N N . CYS B 1 329 ? -29.234 -17.75 -4.602 1 91.69 329 CYS B N 1
ATOM 5471 C CA . CYS B 1 329 ? -30.25 -17.156 -5.469 1 91.69 329 CYS B CA 1
ATOM 5472 C C . CYS B 1 329 ? -31.516 -16.844 -4.691 1 91.69 329 CYS B C 1
ATOM 5474 O O . CYS B 1 329 ? -32.219 -17.75 -4.246 1 91.69 329 CYS B O 1
ATOM 5476 N N . GLN B 1 330 ? -31.75 -15.602 -4.484 1 91 330 GLN B N 1
ATOM 5477 C CA . GLN B 1 330 ? -32.906 -15.18 -3.701 1 91 330 GLN B CA 1
ATOM 5478 C C . GLN B 1 330 ? -34 -14.617 -4.598 1 91 330 GLN B C 1
ATOM 5480 O O . GLN B 1 330 ? -33.719 -13.844 -5.516 1 91 330 GLN B O 1
ATOM 5485 N N . CYS B 1 331 ? -35.219 -14.961 -4.25 1 85.81 331 CYS B N 1
ATOM 5486 C CA . CYS B 1 331 ? -36.344 -14.484 -5.035 1 85.81 331 CYS B CA 1
ATOM 5487 C C . CYS B 1 331 ? -36.594 -12.992 -4.832 1 85.81 331 CYS B C 1
ATOM 5489 O O . CYS B 1 331 ? -36.469 -12.492 -3.711 1 85.81 331 CYS B O 1
ATOM 5491 N N . ARG B 1 332 ? -36.719 -12.398 -5.941 1 83.69 332 ARG B N 1
ATOM 5492 C CA . ARG B 1 332 ? -37.062 -10.977 -5.863 1 83.69 332 ARG B CA 1
ATOM 5493 C C . ARG B 1 332 ? -38.438 -10.766 -5.277 1 83.69 332 ARG B C 1
ATOM 5495 O O . ARG B 1 332 ? -39.312 -11.648 -5.363 1 83.69 332 ARG B O 1
ATOM 5502 N N . ARG B 1 333 ? -38.562 -9.578 -4.477 1 72.88 333 ARG B N 1
ATOM 5503 C CA . ARG B 1 333 ? -39.875 -9.234 -3.941 1 72.88 333 ARG B CA 1
ATOM 5504 C C . ARG B 1 333 ? -40.938 -9.242 -5.039 1 72.88 333 ARG B C 1
ATOM 5506 O O . ARG B 1 333 ? -40.688 -8.719 -6.133 1 72.88 333 ARG B O 1
ATOM 5513 N N . GLY B 1 334 ? -42.062 -9.797 -4.727 1 66.88 334 GLY B N 1
ATOM 5514 C CA . GLY B 1 334 ? -43.188 -9.883 -5.645 1 66.88 334 GLY B CA 1
ATOM 5515 C C . GLY B 1 334 ? -43.25 -11.195 -6.414 1 66.88 334 GLY B C 1
ATOM 5516 O O . GLY B 1 334 ? -44.25 -11.523 -7.031 1 66.88 334 GLY B O 1
ATOM 5517 N N . PHE B 1 335 ? -42.062 -11.758 -6.453 1 58.94 335 PHE B N 1
ATOM 5518 C CA . PHE B 1 335 ? -42.031 -13.016 -7.176 1 58.94 335 PHE B CA 1
ATOM 5519 C C . PHE B 1 335 ? -42.188 -14.195 -6.219 1 58.94 335 PHE B C 1
ATOM 5521 O O . PHE B 1 335 ? -41.938 -15.344 -6.602 1 58.94 335 PHE B O 1
ATOM 5528 N N . TYR B 1 336 ? -42.438 -13.844 -4.922 1 54.16 336 TYR B N 1
ATOM 5529 C CA . TYR B 1 336 ? -42.469 -14.898 -3.908 1 54.16 336 TYR B CA 1
ATOM 5530 C C . TYR B 1 336 ? -43.625 -15.875 -4.188 1 54.16 336 TYR B C 1
ATOM 5532 O O . TYR B 1 336 ? -44.75 -15.461 -4.328 1 54.16 336 TYR B O 1
ATOM 5540 N N . HIS B 1 337 ? -43.438 -16.859 -4.801 1 49.34 337 HIS B N 1
ATOM 5541 C CA . HIS B 1 337 ? -44.406 -17.891 -4.535 1 49.34 337 HIS B CA 1
ATOM 5542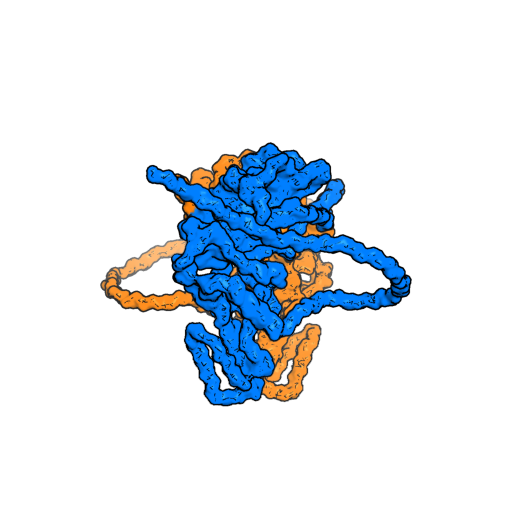 C C . HIS B 1 337 ? -44.156 -18.547 -3.174 1 49.34 337 HIS B C 1
ATOM 5544 O O . HIS B 1 337 ? -43 -18.766 -2.785 1 49.34 337 HIS B O 1
ATOM 5550 N N . PRO B 1 338 ? -45.031 -18.25 -1.995 1 42.41 338 PRO B N 1
ATOM 5551 C CA . PRO B 1 338 ? -44.906 -18.688 -0.602 1 42.41 338 PRO B CA 1
ATOM 5552 C C . PRO B 1 338 ? -44.125 -19.984 -0.455 1 42.41 338 PRO B C 1
ATOM 5554 O O . PRO B 1 338 ? -43.719 -20.359 0.656 1 42.41 338 PRO B O 1
ATOM 5557 N N . ARG B 1 339 ? -44.438 -21.109 -1.116 1 35.84 339 ARG B N 1
ATOM 5558 C CA . ARG B 1 339 ? -44.125 -22.406 -0.546 1 35.84 339 ARG B CA 1
ATOM 5559 C C . ARG B 1 339 ? -42.625 -22.625 -0.402 1 35.84 339 ARG B C 1
ATOM 5561 O O . ARG B 1 339 ? -42.188 -23.391 0.451 1 35.84 339 ARG B O 1
ATOM 5568 N N . ARG B 1 340 ? -41.719 -22.828 -1.353 1 33.88 340 ARG B N 1
ATOM 5569 C CA . ARG B 1 340 ? -40.562 -23.703 -1.235 1 33.88 340 ARG B CA 1
ATOM 5570 C C . ARG B 1 340 ? -39.312 -22.938 -0.776 1 33.88 340 ARG B C 1
ATOM 5572 O O . ARG B 1 340 ? -38.844 -22.016 -1.471 1 33.88 340 ARG B O 1
ATOM 5579 N N . VAL B 1 341 ? -39.219 -22.5 0.554 1 35.69 341 VAL B N 1
ATOM 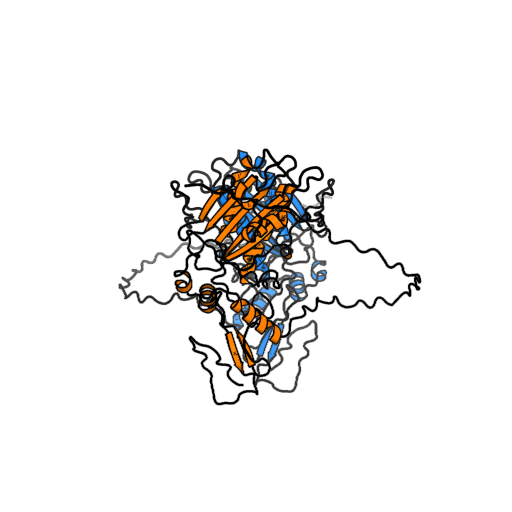5580 C CA . VAL B 1 341 ? -37.969 -22.062 1.146 1 35.69 341 VAL B CA 1
ATOM 5581 C C . VAL B 1 341 ? -36.844 -22.984 0.704 1 35.69 341 VAL B C 1
ATOM 5583 O O . VAL B 1 341 ? -36.875 -24.188 0.964 1 35.69 341 VAL B O 1
ATOM 5586 N N . ALA B 1 342 ? -36.188 -22.812 -0.369 1 33.09 342 ALA B N 1
ATOM 5587 C CA . ALA B 1 342 ? -35.062 -23.672 -0.79 1 33.09 342 ALA B CA 1
ATOM 5588 C C . ALA B 1 342 ? -33.844 -23.438 0.091 1 33.09 342 ALA B C 1
ATOM 5590 O O . ALA B 1 342 ? -33.375 -22.312 0.206 1 33.09 342 ALA B O 1
ATOM 5591 N N . LEU B 1 343 ? -33.719 -24.016 1.344 1 32.16 343 LEU B N 1
ATOM 5592 C CA . LEU B 1 343 ? -32.469 -24.156 2.072 1 32.16 343 LEU B CA 1
ATOM 5593 C C . LEU B 1 343 ? -31.391 -24.734 1.17 1 32.16 343 LEU B C 1
ATOM 5595 O O . LEU B 1 343 ? -31.547 -25.828 0.619 1 32.16 343 LEU B O 1
ATOM 5599 N N . ASN B 1 344 ? -30.75 -24 0.345 1 31.39 344 ASN B N 1
ATOM 5600 C CA . ASN B 1 344 ? -29.734 -24.625 -0.507 1 31.39 344 ASN B CA 1
ATOM 5601 C C . ASN B 1 344 ? -28.594 -25.234 0.317 1 31.39 344 ASN B C 1
ATOM 5603 O O . ASN B 1 344 ? -27.766 -24.5 0.862 1 31.39 344 ASN B O 1
ATOM 5607 N N . GLY B 1 345 ? -28.828 -26.234 1.188 1 30.62 345 GLY B N 1
ATOM 5608 C CA . GLY B 1 345 ? -27.766 -27.062 1.739 1 30.62 345 GLY B CA 1
ATOM 5609 C C . GLY B 1 345 ? -26.906 -27.703 0.675 1 30.62 345 GLY B C 1
ATOM 5610 O O . GLY B 1 345 ? -26 -28.484 0.99 1 30.62 345 GLY B O 1
ATOM 5611 N N . PHE B 1 346 ? -27 -28.031 -0.542 1 25.8 346 PHE B N 1
ATOM 5612 C CA . PHE B 1 346 ? -26.25 -29.234 -0.823 1 25.8 346 PHE B CA 1
ATOM 5613 C C . PHE B 1 346 ? -24.812 -29.109 -0.327 1 25.8 346 PHE B C 1
ATOM 5615 O O . PHE B 1 346 ? -24.281 -28 -0.213 1 25.8 346 PHE B O 1
ATOM 5622 N N . LYS B 1 347 ? -23.906 -30.406 -0.363 1 29.55 347 LYS B N 1
ATOM 5623 C CA . LYS B 1 347 ? -23.156 -31.078 -1.424 1 29.55 347 LYS B CA 1
ATOM 5624 C C . LYS B 1 347 ? -23.672 -30.656 -2.801 1 29.55 347 LYS B C 1
ATOM 5626 O O . LYS B 1 347 ? -22.875 -30.375 -3.697 1 29.55 347 LYS B O 1
ATOM 5631 N N . SER B 1 348 ? -24.672 -31.375 -3.555 1 26.86 348 SER B N 1
ATOM 5632 C CA . SER B 1 348 ? -25.016 -31.312 -4.973 1 26.86 348 SER B CA 1
ATOM 5633 C C . SER B 1 348 ? -25.562 -29.938 -5.359 1 26.86 348 SER B C 1
ATOM 5635 O O . SER B 1 348 ? -25.953 -29.156 -4.492 1 26.86 348 SER B O 1
ATOM 5637 N N . ALA B 1 349 ? -26.266 -29.75 -6.746 1 31.05 349 ALA B N 1
ATOM 5638 C CA . ALA B 1 349 ? -26.562 -28.906 -7.895 1 31.05 349 ALA B CA 1
ATOM 5639 C C . ALA B 1 349 ? -27.547 -27.797 -7.512 1 31.05 349 ALA B C 1
ATOM 5641 O O . ALA B 1 349 ? -27.203 -26.625 -7.516 1 31.05 349 ALA B O 1
ATOM 5642 N N . HIS B 1 350 ? -28.922 -27.844 -8.266 1 31.44 350 HIS B N 1
ATOM 5643 C CA . HIS B 1 350 ? -29.844 -26.891 -8.867 1 31.44 350 HIS B CA 1
ATOM 5644 C C . HIS B 1 350 ? -30.781 -26.297 -7.828 1 31.44 350 HIS B C 1
ATOM 5646 O O . HIS B 1 350 ? -31.875 -26.828 -7.605 1 31.44 350 HIS B O 1
ATOM 5652 N N . LEU B 1 351 ? -30.453 -26.125 -6.73 1 35.22 351 LEU B N 1
ATOM 5653 C CA . LEU B 1 351 ? -31.672 -25.625 -6.082 1 35.22 351 LEU B CA 1
ATOM 5654 C C . LEU B 1 351 ? -32 -24.219 -6.59 1 35.22 351 LEU B C 1
ATOM 5656 O O . LEU B 1 351 ? -31.469 -23.234 -6.102 1 35.22 351 LEU B O 1
ATOM 5660 N N . VAL B 1 352 ? -32.188 -24.062 -7.949 1 37.84 352 VAL B N 1
ATOM 5661 C CA . VAL B 1 352 ? -32.781 -22.875 -8.539 1 37.84 352 VAL B CA 1
ATOM 5662 C C . VAL B 1 352 ? -34.156 -22.609 -7.887 1 37.84 352 VAL B C 1
ATOM 5664 O O . VAL B 1 352 ? -35.062 -23.438 -7.996 1 37.84 352 VAL B O 1
ATOM 5667 N N . SER B 1 353 ? -34.25 -22.188 -6.707 1 39.28 353 SER B N 1
ATOM 5668 C CA . SER B 1 353 ? -35.562 -21.812 -6.184 1 39.28 353 SER B CA 1
ATOM 5669 C C . SER B 1 353 ? -36.375 -21.016 -7.203 1 39.28 353 SER B C 1
ATOM 5671 O O . SER B 1 353 ? -35.844 -20.094 -7.832 1 39.28 353 SER B O 1
ATOM 5673 N N . SER B 1 354 ? -37.25 -21.734 -7.953 1 45.72 354 SER B N 1
ATOM 5674 C CA . SER B 1 354 ? -38.281 -21.078 -8.766 1 45.72 354 SER B CA 1
ATOM 5675 C C . SER B 1 354 ? -38.969 -19.969 -7.988 1 45.72 354 SER B C 1
ATOM 5677 O O . SER B 1 354 ? -39.344 -20.156 -6.828 1 45.72 354 SER B O 1
ATOM 5679 N N . CYS B 1 355 ? -38.5 -18.875 -8.211 1 46.75 355 CYS B N 1
ATOM 5680 C CA . CYS B 1 355 ? -39.312 -17.719 -7.832 1 46.75 355 CYS B CA 1
ATOM 5681 C C . CYS B 1 355 ? -40.594 -17.656 -8.641 1 46.75 355 CYS B C 1
ATOM 5683 O O . CYS B 1 355 ? -40.625 -18.031 -9.812 1 46.75 355 CYS B O 1
#

Foldseek 3Di:
DCPDDDDPDPDDPDDPDPDDDDDDDDDPDDPDPDDCPVPDPPPPPPPLPPLVVLLVLLVVLLVPDDPLVNVCQAAVDLVSFQVAFDDWKFFSQSLFPAFPAPVPVQCVQLLVLQQVLQQVVQVVQAVDDPPPVPCVVCVVVVQVSQVCSQVSDVQWAKKWKFKCDPDPQQGTQWIWMWGDDPVGIDIDTCNPPCSVPLNDDDLVNCLPVVVVVDDDPDLPAQPPDPPDDRRRRDGDDSVQWHKGGWMWGHDPGTTDSFIKIKIKDKHWYPPPPGDIMMMMIITIGTQFQPDDDCPASGRSNDSNDDADPVFWHKAAAHGRTSHPDRIDTHGDPPQDPPDDPCPVPDPDDPPRVRD/DDDDDDDPDDDDDDDPDPDDDDDDDDDPDDDPPDDCPVPDPPPPPPPLPPLVVLLVLLVVLLVPDPPLVNVCQAAVDLVSFQVAFDDWKFFSQSLFPAFPAPVPVQCVQLLVLQQVLQQVVQVVQAVDDPPPVPCVVCVVVVQVSQVCSQVSDVQWAKKWKFKDFPDPQQGTCWIWMWGDDPVDIDIDTCNPPCSVVLNDDDLVNCLPVVVVVDDDPDLPAQPPDPDDDRRRRDGDDSVQWHKGGWMWGHDPGTTDSFIKIKIKDKHWYPPPPGDIMMMMIITIGTQFQPDDDCPASGRSNDSNDDADPVFWHKAAAHGRTSHPDRIDTHGDPPQDPPPDPCPVPDPDDDPRPRD

InterPro domains:
  IPR043458 G-protein coupled receptor 158/179 [PTHR32546] (34-344)
  IPR054714 GPR158/179, extracellular domain [PF22572] (242-336)

Solvent-accessible surface area (backbone atoms only — not comparable to full-atom values): 41415 Å² total; per-residue (Å²): 141,86,87,81,82,86,84,85,88,85,84,80,90,85,82,86,77,85,82,81,78,91,79,84,78,80,75,80,74,81,80,71,85,74,81,81,68,82,67,71,85,71,67,78,74,71,76,70,71,55,60,69,58,30,31,49,47,43,52,51,56,49,70,76,41,56,67,47,57,47,48,26,38,51,64,58,43,51,72,47,44,72,80,45,78,38,91,56,60,49,62,46,62,84,43,45,83,40,60,63,58,47,74,45,78,85,46,46,62,54,51,46,50,52,39,34,53,36,31,24,50,14,43,47,41,48,66,52,82,84,51,81,83,44,50,76,74,43,41,67,60,52,52,26,44,28,46,25,58,28,69,63,34,90,46,35,39,30,15,34,43,33,34,29,55,71,49,96,57,69,40,43,72,34,34,38,36,24,37,59,52,98,80,31,57,48,78,45,77,41,30,84,68,43,27,70,58,62,61,49,90,46,84,88,28,40,74,53,47,56,58,70,72,40,81,73,80,73,50,64,54,58,52,46,55,76,93,76,74,81,71,38,47,60,66,73,52,71,87,66,47,42,71,54,33,48,22,33,47,45,55,97,40,27,52,48,83,48,41,30,32,43,38,26,37,70,30,50,33,68,59,83,88,49,69,60,35,33,30,40,40,36,37,31,32,51,36,44,75,41,61,49,46,31,58,34,92,50,27,77,49,28,33,36,48,86,56,57,67,90,42,25,41,65,41,64,50,83,86,71,10,44,21,51,86,40,56,43,59,40,60,33,90,89,34,66,66,86,76,78,79,71,77,80,65,77,95,77,89,80,74,67,61,80,66,135,86,81,83,87,81,86,74,92,84,80,92,80,85,79,84,82,82,83,81,80,91,79,82,89,82,82,76,76,80,82,73,82,74,79,81,69,80,69,70,83,74,64,77,74,70,76,70,72,54,60,69,58,30,30,49,48,42,52,51,54,51,71,77,41,56,66,48,58,47,49,24,39,51,63,59,45,52,70,48,42,71,79,43,78,36,92,54,62,50,62,46,62,84,45,45,82,42,59,63,60,46,73,44,78,84,46,47,61,52,50,45,49,53,39,34,54,35,32,26,49,12,44,47,43,49,67,52,81,84,52,81,82,44,50,77,75,42,42,66,60,52,52,25,45,28,45,26,56,30,70,62,35,91,47,36,38,30,15,34,42,32,34,29,53,71,48,97,58,71,39,41,73,34,32,36,37,24,37,58,54,97,79,30,58,48,77,44,78,41,28,85,70,43,27,69,56,62,62,48,88,47,84,89,28,40,72,53,47,56,58,71,72,40,82,72,82,73,52,64,53,58,52,47,54,78,93,77,74,79,70,36,44,60,69,74,52,69,87,66,48,42,70,54,32,49,24,32,48,43,54,98,40,28,52,47,83,47,41,31,33,40,38,24,36,68,29,48,32,68,60,83,87,47,68,59,36,34,30,39,41,36,35,32,31,51,37,43,77,43,61,49,47,31,57,35,92,51,28,76,50,27,32,36,49,85,57,56,70,90,42,25,41,66,41,62,51,83,86,72,11,44,21,51,85,39,55,44,62,40,58,33,90,87,34,64,62,86,74,74,79,67,76,77,62,69,98,77,88,79,72,67,57,80,67

Radius of gyration: 31.51 Å; Cα contacts (8 Å, |Δi|>4): 1156; chains: 2; bounding box: 77×126×110 Å

pLDDT: mean 70.43, std 26.37, range [16.62, 98.5]